Protein AF-A0ABD1VDK7-F1 (afdb_monomer_lite)

pLDDT: mean 79.62, std 20.79, range [29.7, 98.81]

Sequence (546 aa):
MDALYNTHVKLLAFDFLKLTNSSMDPSSFSRNGMRLSRAETLGFVVTWELKPNKFLKFSIDDGTGCIPCVLWLNQLNSPYFSRRNPSDVRLIADVAVKFASEIQLGVIASVRGRITGYRGALQITVSDVVIERDPNSQVLHWLDCIRLSRKCYDKLSKNTINLMMEKFQIAAFLGVFLGAIRCLAYGISVSCMMAYEEGGAPAVFSSPECPQWVLAAESSRNSSRNCHFATFQGRREYQEDRITCNLDMKIPVLGKNGPEEATVGIAAVFDGHGGREASEMASEKLADYLVLHTMFNSYNQAVPSNGENNDVDTGCFTQTRSIYGILKEGLLRTIQDIDSEFSQEALEKGYTSGSTLTVLLLVEGRFLIANVGDSKAILCSRKIRSHNDTVEALHTEELTRDHHPDREDEKARIEAAGGFVHVWGVPRVNGILAMSRAIGDVFLKRYGVIAIPDVTGWRPLTSEDIYLVVASDGLFETLTPQNVCDLLHNKASEVSSECLLSSSLADCIIRTAFKRGSTDNLSVILIPWKPPIKQMTGAAAAQQLQ

Radius of gyration: 31.14 Å; chains: 1; bounding box: 105×52×77 Å

Foldseek 3Di:
DQPAAPPAAQDAPLQQFPWDQDPVDNQWTDDPRRIYFKHKYKAFFADWDDDPLAWIWTWGHLPNDTAIEIQGLNLVPDPVNVPDDPVVSVVQNVVSVVQSVVDDGGFMKIFIATWHDDPNGIHGHTDDIDTDDDPCVSVVSVVVNVVCCCPPNPVDDPPVVVVVVVVVCVSVCVQCVVPVVQCVVQQCDPVLVVLCVVQNPVSQCPDPPGDNPPLPPVCQVPAPPQWFKDWDQFQDPDFQKDKGWHQQRWAWAADPVGIDTFGKTKIKIKAKPQDNLLNVLLRVQQSVQLSVQLHSLRVVLPRDPDDDDDDDDDDDDPDSDPSLNSSVVSNQSSLVSSLVVVQVVCVVVVGQMWIWMWMWMAGPQKIKIWTFAAWWKKWWFWDDDDDPDPDTAIDMDTPDDGQFCPPPVLVVQLVVLVWHWDDDVATATNPPHRGQETRHSNVCVSRRHYPRIDMDRIGGDDQRIFKMKTKDCLLVVQDDRRNLNRLVPPVVDDDPVQCPPPPGSNRSSNVVSSVSPRNRIIIMIIRTDHPPPPPPPPPPVPPPPD

Secondary structure (DSSP, 8-state):
--TTTTS-EE--HHHHTT-EE-SS-TT-EEETTEEE-EEEEEEEEEEEEEETTTEEEEEEE-SS-EEEEEEE--TTT-GGGTTS-HHHHHHHHHHHHHHHHH--TT-EEEEEEEEEEETTEEEEEEEEEEE---TTHHHHHHHHHHHHIIIII----TTHHHHHHHHHHHHHHHHHTTTHHHHTTTT--HHHHHHHHHHHHHHHHH-TTS----S-HHHHTT--SS-EEEEE-TTSSS---EEEEEEEEEEEEEETTEEEEEEEEEEEEE-EESSSHHHHHHHHHHHHHHHHHHHHHHHHHHS-------------------HHHHHHHHHHHHHHHHHHHHHHHHHHHT---EE-EEEEEEETTEEEEEEESS-EEEEEEEEPPSTT----EEEEEE------TTSHHHHHHHHHTT--EEEESEEEETTTBS-SB-EE-HHHHTTT-B-PPEEPPPEE--SSEEEEEEE-HHHHTT--HHHHHHHHHTTSSS--GGGTT-SSHHHHHHHHHHHHT--S-EEEEEEE---------TTSTTSS--

Structure (mmCIF, N/CA/C/O backbone):
data_AF-A0ABD1VDK7-F1
#
_entry.id   AF-A0ABD1VDK7-F1
#
loop_
_atom_site.group_PDB
_atom_site.id
_atom_site.type_symbol
_atom_site.label_atom_id
_atom_site.label_alt_id
_atom_site.label_comp_id
_atom_site.label_asym_id
_atom_site.label_entity_id
_atom_site.label_seq_id
_atom_site.pdbx_PDB_ins_code
_atom_site.Cartn_x
_atom_site.Cartn_y
_atom_site.Cartn_z
_atom_site.occupancy
_atom_site.B_iso_or_equiv
_atom_site.auth_seq_id
_atom_site.auth_comp_id
_atom_site.auth_asym_id
_atom_site.auth_atom_id
_atom_site.pdbx_PDB_model_num
ATOM 1 N N . MET A 1 1 ? -38.287 14.442 30.332 1.00 48.81 1 MET A N 1
ATOM 2 C CA . MET A 1 1 ? -38.076 12.994 30.552 1.00 48.81 1 MET A CA 1
ATOM 3 C C . MET A 1 1 ? -36.589 12.731 30.424 1.00 48.81 1 MET A C 1
ATOM 5 O O . MET A 1 1 ? -36.004 13.250 29.482 1.00 48.81 1 MET A O 1
ATOM 9 N N . ASP A 1 2 ? -35.977 12.003 31.360 1.00 64.44 2 ASP A N 1
ATOM 10 C CA . ASP A 1 2 ? -34.565 11.607 31.248 1.00 64.44 2 ASP A CA 1
ATOM 11 C C . ASP A 1 2 ? -34.406 10.683 30.033 1.00 64.44 2 ASP A C 1
ATOM 13 O O . ASP A 1 2 ? -34.788 9.516 30.093 1.00 64.44 2 ASP A O 1
ATOM 17 N N . ALA A 1 3 ? -33.869 11.200 28.922 1.00 66.81 3 ALA A N 1
ATOM 18 C CA . ALA A 1 3 ? -33.720 10.466 27.656 1.00 66.81 3 ALA A CA 1
ATOM 19 C C . ALA A 1 3 ? -32.894 9.167 27.792 1.00 66.81 3 ALA A C 1
ATOM 21 O O . ALA A 1 3 ? -32.963 8.281 26.944 1.00 66.81 3 ALA A O 1
ATOM 22 N N . LEU A 1 4 ? -32.124 9.044 28.874 1.00 75.81 4 LEU A N 1
ATOM 23 C CA . LEU A 1 4 ? -31.250 7.910 29.158 1.00 75.81 4 LEU A CA 1
ATOM 24 C C . LEU A 1 4 ? -31.877 6.854 30.068 1.00 75.81 4 LEU A C 1
ATOM 26 O O . LEU A 1 4 ? -31.362 5.744 30.134 1.00 75.81 4 LEU A O 1
ATOM 30 N N . TYR A 1 5 ? -32.996 7.155 30.734 1.00 81.31 5 TYR A N 1
ATOM 31 C CA . TYR A 1 5 ? -33.547 6.280 31.770 1.00 81.31 5 TYR A CA 1
ATOM 32 C C . TYR A 1 5 ? -33.856 4.869 31.248 1.00 81.31 5 TYR A C 1
ATOM 34 O O . TYR A 1 5 ? -33.535 3.893 31.919 1.00 81.31 5 TYR A O 1
ATOM 42 N N . ASN A 1 6 ? -34.421 4.749 30.041 1.00 82.25 6 ASN A N 1
ATOM 43 C CA . ASN A 1 6 ? -34.814 3.469 29.427 1.00 82.25 6 ASN A CA 1
ATOM 44 C C . ASN A 1 6 ? -33.859 2.967 28.329 1.00 82.25 6 ASN A C 1
ATOM 46 O O . ASN A 1 6 ? -34.134 1.939 27.699 1.00 82.25 6 ASN A O 1
ATOM 50 N N . THR A 1 7 ? -32.753 3.672 28.106 1.00 85.81 7 THR A N 1
ATOM 51 C CA . THR A 1 7 ? -31.749 3.338 27.092 1.00 85.81 7 THR A CA 1
ATOM 52 C C . THR A 1 7 ? -30.704 2.415 27.710 1.00 85.81 7 THR A C 1
ATOM 54 O O . THR A 1 7 ? -30.306 2.627 28.852 1.00 85.81 7 THR A O 1
ATOM 57 N N . HIS A 1 8 ? -30.263 1.380 26.988 1.00 90.06 8 HIS A N 1
ATOM 58 C CA . HIS A 1 8 ? -29.121 0.575 27.429 1.00 90.06 8 HIS A CA 1
ATOM 59 C C . HIS A 1 8 ? -27.862 1.427 27.314 1.00 90.06 8 HIS A C 1
ATOM 61 O O . HIS A 1 8 ? -27.357 1.661 26.220 1.00 90.06 8 HIS A O 1
ATOM 67 N N . VAL A 1 9 ? -27.414 1.964 28.444 1.00 90.50 9 VAL A N 1
ATOM 68 C CA . VAL A 1 9 ? -26.229 2.812 28.481 1.00 90.50 9 VAL A CA 1
ATOM 69 C C . VAL A 1 9 ? -24.989 1.930 28.503 1.00 90.50 9 VAL A C 1
ATOM 71 O O . VAL A 1 9 ? -24.861 1.078 29.380 1.00 90.50 9 VAL A O 1
ATOM 74 N N . LYS A 1 10 ? -24.085 2.136 27.542 1.00 91.94 10 LYS A N 1
ATOM 75 C CA . LYS A 1 10 ? -22.799 1.437 27.504 1.00 91.94 10 LYS A CA 1
ATOM 76 C C . LYS A 1 10 ? -21.941 1.902 28.680 1.00 91.94 10 LYS A C 1
ATOM 78 O O . LYS A 1 10 ? -21.684 3.101 28.811 1.00 91.94 10 LYS A O 1
ATOM 83 N N . LEU A 1 11 ? -21.575 0.977 29.565 1.00 88.69 11 LEU A N 1
ATOM 84 C CA . LEU A 1 11 ? -20.820 1.260 30.785 1.00 88.69 11 LEU A CA 1
ATOM 85 C C . LEU A 1 11 ? -19.700 0.243 30.973 1.00 88.69 11 LEU A C 1
ATOM 87 O O . LEU A 1 11 ? -19.925 -0.962 30.866 1.00 88.69 11 LEU A O 1
ATOM 91 N N . LEU A 1 12 ? -18.533 0.755 31.360 1.00 85.19 12 LEU A N 1
ATOM 92 C CA . LEU A 1 12 ? -17.432 -0.064 31.850 1.00 85.19 12 LEU A CA 1
ATOM 93 C C . LEU A 1 12 ? -17.650 -0.449 33.326 1.00 85.19 12 LEU A C 1
ATOM 95 O O . LEU A 1 12 ? -18.373 0.231 34.063 1.00 85.19 12 LEU A O 1
ATOM 99 N N . ALA A 1 13 ? -17.025 -1.528 33.785 1.00 80.69 13 ALA A N 1
ATOM 100 C CA . ALA A 1 13 ? -17.225 -2.111 35.106 1.00 80.69 13 ALA A CA 1
ATOM 101 C C . ALA A 1 13 ? -16.868 -1.143 36.232 1.00 80.69 13 ALA A C 1
ATOM 103 O O . ALA A 1 13 ? -17.644 -0.981 37.178 1.00 80.69 13 ALA A O 1
ATOM 104 N N . PHE A 1 14 ? -15.749 -0.427 36.110 1.00 80.88 14 PHE A N 1
ATOM 105 C CA . PHE A 1 14 ? -15.322 0.556 37.114 1.00 80.88 14 PHE A CA 1
ATOM 106 C C . PHE A 1 14 ? -16.348 1.677 37.350 1.00 80.88 14 PHE A C 1
ATOM 108 O O . PHE A 1 14 ? -16.330 2.351 38.385 1.00 80.88 14 PHE A O 1
ATOM 115 N N . ASP A 1 15 ? -17.199 1.902 36.361 1.00 84.06 15 ASP A N 1
ATOM 116 C CA . ASP A 1 15 ? -18.201 2.945 36.296 1.00 84.06 15 ASP A CA 1
ATOM 117 C C . ASP A 1 15 ? -19.564 2.421 36.742 1.00 84.06 15 ASP A C 1
ATOM 119 O O . ASP A 1 15 ? -20.229 3.017 37.593 1.00 84.06 15 ASP A O 1
ATOM 123 N N . PHE A 1 16 ? -19.946 1.257 36.218 1.00 90.19 16 PHE A N 1
ATOM 124 C CA . PHE A 1 16 ? -21.140 0.529 36.615 1.00 90.19 16 PHE A CA 1
ATOM 125 C C . PHE A 1 16 ? -21.152 0.261 38.121 1.00 90.19 16 PHE A C 1
ATOM 127 O O . PHE A 1 16 ? -22.148 0.515 38.791 1.00 90.19 16 PHE A O 1
ATOM 134 N N . LEU A 1 17 ? -20.030 -0.191 38.682 1.00 86.00 17 LEU A N 1
ATOM 135 C CA . LEU A 1 17 ? -19.927 -0.562 40.094 1.00 86.00 17 LEU A CA 1
ATOM 136 C C . LEU A 1 17 ? -19.969 0.639 41.057 1.00 86.00 17 LEU A C 1
ATOM 138 O O . LEU A 1 17 ? -20.121 0.445 42.261 1.00 86.00 17 LEU A O 1
ATOM 142 N N . LYS A 1 18 ? -19.872 1.876 40.550 1.00 87.75 18 LYS A N 1
ATOM 143 C CA . LYS A 1 18 ? -19.992 3.116 41.340 1.00 87.75 18 LYS A CA 1
ATOM 144 C C . LYS A 1 18 ? -21.389 3.729 41.301 1.00 87.75 18 LYS A C 1
ATOM 146 O O . LYS A 1 18 ? -21.607 4.774 41.917 1.00 87.75 18 LYS A O 1
ATOM 151 N N . LEU A 1 19 ? -22.324 3.129 40.565 1.00 88.06 19 LEU A N 1
ATOM 152 C CA . LEU A 1 19 ? -23.681 3.647 40.485 1.00 88.06 19 LEU A CA 1
ATOM 153 C C . LEU A 1 19 ? -24.335 3.680 41.870 1.00 88.06 19 LEU A C 1
ATOM 155 O O . LEU A 1 19 ? -24.213 2.759 42.675 1.00 88.06 19 LEU A O 1
ATOM 159 N N . THR A 1 20 ? -25.071 4.754 42.138 1.00 85.38 20 THR A N 1
ATOM 160 C CA . THR A 1 20 ? -25.776 4.939 43.413 1.00 85.38 20 THR A CA 1
ATOM 161 C C . THR A 1 20 ? -27.263 4.713 43.221 1.00 85.38 20 THR A C 1
ATOM 163 O O . THR A 1 20 ? -27.821 5.112 42.204 1.00 85.38 20 THR A O 1
ATOM 166 N N . ASN A 1 21 ? -27.930 4.055 44.166 1.00 82.06 21 ASN A N 1
ATOM 167 C CA . ASN A 1 21 ? -29.379 3.883 44.076 1.00 82.06 21 ASN A CA 1
ATOM 168 C C . ASN A 1 21 ? -30.075 5.240 44.272 1.00 82.06 21 ASN A C 1
ATOM 170 O O . ASN A 1 21 ? -29.687 6.013 45.152 1.00 82.06 21 ASN A O 1
ATOM 174 N N . SER A 1 22 ? -31.083 5.546 43.458 1.00 71.19 22 SER A N 1
ATOM 175 C CA . SER A 1 22 ? -31.847 6.778 43.625 1.00 71.19 22 SER A CA 1
ATOM 176 C C . SER A 1 22 ? -32.717 6.694 44.877 1.00 71.19 22 SER A C 1
ATOM 178 O O . SER A 1 22 ? -33.445 5.726 45.082 1.00 71.19 22 SER A O 1
ATOM 180 N N . SER A 1 23 ? -32.708 7.749 45.694 1.00 62.56 23 SER A N 1
ATOM 181 C CA . SER A 1 23 ? -33.570 7.851 46.878 1.00 62.56 23 SER A CA 1
ATOM 182 C C . SER A 1 23 ? -35.067 7.920 46.547 1.00 62.56 23 SER A C 1
ATOM 184 O O . SER A 1 23 ? -35.889 7.681 47.426 1.00 62.56 23 SER A O 1
ATOM 186 N N . MET A 1 24 ? -35.424 8.235 45.295 1.00 64.50 24 MET A N 1
ATOM 187 C CA . MET A 1 24 ? -36.808 8.455 44.850 1.00 64.50 24 MET A CA 1
ATOM 188 C C . MET A 1 24 ? -37.422 7.255 44.111 1.00 64.50 24 MET A C 1
ATOM 190 O O . MET A 1 24 ? -38.642 7.125 44.077 1.00 64.50 24 MET A O 1
ATOM 194 N N . ASP A 1 25 ? -36.603 6.387 43.509 1.00 70.31 25 ASP A N 1
ATOM 195 C CA . ASP A 1 25 ? -37.051 5.183 42.799 1.00 70.31 25 ASP A CA 1
ATOM 196 C C . ASP A 1 25 ? -36.008 4.068 42.990 1.00 70.31 25 ASP A C 1
ATOM 198 O O . ASP A 1 25 ? -34.942 4.135 42.368 1.00 70.31 25 ASP A O 1
ATOM 202 N N . PRO A 1 26 ? -36.313 3.026 43.794 1.00 68.81 26 PRO A N 1
ATOM 203 C CA . PRO A 1 26 ? -35.380 1.942 44.114 1.00 68.81 26 PRO A CA 1
ATOM 204 C C . PRO A 1 26 ? -35.019 1.074 42.903 1.00 68.81 26 PRO A C 1
ATOM 206 O O . PRO A 1 26 ? -34.184 0.175 43.006 1.00 68.81 26 PRO A O 1
ATOM 209 N N . SER A 1 27 ? -35.682 1.302 41.771 1.00 72.50 27 SER A N 1
ATOM 210 C CA . SER A 1 27 ? -35.455 0.610 40.514 1.00 72.50 27 SER A CA 1
ATOM 211 C C . SER A 1 27 ? -34.593 1.407 39.526 1.00 72.50 27 SER A C 1
ATOM 213 O O . SER A 1 27 ? -34.393 0.968 38.388 1.00 72.50 27 SER A O 1
ATOM 215 N N . SER A 1 28 ? -34.066 2.549 39.981 1.00 82.12 28 SER A N 1
ATOM 216 C CA . SER A 1 28 ? -33.238 3.466 39.210 1.00 82.12 28 SER A CA 1
ATOM 217 C C . SER A 1 28 ? -31.925 3.776 39.914 1.00 82.12 28 SER A C 1
ATOM 219 O O . SER A 1 28 ? -31.846 3.896 41.135 1.00 82.12 28 SER A O 1
ATOM 221 N N . PHE A 1 29 ? -30.885 3.944 39.115 1.00 88.12 29 PHE A N 1
ATOM 222 C CA . PHE A 1 29 ? -29.535 4.216 39.567 1.00 88.12 29 PHE A CA 1
ATOM 223 C C . PHE A 1 29 ? -29.084 5.568 39.033 1.00 88.12 29 PHE A C 1
ATOM 225 O O . PHE A 1 29 ? -29.574 6.034 38.007 1.00 88.12 29 PHE A O 1
ATOM 232 N N . SER A 1 30 ? -28.168 6.220 39.734 1.00 83.88 30 SER A N 1
ATOM 233 C CA . SER A 1 30 ? -27.671 7.542 39.394 1.00 83.88 30 SER A CA 1
ATOM 234 C C . SER A 1 30 ? -26.170 7.517 39.163 1.00 83.88 30 SER A C 1
ATOM 236 O O . SER A 1 30 ? -25.408 6.952 39.958 1.00 83.88 30 SER A O 1
ATOM 238 N N . ARG A 1 31 ? -25.768 8.190 38.084 1.00 81.00 31 ARG A N 1
ATOM 239 C CA . ARG A 1 31 ? -24.390 8.562 37.775 1.00 81.00 31 ARG A CA 1
ATOM 240 C C . ARG A 1 31 ? -24.348 10.069 37.578 1.00 81.00 31 ARG A C 1
ATOM 242 O O . ARG A 1 31 ? -25.022 10.575 36.686 1.00 81.00 31 ARG A O 1
ATOM 249 N N . ASN A 1 32 ? -23.582 10.786 38.399 1.00 75.19 32 ASN A N 1
ATOM 250 C CA . ASN A 1 32 ? -23.418 12.243 38.282 1.00 75.19 32 ASN A CA 1
ATOM 251 C C . ASN A 1 32 ? -24.755 13.015 38.165 1.00 75.19 32 ASN A C 1
ATOM 253 O O . ASN A 1 32 ? -24.861 14.000 37.441 1.00 75.19 32 ASN A O 1
ATOM 257 N N . GLY A 1 33 ? -25.795 12.549 38.868 1.00 75.19 33 GLY A N 1
ATOM 258 C CA . GLY A 1 33 ? -27.132 13.156 38.864 1.00 75.19 33 GLY A CA 1
ATOM 259 C C . GLY A 1 33 ? -28.062 12.693 37.735 1.00 75.19 33 GLY A C 1
ATOM 260 O O . GLY A 1 33 ? -29.252 12.996 37.784 1.00 75.19 33 GLY A O 1
ATOM 261 N N . MET A 1 34 ? -27.573 11.929 36.756 1.00 79.00 34 MET A N 1
ATOM 262 C CA . MET A 1 34 ? -28.396 11.352 35.693 1.00 79.00 34 MET A CA 1
ATOM 263 C C . MET A 1 34 ? -28.943 9.981 36.078 1.00 79.00 34 MET A C 1
ATOM 265 O O . MET A 1 34 ? -28.196 9.110 36.528 1.00 79.00 34 MET A O 1
ATOM 269 N N . ARG A 1 35 ? -30.236 9.759 35.825 1.00 86.44 35 ARG A N 1
ATOM 270 C CA . ARG A 1 35 ? -30.903 8.490 36.133 1.00 86.44 35 ARG A CA 1
ATOM 271 C C . ARG A 1 35 ? -30.784 7.475 35.002 1.00 86.44 35 ARG A C 1
ATOM 273 O O . ARG A 1 35 ? -31.093 7.771 33.850 1.00 86.44 35 ARG A O 1
ATOM 280 N N . LEU A 1 36 ? -30.422 6.255 35.379 1.00 88.81 36 LEU A N 1
ATOM 281 C CA . LEU A 1 36 ? -30.206 5.093 34.529 1.00 88.81 36 LEU A CA 1
ATOM 282 C C . LEU A 1 36 ? -30.991 3.903 35.093 1.00 88.81 36 LEU A C 1
ATOM 284 O O . LEU A 1 36 ? -31.037 3.704 36.306 1.00 88.81 36 LEU A O 1
ATOM 288 N N . SER A 1 37 ? -31.581 3.077 34.231 1.00 91.25 37 SER A N 1
ATOM 289 C CA . SER A 1 37 ? -32.180 1.797 34.653 1.00 91.25 37 SER A CA 1
ATOM 290 C C . SER A 1 37 ? -31.642 0.592 33.879 1.00 91.25 37 SER A C 1
ATOM 292 O O . SER A 1 37 ? -31.896 -0.556 34.256 1.00 91.25 37 SER A O 1
ATOM 294 N N . ARG A 1 38 ? -30.887 0.834 32.802 1.00 93.69 38 ARG A N 1
ATOM 295 C CA . ARG A 1 38 ? -30.426 -0.179 31.852 1.00 93.69 38 ARG A CA 1
ATOM 296 C C . ARG A 1 38 ? -28.977 0.054 31.455 1.00 93.69 38 ARG A C 1
ATOM 298 O O . ARG A 1 38 ? -28.558 1.198 31.292 1.00 93.69 38 ARG A O 1
ATOM 305 N N . ALA A 1 39 ? -28.245 -1.038 31.283 1.00 94.44 39 ALA A N 1
ATOM 306 C CA . ALA A 1 39 ? -26.842 -1.020 30.902 1.00 94.44 39 ALA A CA 1
ATOM 307 C C . ALA A 1 39 ? -26.555 -2.018 29.779 1.00 94.44 39 ALA A C 1
ATOM 309 O O . ALA A 1 39 ? -27.256 -3.022 29.623 1.00 94.44 39 ALA A O 1
ATOM 310 N N . GLU A 1 40 ? -25.513 -1.709 29.023 1.00 95.75 40 GLU A N 1
ATOM 311 C CA . GLU A 1 40 ? -24.838 -2.592 28.082 1.00 95.75 40 GLU A CA 1
ATOM 312 C C . GLU A 1 40 ? -23.366 -2.683 28.489 1.00 95.75 40 GLU A C 1
ATOM 314 O O . GLU A 1 40 ? -22.753 -1.664 28.804 1.00 95.75 40 GLU A O 1
ATOM 319 N N . THR A 1 41 ? -22.811 -3.889 28.488 1.00 94.44 41 THR A N 1
ATOM 320 C CA . THR A 1 41 ? -21.391 -4.142 28.752 1.00 94.44 41 THR A CA 1
ATOM 321 C C . THR A 1 41 ? -20.890 -5.239 27.826 1.00 94.44 41 THR A C 1
ATOM 323 O O . THR A 1 41 ? -21.677 -6.080 27.394 1.00 94.44 41 THR A O 1
ATOM 326 N N . LEU A 1 42 ? -19.599 -5.236 27.519 1.00 93.56 42 LEU A N 1
ATOM 327 C CA . LEU A 1 42 ? -18.958 -6.254 26.701 1.00 93.56 42 LEU A CA 1
ATOM 328 C C . LEU A 1 42 ? -17.602 -6.607 27.303 1.00 93.56 42 LEU A C 1
ATOM 330 O O . LEU A 1 42 ? -16.810 -5.725 27.630 1.00 93.56 42 LEU A O 1
ATOM 334 N N . GLY A 1 43 ? -17.338 -7.904 27.420 1.00 85.56 43 GLY A N 1
ATOM 335 C CA . GLY A 1 43 ? -16.078 -8.422 27.936 1.00 85.56 43 GLY A CA 1
ATOM 336 C C . GLY A 1 43 ? -16.071 -9.944 28.000 1.00 85.56 43 GLY A C 1
ATOM 337 O O . GLY A 1 43 ? -16.973 -10.605 27.476 1.00 85.56 43 GLY A O 1
ATOM 338 N N . PHE A 1 44 ? -15.058 -10.497 28.656 1.00 83.50 44 PHE A N 1
ATOM 339 C CA . PHE A 1 44 ? -14.901 -11.935 28.825 1.00 83.50 44 PHE A CA 1
ATOM 340 C C . PHE A 1 44 ? -15.825 -12.476 29.911 1.00 83.50 44 PHE A C 1
ATOM 342 O O . PHE A 1 44 ? -15.943 -11.910 30.997 1.00 83.50 44 PHE A O 1
ATOM 349 N N . VAL A 1 45 ? -16.440 -13.625 29.655 1.00 88.00 45 VAL A N 1
ATOM 350 C CA . VAL A 1 45 ? -17.170 -14.371 30.682 1.00 88.00 45 VAL A CA 1
ATOM 351 C C . VAL A 1 45 ? -16.160 -15.063 31.603 1.00 88.00 45 VAL A C 1
ATOM 353 O O . VAL A 1 45 ? -15.544 -16.056 31.220 1.00 88.00 45 VAL A O 1
ATOM 356 N N . VAL A 1 46 ? -15.996 -14.556 32.827 1.00 78.88 46 VAL A N 1
ATOM 357 C CA . VAL A 1 46 ? -14.961 -15.031 33.776 1.00 78.88 46 VAL A CA 1
ATOM 358 C C . VAL A 1 46 ? -15.499 -15.876 34.929 1.00 78.88 46 VAL A C 1
ATOM 360 O O . VAL A 1 46 ? -14.748 -16.590 35.586 1.00 78.88 46 VAL A O 1
ATOM 363 N N . THR A 1 47 ? -16.806 -15.828 35.187 1.00 80.81 47 THR A N 1
ATOM 364 C CA . THR A 1 47 ? -17.468 -16.738 36.134 1.00 80.81 47 THR A CA 1
ATOM 365 C C . THR A 1 47 ? -18.688 -17.360 35.483 1.00 80.81 47 THR A C 1
ATOM 367 O O . THR A 1 47 ? -19.266 -16.771 34.574 1.00 80.81 47 THR A O 1
ATOM 370 N N . TRP A 1 48 ? -19.080 -18.549 35.935 1.00 92.69 48 TRP A N 1
ATOM 371 C CA . TRP A 1 48 ? -20.232 -19.261 35.394 1.00 92.69 48 TRP A CA 1
ATOM 372 C C . TRP A 1 48 ? -20.807 -20.212 36.453 1.00 92.69 48 TRP A C 1
ATOM 374 O O . TRP A 1 48 ? -20.124 -21.112 36.934 1.00 92.69 48 TRP A O 1
ATOM 384 N N . GLU A 1 49 ? -22.061 -19.998 36.847 1.00 90.69 49 GLU A N 1
ATOM 385 C CA . GLU A 1 49 ? -22.804 -20.813 37.813 1.00 90.69 49 GLU A CA 1
ATOM 386 C C . GLU A 1 49 ? -24.237 -21.021 37.304 1.00 90.69 49 GLU A C 1
ATOM 388 O O . GLU A 1 49 ? -25.117 -20.164 37.458 1.00 90.69 49 GLU A O 1
ATOM 393 N N . LEU A 1 50 ? -24.493 -22.187 36.712 1.00 92.88 50 LEU A N 1
ATOM 394 C CA . LEU A 1 50 ? -25.828 -22.588 36.285 1.00 92.88 50 LEU A CA 1
ATOM 395 C C . LEU A 1 50 ? -26.582 -23.295 37.417 1.00 92.88 50 LEU A C 1
ATOM 397 O O . LEU A 1 50 ? -26.156 -24.332 37.923 1.00 92.88 50 LEU A O 1
ATOM 401 N N . LYS A 1 51 ? -27.768 -22.785 37.758 1.00 89.50 51 LYS A N 1
ATOM 402 C CA . LYS A 1 51 ? -28.788 -23.519 38.517 1.00 89.50 51 LYS A CA 1
ATOM 403 C C . LYS A 1 51 ? -29.955 -23.846 37.591 1.00 89.50 51 LYS A C 1
ATOM 405 O O . LYS A 1 51 ? -30.746 -22.943 37.290 1.00 89.50 51 LYS A O 1
ATOM 410 N N . PRO A 1 52 ? -30.094 -25.117 37.168 1.00 87.00 52 PRO A N 1
ATOM 411 C CA . PRO A 1 52 ? -31.145 -25.536 36.249 1.00 87.00 52 PRO A CA 1
ATOM 412 C C . PRO A 1 52 ? -32.529 -25.058 36.692 1.00 87.00 52 PRO A C 1
ATOM 414 O O . PRO A 1 52 ? -32.862 -25.106 37.880 1.00 87.00 52 PRO A O 1
ATOM 417 N N . ASN A 1 53 ? -33.325 -24.573 35.735 1.00 83.56 53 ASN A N 1
ATOM 418 C CA . ASN A 1 53 ? -34.686 -24.057 35.940 1.00 83.56 53 ASN A CA 1
ATOM 419 C C . ASN A 1 53 ? -34.802 -22.901 36.957 1.00 83.56 53 ASN A C 1
ATOM 421 O O . ASN A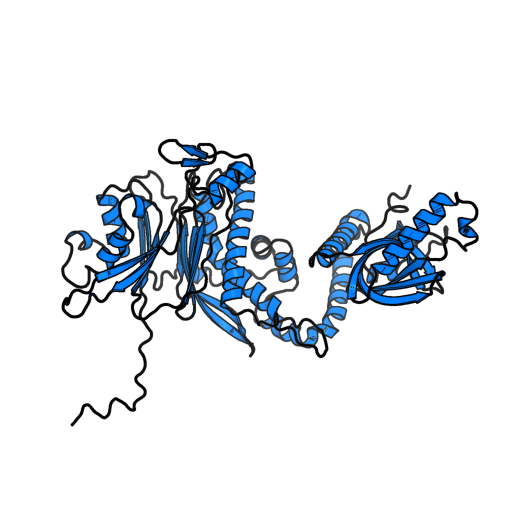 1 53 ? -35.895 -22.602 37.447 1.00 83.56 53 ASN A O 1
ATOM 425 N N . LYS A 1 54 ? -33.679 -22.261 37.312 1.00 88.88 54 LYS A N 1
ATOM 426 C CA . LYS A 1 54 ? -33.629 -21.107 38.216 1.00 88.88 54 LYS A CA 1
ATOM 427 C C . LYS A 1 54 ? -32.938 -19.928 37.553 1.00 88.88 54 LYS A C 1
ATOM 429 O O . LYS A 1 54 ? -33.600 -18.936 37.257 1.00 88.88 54 LYS A O 1
ATOM 434 N N . PHE A 1 55 ? -31.631 -20.023 37.332 1.00 92.50 55 PHE A N 1
ATOM 435 C CA . PHE A 1 55 ? -30.834 -18.943 36.756 1.00 92.50 55 PHE A CA 1
ATOM 436 C C . PHE A 1 55 ? -29.476 -19.445 36.265 1.00 92.50 55 PHE A C 1
ATOM 438 O O . PHE A 1 55 ? -28.969 -20.453 36.753 1.00 92.50 55 PHE A O 1
ATOM 445 N N . LEU A 1 56 ? -28.859 -18.674 35.378 1.00 94.94 56 LEU A N 1
ATOM 446 C CA . LEU A 1 56 ? -27.429 -18.679 35.113 1.00 94.94 56 LEU A CA 1
ATOM 447 C C . LEU A 1 56 ? -26.832 -17.387 35.683 1.00 94.94 56 LEU A C 1
ATOM 449 O O . LEU A 1 56 ? -27.288 -16.291 35.352 1.00 94.94 56 LEU A O 1
ATOM 453 N N . LYS A 1 57 ? -25.837 -17.511 36.560 1.00 93.44 57 LYS A N 1
ATOM 454 C CA . LYS A 1 57 ? -25.018 -16.389 37.028 1.00 93.44 57 LYS A CA 1
ATOM 455 C C . LYS A 1 57 ? -23.663 -16.438 36.360 1.00 93.44 57 LYS A C 1
ATOM 457 O O . LYS A 1 57 ? -23.081 -17.508 36.239 1.00 93.44 57 LYS A O 1
ATOM 462 N N . PHE A 1 58 ? -23.171 -15.285 35.954 1.00 95.44 58 PHE A N 1
ATOM 463 C CA . PHE A 1 58 ? -21.860 -15.149 35.344 1.00 95.44 58 PHE A CA 1
ATOM 464 C C . PHE A 1 58 ? -21.352 -13.727 35.553 1.00 95.44 58 PHE A C 1
ATOM 466 O O . PHE A 1 58 ? -22.110 -12.860 35.987 1.00 95.44 58 PHE A O 1
ATOM 473 N N . SER A 1 59 ? -20.085 -13.476 35.256 1.00 92.00 59 SER A N 1
ATOM 474 C CA . SER A 1 59 ? -19.504 -12.137 35.327 1.00 92.00 59 SER A CA 1
ATOM 475 C C . SER A 1 59 ? -18.842 -11.802 34.008 1.00 92.00 59 SER A C 1
ATOM 477 O O . SER A 1 59 ? -18.166 -12.659 33.442 1.00 92.00 59 SER A O 1
ATOM 479 N N . ILE A 1 60 ? -19.020 -10.562 33.565 1.00 92.38 60 ILE A N 1
ATOM 480 C CA . ILE A 1 60 ? -18.310 -9.994 32.423 1.00 92.38 60 ILE A CA 1
ATOM 481 C C . ILE A 1 60 ? -17.127 -9.194 32.956 1.00 92.38 60 ILE A C 1
ATOM 483 O O . ILE A 1 60 ? -17.333 -8.242 33.708 1.00 92.38 60 ILE A O 1
ATOM 487 N N . ASP A 1 61 ? -15.912 -9.604 32.610 1.00 85.06 61 ASP A N 1
ATOM 488 C CA . ASP A 1 61 ? -14.701 -8.819 32.824 1.00 85.06 61 ASP A CA 1
ATOM 489 C C . ASP A 1 61 ? -14.390 -8.039 31.556 1.00 85.06 61 ASP A C 1
ATOM 491 O O . ASP A 1 61 ? -14.035 -8.607 30.520 1.00 85.06 61 ASP A O 1
ATOM 495 N N . ASP A 1 62 ? -14.572 -6.728 31.630 1.00 79.56 62 ASP A N 1
ATOM 496 C CA . ASP A 1 62 ? -14.268 -5.855 30.511 1.00 79.56 62 ASP A CA 1
ATOM 497 C C . ASP A 1 62 ? -12.812 -5.392 30.501 1.00 79.56 62 ASP A C 1
ATOM 499 O O . ASP A 1 62 ? -12.430 -4.795 29.504 1.00 79.56 62 ASP A O 1
ATOM 503 N N . GLY A 1 63 ? -12.012 -5.697 31.534 1.00 68.75 63 GLY A N 1
ATOM 504 C CA . GLY A 1 63 ? -10.639 -5.224 31.756 1.00 68.75 63 GLY A CA 1
ATOM 505 C C . GLY A 1 63 ? -10.530 -4.094 32.792 1.00 68.75 63 GLY A C 1
ATOM 506 O O . GLY A 1 63 ? -9.433 -3.750 33.228 1.00 68.75 63 GLY A O 1
ATOM 507 N N . THR A 1 64 ? -11.657 -3.523 33.228 1.00 72.31 64 THR A N 1
ATOM 508 C CA . THR A 1 64 ? -11.728 -2.500 34.289 1.00 72.31 64 THR A CA 1
ATOM 509 C C . THR A 1 64 ? -12.340 -3.020 35.593 1.00 72.31 64 THR A C 1
ATOM 511 O O . THR A 1 64 ? -12.399 -2.300 36.596 1.00 72.31 64 THR A O 1
ATOM 514 N N . GLY A 1 65 ? -12.805 -4.269 35.584 1.00 77.94 65 GLY A N 1
ATOM 515 C CA . GLY A 1 65 ? -13.449 -4.956 36.693 1.00 77.94 65 GLY A CA 1
ATOM 516 C C . GLY A 1 65 ? -14.484 -5.963 36.195 1.00 77.94 65 GLY A C 1
ATOM 517 O O . GLY A 1 65 ? -14.756 -6.071 35.004 1.00 77.94 65 GLY A O 1
ATOM 518 N N . CYS A 1 66 ? -15.113 -6.679 37.126 1.00 85.50 66 CYS A N 1
ATOM 519 C CA . CYS A 1 66 ? -16.112 -7.691 36.792 1.00 85.50 66 CYS A CA 1
ATOM 520 C C . CYS A 1 66 ? -17.531 -7.195 37.089 1.00 85.50 66 CYS A C 1
ATOM 522 O O . CYS A 1 66 ? -17.848 -6.878 38.238 1.00 85.50 66 CYS A O 1
ATOM 524 N N . ILE A 1 67 ? -18.408 -7.199 36.085 1.00 91.88 67 ILE A N 1
ATOM 525 C CA . ILE A 1 67 ? -19.835 -6.901 36.244 1.00 91.88 67 ILE A CA 1
ATOM 526 C C . ILE A 1 67 ? -20.612 -8.206 36.448 1.00 91.88 67 ILE A C 1
ATOM 528 O O . ILE A 1 67 ? -20.681 -9.026 35.527 1.00 91.88 67 ILE A O 1
ATOM 532 N N . PRO A 1 68 ? -21.249 -8.413 37.617 1.00 93.88 68 PRO A N 1
ATOM 533 C CA . PRO A 1 68 ? -22.099 -9.573 37.835 1.00 93.88 68 PRO A CA 1
ATOM 534 C C . PRO A 1 68 ? -23.343 -9.512 36.945 1.00 93.88 68 PRO A C 1
ATOM 536 O O . PRO A 1 68 ? -24.040 -8.498 36.886 1.00 93.88 68 PRO A O 1
ATOM 539 N N . CYS A 1 69 ? -23.657 -10.621 36.295 1.00 96.38 69 CYS A N 1
ATOM 540 C CA . CYS A 1 69 ? -24.793 -10.791 35.404 1.00 96.38 69 CYS A CA 1
ATOM 541 C C . CYS A 1 69 ? -25.653 -11.971 35.874 1.00 96.38 69 CYS A C 1
ATOM 543 O O . CYS A 1 69 ? -25.151 -13.008 36.318 1.00 96.38 69 CYS A O 1
ATOM 545 N N . VAL A 1 70 ? -26.974 -11.821 35.781 1.00 95.19 70 VAL A N 1
ATOM 546 C CA . VAL A 1 70 ? -27.925 -12.900 36.062 1.00 95.19 70 VAL A CA 1
ATOM 547 C C . VAL A 1 70 ? -28.934 -13.035 34.931 1.00 95.19 70 VAL A C 1
ATOM 549 O O . VAL A 1 70 ? -29.685 -12.109 34.622 1.00 95.19 70 VAL A O 1
ATOM 552 N N . LEU A 1 71 ? -28.972 -14.221 34.337 1.00 96.12 71 LEU A N 1
ATOM 553 C CA . LEU A 1 71 ? -29.974 -14.635 33.369 1.00 96.12 71 LEU A CA 1
ATOM 554 C C . LEU A 1 71 ? -30.964 -15.569 34.070 1.00 96.12 71 LEU A C 1
ATOM 556 O O . LEU A 1 71 ? -30.594 -16.637 34.554 1.00 96.12 71 LEU A O 1
ATOM 560 N N . TRP A 1 72 ? -32.228 -15.166 34.168 1.00 92.50 72 TRP A N 1
ATOM 561 C CA . TRP A 1 72 ? -33.262 -15.987 34.801 1.00 92.50 72 TRP A CA 1
ATOM 562 C C . TRP A 1 72 ? -33.731 -17.097 33.856 1.00 92.50 72 TRP A C 1
ATOM 564 O O . TRP A 1 72 ? -33.924 -16.853 32.671 1.00 92.50 72 TRP A O 1
ATOM 574 N N . LEU A 1 73 ? -33.931 -18.303 34.395 1.00 91.25 73 LEU A N 1
ATOM 575 C CA . LEU A 1 73 ? -34.363 -19.508 33.661 1.00 91.25 73 LEU A CA 1
ATOM 576 C C . LEU A 1 73 ? -35.640 -20.119 34.266 1.00 91.25 73 LEU A C 1
ATOM 578 O O . LEU A 1 73 ? -35.919 -21.306 34.115 1.00 91.25 73 LEU A O 1
ATOM 582 N N . ASN A 1 74 ? -36.385 -19.327 35.040 1.00 89.44 74 ASN A N 1
ATOM 583 C CA . ASN A 1 74 ? -37.560 -19.752 35.800 1.00 89.44 74 ASN A CA 1
ATOM 584 C C . ASN A 1 74 ? -38.880 -19.179 35.258 1.00 89.44 74 ASN A C 1
ATOM 586 O O . ASN A 1 74 ? -39.869 -19.141 35.988 1.00 89.44 74 ASN A O 1
ATOM 590 N N . GLN A 1 75 ? -38.913 -18.728 34.004 1.00 87.44 75 GLN A N 1
ATOM 591 C CA . GLN A 1 75 ? -40.056 -18.058 33.377 1.00 87.44 75 GLN A CA 1
ATOM 592 C C . GLN A 1 75 ? -41.344 -18.881 33.497 1.00 87.44 75 GLN A C 1
ATOM 594 O O . GLN A 1 75 ? -42.388 -18.334 33.839 1.00 87.44 75 GLN A O 1
ATOM 599 N N . LEU A 1 76 ? -41.256 -20.198 33.289 1.00 84.88 76 LEU A N 1
ATOM 600 C CA . LEU A 1 76 ? -42.405 -21.111 33.328 1.00 84.88 76 LEU A CA 1
ATOM 601 C C . LEU A 1 76 ? -42.955 -21.353 34.742 1.00 84.88 76 LEU A C 1
ATOM 603 O O . LEU A 1 76 ? -44.123 -21.697 34.890 1.00 84.88 76 LEU A O 1
ATOM 607 N N . ASN A 1 77 ? -42.134 -21.156 35.776 1.00 83.06 77 ASN A N 1
ATOM 608 C CA . ASN A 1 77 ? -42.464 -21.515 37.160 1.00 83.06 77 ASN A CA 1
ATOM 609 C C . ASN A 1 77 ? -42.571 -20.293 38.087 1.00 83.06 77 ASN A C 1
ATOM 611 O O . ASN A 1 77 ? -42.848 -20.431 39.277 1.00 83.06 77 ASN A O 1
ATOM 615 N N . SER A 1 78 ? -42.304 -19.091 37.573 1.00 79.81 78 SER A N 1
ATOM 616 C CA . SER A 1 78 ? -42.263 -17.867 38.366 1.00 79.81 78 SER A CA 1
ATOM 617 C C . SER A 1 78 ? -43.648 -17.210 38.453 1.00 79.81 78 SER A C 1
ATOM 619 O O . SER A 1 78 ? -44.253 -16.909 37.418 1.00 79.81 78 SER A O 1
ATOM 621 N N . PRO A 1 79 ? -44.132 -16.870 39.666 1.00 78.31 79 PRO A N 1
ATOM 622 C CA . PRO A 1 79 ? -45.398 -16.157 39.854 1.00 78.31 79 PRO A CA 1
ATOM 623 C C . PRO A 1 79 ? -45.460 -14.816 39.112 1.00 78.31 79 PRO A C 1
ATOM 625 O O . PRO A 1 79 ? -46.546 -14.351 38.775 1.00 78.31 79 PRO A O 1
ATOM 628 N N . TYR A 1 80 ? -44.309 -14.203 38.815 1.00 75.06 80 TYR A N 1
ATOM 629 C CA . TYR A 1 80 ? -44.223 -12.948 38.065 1.00 75.06 80 TYR A CA 1
ATOM 630 C C . TYR A 1 80 ? -44.786 -13.068 36.639 1.00 75.06 80 TYR A C 1
ATOM 632 O O . TYR A 1 80 ? -45.416 -12.136 36.140 1.00 75.06 80 TYR A O 1
ATOM 640 N N . PHE A 1 81 ? -44.604 -14.224 35.995 1.00 76.75 81 PHE A N 1
ATOM 641 C CA . PHE A 1 81 ? -45.060 -14.469 34.624 1.00 76.75 81 PHE A CA 1
ATOM 642 C C . PHE A 1 81 ? -46.478 -15.048 34.549 1.00 76.75 81 PHE A C 1
ATOM 644 O O . PHE A 1 81 ? -47.042 -15.101 33.462 1.00 76.75 81 PHE A O 1
ATOM 651 N N . SER A 1 82 ? -47.095 -15.386 35.689 1.00 74.12 82 SER A N 1
ATOM 652 C CA . SER A 1 82 ? -48.452 -15.963 35.753 1.00 74.12 82 SER A CA 1
ATOM 653 C C . SER A 1 82 ? -49.542 -15.084 35.124 1.00 74.12 82 SER A C 1
ATOM 655 O O . SER A 1 82 ? -50.582 -15.589 34.716 1.00 74.12 82 SER A O 1
ATOM 657 N N . ARG A 1 83 ? -49.304 -13.768 35.029 1.00 77.19 83 ARG A N 1
ATOM 658 C CA . ARG A 1 83 ? -50.232 -12.785 34.444 1.00 77.19 83 ARG A CA 1
ATOM 659 C C . ARG A 1 83 ? -50.030 -12.554 32.940 1.00 77.19 83 ARG A C 1
ATOM 661 O O . ARG A 1 83 ? -50.762 -11.756 32.362 1.00 77.19 83 ARG A O 1
ATOM 668 N N . ARG A 1 84 ? -49.018 -13.171 32.316 1.00 82.62 84 ARG A N 1
ATOM 669 C CA . ARG A 1 84 ? -48.717 -13.019 30.881 1.00 82.62 84 ARG A CA 1
ATOM 670 C C . ARG A 1 84 ? -49.305 -14.166 30.063 1.00 82.62 84 ARG A C 1
ATOM 672 O O . ARG A 1 84 ? -49.600 -15.230 30.597 1.00 82.62 84 ARG A O 1
ATOM 679 N N . ASN A 1 85 ? -49.441 -13.947 28.755 1.00 85.06 85 ASN A N 1
ATOM 680 C CA . ASN A 1 85 ? -49.883 -14.979 27.824 1.00 85.06 85 ASN A CA 1
ATOM 681 C C . ASN A 1 85 ? -48.907 -16.180 27.845 1.00 85.06 85 ASN A C 1
ATOM 683 O O . ASN A 1 85 ? -47.707 -15.976 27.638 1.00 85.06 85 ASN A O 1
ATOM 687 N N . PRO A 1 86 ? -49.385 -17.421 28.072 1.00 83.19 86 PRO A N 1
ATOM 688 C CA . PRO A 1 86 ? -48.538 -18.611 28.131 1.00 83.19 86 PRO A CA 1
ATOM 689 C C . PRO A 1 86 ? -47.635 -18.837 26.909 1.00 83.19 86 PRO A C 1
ATOM 691 O O . PRO A 1 86 ? -46.533 -19.360 27.075 1.00 83.19 86 PRO A O 1
ATOM 694 N N . SER A 1 87 ? -48.065 -18.456 25.700 1.00 83.00 87 SER A N 1
ATOM 695 C CA . SER A 1 87 ? -47.243 -18.587 24.485 1.00 83.00 87 SER A CA 1
ATOM 696 C C . SER A 1 87 ? -46.000 -17.701 24.536 1.00 83.00 87 SER A C 1
ATOM 698 O O . SER A 1 87 ? -44.896 -18.155 24.242 1.00 83.00 87 SER A O 1
ATOM 700 N N . ASP A 1 88 ? -46.164 -16.458 24.984 1.00 82.50 88 ASP A N 1
ATOM 701 C CA . ASP A 1 88 ? -45.082 -15.474 25.049 1.00 82.50 88 ASP A CA 1
ATOM 702 C C . ASP A 1 88 ? -44.077 -15.862 26.135 1.00 82.50 88 ASP A C 1
ATOM 704 O O . ASP A 1 88 ? -42.870 -15.715 25.966 1.00 82.50 88 ASP A O 1
ATOM 708 N N . VAL A 1 89 ? -44.569 -16.409 27.252 1.00 85.19 89 VAL A N 1
ATOM 709 C CA . VAL A 1 89 ? -43.716 -16.901 28.341 1.00 85.19 89 VAL A CA 1
ATOM 710 C C . VAL A 1 89 ? -42.855 -18.077 27.877 1.00 85.19 89 VAL A C 1
ATOM 712 O O . VAL A 1 89 ? -41.682 -18.131 28.245 1.00 85.19 89 VAL A O 1
ATOM 715 N N . ARG A 1 90 ? -43.394 -18.983 27.046 1.00 87.50 90 ARG A N 1
ATOM 716 C CA . ARG A 1 90 ? -42.614 -20.078 26.443 1.00 87.50 90 ARG A CA 1
ATOM 717 C C . ARG A 1 90 ? -41.524 -19.550 25.520 1.00 87.50 90 ARG A C 1
ATOM 719 O O . ARG A 1 90 ? -40.378 -19.936 25.695 1.00 87.50 90 ARG A O 1
ATOM 726 N N . LEU A 1 91 ? -41.843 -18.602 24.638 1.00 86.62 91 LEU A N 1
ATOM 727 C CA . LEU A 1 91 ? -40.844 -18.004 23.749 1.00 86.62 91 LEU A CA 1
ATOM 728 C C . LEU A 1 91 ? -39.698 -17.344 24.536 1.00 86.62 91 LEU A C 1
ATOM 730 O O . LEU A 1 91 ? -38.530 -17.536 24.214 1.00 86.62 91 LEU A O 1
ATOM 734 N N . ILE A 1 92 ? -40.019 -16.601 25.601 1.00 82.50 92 ILE A N 1
ATOM 735 C CA . ILE A 1 92 ? -39.003 -15.981 26.468 1.00 82.50 92 ILE A CA 1
ATOM 736 C C . ILE A 1 92 ? -38.166 -17.053 27.182 1.00 82.50 92 ILE A C 1
ATOM 738 O O . ILE A 1 92 ? -36.957 -16.878 27.331 1.00 82.50 92 ILE A O 1
ATOM 742 N N . ALA A 1 93 ? -38.789 -18.146 27.631 1.00 87.56 93 ALA A N 1
ATOM 743 C CA . ALA A 1 93 ? -38.079 -19.261 28.251 1.00 87.56 93 ALA A CA 1
ATOM 744 C C . ALA A 1 93 ? -37.103 -19.921 27.263 1.00 87.56 93 ALA A C 1
ATOM 746 O O . ALA A 1 93 ? -35.938 -20.109 27.605 1.00 87.56 93 ALA A O 1
ATOM 747 N N . ASP A 1 94 ? -37.546 -20.194 26.035 1.00 90.75 94 ASP A N 1
ATOM 748 C CA . ASP A 1 94 ? -36.733 -20.829 24.993 1.00 90.75 94 ASP A CA 1
ATOM 749 C C . ASP A 1 94 ? -35.535 -19.950 24.599 1.00 90.75 94 ASP A C 1
ATOM 751 O O . ASP A 1 94 ? -34.406 -20.434 24.502 1.00 90.75 94 ASP A O 1
ATOM 755 N N . VAL A 1 95 ? -35.747 -18.636 24.456 1.00 88.31 95 VAL A N 1
ATOM 756 C CA . VAL A 1 95 ? -34.667 -17.669 24.193 1.00 88.31 95 VAL A CA 1
ATOM 757 C C . VAL A 1 95 ? -33.668 -17.619 25.353 1.00 88.31 95 VAL A C 1
ATOM 759 O O . VAL A 1 95 ? -32.461 -17.622 25.123 1.00 88.31 95 VAL A O 1
ATOM 762 N N . ALA A 1 96 ? -34.139 -17.629 26.604 1.00 89.06 96 ALA A N 1
ATOM 763 C CA . ALA A 1 96 ? -33.253 -17.626 27.766 1.00 89.06 96 ALA A CA 1
ATOM 764 C C . ALA A 1 96 ? -32.422 -18.918 27.866 1.00 89.06 96 ALA A C 1
ATOM 766 O O . ALA A 1 96 ? -31.240 -18.863 28.201 1.00 89.06 96 ALA A O 1
ATOM 767 N N . VAL A 1 97 ? -33.008 -20.073 27.532 1.00 91.25 97 VAL A N 1
ATOM 768 C CA . VAL A 1 97 ? -32.279 -21.349 27.448 1.00 91.25 97 VAL A CA 1
ATOM 769 C C . VAL A 1 97 ? -31.223 -21.299 26.345 1.00 91.25 97 VAL A C 1
ATOM 771 O O . VAL A 1 97 ? -30.092 -21.729 26.572 1.00 91.25 97 VAL A O 1
ATOM 774 N N . LYS A 1 98 ? -31.551 -20.716 25.186 1.00 92.88 98 LYS A N 1
ATOM 775 C CA . LYS A 1 98 ? -30.592 -20.520 24.094 1.00 92.88 98 LYS A CA 1
ATOM 776 C C . LYS A 1 98 ? -29.410 -19.651 24.535 1.00 92.88 98 LYS A C 1
ATOM 778 O O . LYS A 1 98 ? -28.272 -20.101 24.432 1.00 92.88 98 LYS A O 1
ATOM 783 N N . PHE A 1 99 ? -29.659 -18.473 25.110 1.00 93.94 99 PHE A N 1
ATOM 784 C CA . PHE A 1 99 ? -28.586 -17.612 25.624 1.00 93.94 99 PHE A CA 1
ATOM 785 C C . PHE A 1 99 ? -27.726 -18.322 26.675 1.00 93.94 99 PHE A C 1
ATOM 787 O O . PHE A 1 99 ? -26.502 -18.235 26.629 1.00 93.94 99 PHE A O 1
ATOM 794 N N . ALA A 1 100 ? -28.338 -19.078 27.590 1.00 93.00 100 ALA A N 1
ATOM 795 C CA . ALA A 1 100 ? -27.595 -19.830 28.598 1.00 93.00 100 ALA A CA 1
ATOM 796 C C . ALA A 1 100 ? -26.662 -20.896 27.996 1.00 93.00 100 ALA A C 1
ATOM 798 O O . ALA A 1 100 ? -25.637 -21.197 28.600 1.00 93.00 100 ALA A O 1
ATOM 799 N N . SER A 1 101 ? -27.004 -21.459 26.831 1.00 92.12 101 SER A N 1
ATOM 800 C CA . SER A 1 101 ? -26.148 -22.423 26.123 1.00 92.12 101 SER A CA 1
ATOM 801 C C . SER A 1 101 ? -24.967 -21.774 25.389 1.00 92.12 101 SER A C 1
ATOM 803 O O . SER A 1 101 ? -23.926 -22.409 25.217 1.00 92.12 101 SER A O 1
ATOM 805 N N . GLU A 1 102 ? -25.119 -20.511 24.984 1.00 91.25 102 GLU A N 1
ATOM 806 C CA . GLU A 1 102 ? -24.101 -19.735 24.267 1.00 91.25 102 GLU A CA 1
ATOM 807 C C . GLU A 1 102 ? -23.093 -19.075 25.225 1.00 91.25 102 GLU A C 1
ATOM 809 O O . GLU A 1 102 ? -21.921 -18.929 24.885 1.00 91.25 102 GLU A O 1
ATOM 814 N N . ILE A 1 103 ? -23.522 -18.715 26.440 1.00 91.44 103 ILE A N 1
ATOM 815 C CA . ILE A 1 103 ? -22.646 -18.155 27.477 1.00 91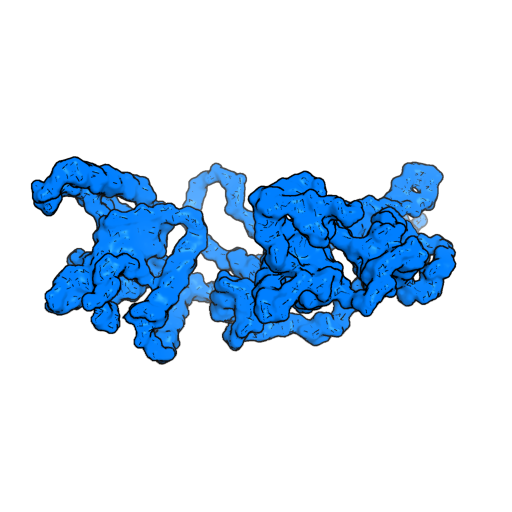.44 103 ILE A CA 1
ATOM 816 C C . ILE A 1 103 ? -21.761 -19.263 28.059 1.00 91.44 103 ILE A C 1
ATOM 818 O O . ILE A 1 103 ? -22.215 -20.088 28.857 1.00 91.44 103 ILE A O 1
ATOM 822 N N . GLN A 1 104 ? -20.479 -19.238 27.708 1.00 87.75 104 GLN A N 1
ATOM 823 C CA . GLN A 1 104 ? -19.455 -20.161 28.201 1.00 87.75 104 GLN A CA 1
ATOM 824 C C . GLN A 1 104 ? -18.278 -19.384 28.793 1.00 87.75 104 GLN A C 1
ATOM 826 O O . GLN A 1 104 ? -18.057 -18.232 28.439 1.00 87.75 104 GLN A O 1
ATOM 831 N N . LEU A 1 105 ? -17.519 -19.992 29.706 1.00 82.19 105 LEU A N 1
ATOM 832 C CA . LEU A 1 105 ? -16.309 -19.362 30.243 1.00 82.19 105 LEU A CA 1
ATOM 833 C C . LEU A 1 105 ? -15.315 -19.049 29.114 1.00 82.19 105 LEU A C 1
ATOM 835 O O . LEU A 1 105 ? -15.101 -19.875 28.230 1.00 82.19 105 LEU A O 1
ATOM 839 N N . GLY A 1 106 ? -14.711 -17.862 29.159 1.00 72.06 106 GLY A N 1
ATOM 840 C CA . GLY A 1 106 ? -13.689 -17.419 28.208 1.00 72.06 106 GLY A CA 1
ATOM 841 C C . GLY A 1 106 ? -14.213 -16.838 26.892 1.00 72.06 106 GLY A C 1
ATOM 842 O O . GLY A 1 106 ? -13.415 -16.317 26.118 1.00 72.06 106 GLY A O 1
ATOM 843 N N . VAL A 1 107 ? -15.525 -16.865 26.625 1.00 83.94 107 VAL A N 1
ATOM 844 C CA . VAL A 1 107 ? -16.086 -16.195 25.438 1.00 83.94 107 VAL A CA 1
ATOM 845 C C . VAL A 1 107 ? -16.247 -14.698 25.684 1.00 83.94 107 VAL A C 1
ATOM 847 O O . VAL A 1 107 ? -16.489 -14.270 26.816 1.00 83.94 107 VAL A O 1
ATOM 850 N N . ILE A 1 108 ? -16.164 -13.905 24.616 1.00 88.06 108 ILE A N 1
ATOM 851 C CA . ILE A 1 108 ? -16.520 -12.486 24.653 1.00 88.06 108 ILE A CA 1
ATOM 852 C C . ILE A 1 108 ? -18.025 -12.371 24.429 1.00 88.06 108 ILE A C 1
ATOM 854 O O . ILE A 1 108 ? -18.554 -12.866 23.431 1.00 88.06 108 ILE A O 1
ATOM 858 N N . ALA A 1 109 ? -18.721 -11.720 25.356 1.00 93.69 109 ALA A N 1
ATOM 859 C CA . ALA A 1 109 ? -20.161 -11.533 25.274 1.00 93.69 109 ALA A CA 1
ATOM 860 C C . ALA A 1 109 ? -20.538 -10.066 25.484 1.00 93.69 109 ALA A C 1
ATOM 862 O O . ALA A 1 109 ? -20.143 -9.447 26.474 1.00 93.69 109 ALA A O 1
ATOM 863 N N . SER A 1 110 ? -21.347 -9.535 24.568 1.00 96.44 110 SER A N 1
ATOM 864 C CA . SER A 1 110 ? -22.087 -8.292 24.758 1.00 96.44 110 SER A CA 1
ATOM 865 C C . SER A 1 110 ? -23.385 -8.600 25.497 1.00 96.44 110 SER A C 1
ATOM 867 O O . SER A 1 110 ? -24.204 -9.404 25.045 1.00 96.44 110 SER A O 1
ATOM 869 N N . VAL A 1 111 ? -23.566 -7.989 26.662 1.00 96.69 111 VAL A N 1
ATOM 870 C CA . VAL A 1 111 ? -24.682 -8.237 27.572 1.00 96.69 111 VAL A CA 1
ATOM 871 C C . VAL A 1 111 ? -25.465 -6.955 27.772 1.00 96.69 111 VAL A C 1
ATOM 873 O O . VAL A 1 111 ? -24.928 -5.932 28.201 1.00 96.69 111 VAL A O 1
ATOM 876 N N . ARG A 1 112 ? -26.774 -7.027 27.531 1.00 96.81 112 ARG A N 1
ATOM 877 C CA . ARG A 1 112 ? -27.712 -5.929 27.779 1.00 96.81 112 ARG A CA 1
ATOM 878 C C . ARG A 1 112 ? -28.741 -6.342 28.808 1.00 96.81 112 ARG A C 1
ATOM 880 O O . ARG A 1 112 ? -29.246 -7.469 28.801 1.00 96.81 112 ARG A O 1
ATOM 887 N N . GLY A 1 113 ? -29.090 -5.415 29.690 1.00 95.19 113 GLY A N 1
ATOM 888 C CA . GLY A 1 113 ? -30.109 -5.699 30.683 1.00 95.19 113 GLY A CA 1
ATOM 889 C C . GLY A 1 113 ? -30.454 -4.556 31.613 1.00 95.19 113 GLY A C 1
ATOM 890 O O . GLY A 1 113 ? -30.006 -3.415 31.475 1.00 95.19 113 GLY A O 1
ATOM 891 N N . ARG A 1 114 ? -31.291 -4.894 32.592 1.00 94.00 114 ARG A N 1
ATOM 892 C CA . ARG A 1 114 ? -31.697 -3.977 33.654 1.00 94.00 114 ARG A CA 1
ATOM 893 C C . ARG A 1 114 ? -30.643 -3.959 34.752 1.00 94.00 114 ARG A C 1
ATOM 895 O O . ARG A 1 114 ? -30.218 -5.012 35.222 1.00 94.00 114 ARG A O 1
ATOM 902 N N . ILE A 1 115 ? -30.293 -2.770 35.218 1.00 94.06 115 ILE A N 1
ATOM 903 C CA . ILE A 1 115 ? -29.446 -2.597 36.396 1.00 94.06 115 ILE A CA 1
ATOM 904 C C . ILE A 1 115 ? -30.275 -2.977 37.625 1.00 94.06 115 ILE A C 1
ATOM 906 O O . ILE A 1 115 ? -31.417 -2.542 37.777 1.00 94.06 115 ILE A O 1
ATOM 910 N N . THR A 1 116 ? -29.735 -3.833 38.484 1.00 90.56 116 THR A N 1
ATOM 911 C CA . THR A 1 116 ? -30.408 -4.316 39.695 1.00 90.56 116 THR A CA 1
ATOM 912 C C . THR A 1 116 ? -29.410 -4.449 40.837 1.00 90.56 116 THR A C 1
ATOM 914 O O . THR A 1 116 ? -28.223 -4.644 40.602 1.00 90.56 116 THR A O 1
ATOM 917 N N . GLY A 1 117 ? -29.882 -4.351 42.079 1.00 85.44 117 GLY A N 1
ATOM 918 C CA . GLY A 1 117 ? -29.079 -4.646 43.265 1.00 85.44 117 GLY A CA 1
ATOM 919 C C . GLY A 1 117 ? -29.472 -5.993 43.871 1.00 85.44 117 GLY A C 1
ATOM 920 O O . GLY A 1 117 ? -30.660 -6.272 44.029 1.00 85.44 117 GLY A O 1
ATOM 921 N N . TYR A 1 118 ? -28.499 -6.817 44.255 1.00 78.44 118 TYR A N 1
ATOM 922 C CA . TYR A 1 118 ? -28.715 -8.059 44.995 1.00 78.44 118 TYR A CA 1
ATOM 923 C C . TYR A 1 118 ? -27.734 -8.154 46.165 1.00 78.44 118 TYR A C 1
ATOM 925 O O . TYR A 1 118 ? -26.522 -8.114 45.978 1.00 78.44 118 TYR A O 1
ATOM 933 N N . ARG A 1 119 ? -28.262 -8.271 47.393 1.00 79.69 119 ARG A N 1
ATOM 934 C CA . ARG A 1 119 ? -27.469 -8.287 48.643 1.00 79.69 119 ARG A CA 1
ATOM 935 C C . ARG A 1 119 ? -26.463 -7.126 48.752 1.00 79.69 119 ARG A C 1
ATOM 937 O O . ARG A 1 119 ? -25.361 -7.302 49.251 1.00 79.69 119 ARG A O 1
ATOM 944 N N . GLY A 1 120 ? -26.852 -5.945 48.271 1.00 75.31 120 GLY A N 1
ATOM 945 C CA . GLY A 1 120 ? -26.011 -4.744 48.289 1.00 75.31 120 GLY A CA 1
ATOM 946 C C . GLY A 1 120 ? -25.012 -4.629 47.132 1.00 75.31 120 GLY A C 1
ATOM 947 O O . GLY A 1 120 ? -24.395 -3.580 47.003 1.00 75.31 120 GLY A O 1
ATOM 948 N N . ALA A 1 121 ? -24.886 -5.643 46.268 1.00 79.12 121 ALA A N 1
ATOM 949 C CA . ALA A 1 121 ? -24.039 -5.595 45.077 1.00 79.12 121 ALA A CA 1
ATOM 950 C C . ALA A 1 121 ? -24.854 -5.268 43.818 1.00 79.12 121 ALA A C 1
ATOM 952 O O . ALA A 1 121 ? -25.976 -5.754 43.653 1.00 79.12 121 ALA A O 1
ATOM 953 N N . LEU A 1 122 ? -24.288 -4.458 42.924 1.00 91.12 122 LEU A N 1
ATOM 954 C CA . LEU A 1 122 ? -24.875 -4.169 41.617 1.00 91.12 122 LEU A CA 1
ATOM 955 C C . LEU A 1 122 ? -24.682 -5.350 40.665 1.00 91.12 122 LEU A C 1
ATOM 957 O O . LEU A 1 122 ? -23.645 -6.006 40.675 1.00 91.12 122 LEU A O 1
ATOM 961 N N . GLN A 1 123 ? -25.684 -5.597 39.830 1.00 94.00 123 GLN A N 1
ATOM 962 C CA . GLN A 1 123 ? -25.662 -6.639 38.811 1.00 94.00 123 GLN A CA 1
ATOM 963 C C . GLN A 1 123 ? -26.566 -6.268 37.626 1.00 94.00 123 GLN A C 1
ATOM 965 O O . GLN A 1 123 ? -27.536 -5.513 37.775 1.00 94.00 123 GLN A O 1
ATOM 970 N N . ILE A 1 124 ? -26.304 -6.852 36.460 1.00 96.31 124 ILE A N 1
ATOM 971 C CA . ILE A 1 124 ? -27.180 -6.764 35.290 1.00 96.31 124 ILE A CA 1
ATOM 972 C C . ILE A 1 124 ? -28.130 -7.963 35.296 1.00 96.31 124 ILE A C 1
ATOM 974 O O . ILE A 1 124 ? -27.712 -9.116 35.208 1.00 96.31 124 ILE A O 1
ATOM 978 N N . THR A 1 125 ? -29.432 -7.697 35.388 1.00 94.88 125 THR A N 1
ATOM 979 C CA . THR A 1 125 ? -30.452 -8.693 35.052 1.00 94.88 125 THR A CA 1
ATOM 980 C C . THR A 1 125 ? -30.590 -8.729 33.535 1.00 94.88 125 THR A C 1
ATOM 982 O O . THR A 1 125 ? -31.110 -7.786 32.932 1.00 94.88 125 THR A O 1
ATOM 985 N N . VAL A 1 126 ? -30.086 -9.806 32.942 1.00 96.06 126 VAL A N 1
ATOM 986 C CA . VAL A 1 126 ? -29.860 -9.960 31.505 1.00 96.06 126 VAL A CA 1
ATOM 987 C C . VAL A 1 126 ? -31.184 -10.044 30.752 1.00 96.06 126 VAL A C 1
ATOM 989 O O . VAL A 1 126 ? -32.082 -10.795 31.138 1.00 96.06 126 VAL A O 1
ATOM 992 N N . SER A 1 127 ? -31.296 -9.270 29.674 1.00 92.56 127 SER A N 1
ATOM 993 C CA . SER A 1 127 ? -32.401 -9.348 28.714 1.00 92.56 127 SER A CA 1
ATOM 994 C C . SER A 1 127 ? -31.965 -9.835 27.337 1.00 92.56 127 SER A C 1
ATOM 996 O O . SER A 1 127 ? -32.800 -10.372 26.618 1.00 92.56 127 SER A O 1
ATOM 998 N N . ASP A 1 128 ? -30.700 -9.625 26.973 1.00 94.19 128 ASP A N 1
ATOM 999 C CA . ASP A 1 128 ? -30.157 -9.951 25.655 1.00 94.19 128 ASP A CA 1
ATOM 1000 C C . ASP A 1 128 ? -28.650 -10.221 25.757 1.00 94.19 128 ASP A C 1
ATOM 1002 O O . ASP A 1 128 ? -27.964 -9.596 26.578 1.00 94.19 128 ASP A O 1
ATOM 1006 N N . VAL A 1 129 ? -28.166 -11.173 24.959 1.00 94.88 129 VAL A N 1
ATOM 1007 C CA . VAL A 1 129 ? -26.763 -11.599 24.922 1.00 94.88 129 VAL A CA 1
ATOM 1008 C C . VAL A 1 129 ? -26.361 -11.852 23.478 1.00 94.88 129 VAL A C 1
ATOM 1010 O O . VAL A 1 129 ? -27.063 -12.555 22.755 1.00 94.88 129 VAL A O 1
ATOM 1013 N N . VAL A 1 130 ? -25.208 -11.319 23.085 1.00 95.12 130 VAL A N 1
ATOM 1014 C CA . VAL A 1 130 ? -24.586 -11.577 21.785 1.00 95.12 130 VAL A CA 1
ATOM 1015 C C . VAL A 1 130 ? -23.160 -12.061 22.018 1.00 95.12 130 VAL A C 1
ATOM 1017 O O . VAL A 1 130 ? -22.391 -11.402 22.715 1.00 95.12 130 VAL A O 1
ATOM 1020 N N . ILE A 1 131 ? -22.811 -13.220 21.455 1.00 94.75 131 ILE A N 1
ATOM 1021 C CA . ILE A 1 131 ? -21.434 -13.727 21.477 1.00 94.75 131 ILE A CA 1
ATOM 1022 C C . ILE A 1 131 ? -20.648 -13.062 20.353 1.00 94.75 131 ILE A C 1
ATOM 1024 O O . ILE A 1 131 ? -20.968 -13.234 19.175 1.00 94.75 131 ILE A O 1
ATOM 1028 N N . GLU A 1 132 ? -19.613 -12.324 20.730 1.00 87.62 132 GLU A N 1
ATOM 1029 C CA . GLU A 1 132 ? -18.815 -11.527 19.808 1.00 87.62 132 GLU A CA 1
ATOM 1030 C C . GLU A 1 132 ? -17.623 -12.336 19.302 1.00 87.62 132 GLU A C 1
ATOM 1032 O O . GLU A 1 132 ? -16.910 -12.985 20.069 1.00 87.62 132 GLU A O 1
ATOM 1037 N N . ARG A 1 133 ? -17.425 -12.319 17.981 1.00 81.62 133 ARG A N 1
ATOM 1038 C CA . ARG A 1 133 ? -16.351 -13.069 17.302 1.00 81.62 133 ARG A CA 1
ATOM 1039 C C . ARG A 1 133 ? -15.262 -12.173 16.728 1.00 81.62 133 ARG A C 1
ATOM 1041 O O . ARG A 1 133 ? -14.194 -12.674 16.393 1.00 81.62 133 ARG A O 1
ATOM 1048 N N . ASP A 1 134 ? -15.540 -10.881 16.580 1.00 68.38 134 ASP A N 1
ATOM 1049 C CA . ASP A 1 134 ? -14.553 -9.923 16.098 1.00 68.38 134 ASP A CA 1
ATOM 1050 C C . ASP A 1 134 ? -13.576 -9.593 17.242 1.00 68.38 134 ASP A C 1
ATOM 1052 O O . ASP A 1 134 ? -14.028 -9.106 18.289 1.00 68.38 134 ASP A O 1
ATOM 1056 N N . PRO A 1 135 ? -12.261 -9.835 17.064 1.00 59.03 135 PRO A N 1
ATOM 1057 C CA . PRO A 1 135 ? -11.246 -9.574 18.086 1.00 59.03 135 PRO A CA 1
ATOM 1058 C C . PRO A 1 135 ? -11.184 -8.104 18.525 1.00 59.03 135 PRO A C 1
ATOM 1060 O O . PRO A 1 135 ? -10.724 -7.820 19.627 1.00 59.03 135 PRO A O 1
ATOM 1063 N N . ASN A 1 136 ? -11.678 -7.169 17.710 1.00 66.25 136 ASN A N 1
ATOM 1064 C CA . ASN A 1 136 ? -11.674 -5.741 18.020 1.00 66.25 136 ASN A CA 1
ATOM 1065 C C . ASN A 1 136 ? -12.912 -5.283 18.810 1.00 66.25 136 ASN A C 1
ATOM 1067 O O . ASN A 1 136 ? -12.964 -4.135 19.252 1.00 66.25 136 ASN A O 1
ATOM 1071 N N . SER A 1 137 ? -13.907 -6.153 19.021 1.00 72.44 137 SER A N 1
ATOM 1072 C CA . SER A 1 137 ? -15.200 -5.778 19.621 1.00 72.44 137 SER A CA 1
ATOM 1073 C C . SER A 1 137 ? -15.062 -5.148 21.007 1.00 72.44 137 SER A C 1
ATOM 1075 O O . SER A 1 137 ? -15.785 -4.208 21.339 1.00 72.44 137 SER A O 1
ATOM 1077 N N . GLN A 1 138 ? -14.111 -5.630 21.813 1.00 70.25 138 GLN A N 1
ATOM 1078 C CA . GLN A 1 138 ? -13.855 -5.093 23.150 1.00 70.25 138 GLN A CA 1
ATOM 1079 C C . GLN A 1 138 ? -13.282 -3.678 23.095 1.00 70.25 138 GLN A C 1
ATOM 1081 O O . GLN A 1 138 ? -13.777 -2.790 23.790 1.00 70.25 138 GLN A O 1
ATOM 1086 N N . VAL A 1 139 ? -12.311 -3.448 22.210 1.00 65.00 139 VAL A N 1
ATOM 1087 C CA . VAL A 1 139 ? -11.688 -2.133 22.008 1.00 65.00 139 VAL A CA 1
ATOM 1088 C C . VAL A 1 139 ? -12.712 -1.131 21.471 1.00 65.00 139 VAL A C 1
ATOM 1090 O O . VAL A 1 139 ? -12.845 -0.032 22.006 1.00 65.00 139 VAL A O 1
ATOM 1093 N N . LEU A 1 140 ? -13.516 -1.524 20.479 1.00 70.25 140 LEU A N 1
ATOM 1094 C CA . LEU A 1 140 ? -14.579 -0.675 19.933 1.00 70.25 140 LEU A CA 1
ATOM 1095 C C . LEU A 1 140 ? -15.641 -0.331 20.988 1.00 70.25 140 LEU A C 1
ATOM 1097 O O . LEU A 1 140 ? -16.072 0.819 21.086 1.00 70.25 140 LEU A O 1
ATOM 1101 N N . HIS A 1 141 ? -16.034 -1.299 21.822 1.00 78.31 141 HIS A N 1
ATOM 1102 C CA . HIS A 1 141 ? -16.966 -1.055 22.921 1.00 78.31 141 HIS A CA 1
ATOM 1103 C C . HIS A 1 141 ? -16.396 -0.083 23.961 1.00 78.31 141 HIS A C 1
ATOM 1105 O O . HIS A 1 141 ? -17.106 0.810 24.425 1.00 78.31 141 HIS A O 1
ATOM 1111 N N . TRP A 1 142 ? -15.112 -0.213 24.299 1.00 73.75 142 TRP A N 1
ATOM 1112 C CA . TRP A 1 142 ? -14.415 0.714 25.189 1.00 73.75 142 TRP A CA 1
ATOM 1113 C C . TRP A 1 142 ? -14.394 2.141 24.634 1.00 73.75 142 TRP A C 1
ATOM 1115 O O . TRP A 1 142 ? -14.754 3.084 25.347 1.00 73.75 142 TRP A O 1
ATOM 1125 N N . LEU A 1 143 ? -14.039 2.306 23.357 1.00 70.94 143 LEU A N 1
ATOM 1126 C CA . LEU A 1 143 ? -14.041 3.605 22.681 1.00 70.94 143 LEU A CA 1
ATOM 1127 C C . LEU A 1 143 ? -15.439 4.234 22.677 1.00 70.94 143 LEU A C 1
ATOM 1129 O O . LEU A 1 143 ? -15.582 5.426 22.961 1.00 70.94 143 LEU A O 1
ATOM 1133 N N . ASP A 1 144 ? -16.480 3.437 22.438 1.00 80.38 144 ASP A N 1
ATOM 1134 C CA . ASP A 1 144 ? -17.868 3.885 22.533 1.00 80.38 144 ASP A CA 1
ATOM 1135 C C . ASP A 1 144 ? -18.232 4.339 23.952 1.00 80.38 144 ASP A C 1
ATOM 1137 O O . ASP A 1 144 ? -18.799 5.422 24.115 1.00 80.38 144 ASP A O 1
ATOM 1141 N N . CYS A 1 145 ? -17.882 3.565 24.984 1.00 79.75 145 CYS A N 1
ATOM 1142 C CA . CYS A 1 145 ? -18.099 3.934 26.387 1.00 79.75 145 CYS A CA 1
ATOM 1143 C C . CYS A 1 145 ? -17.435 5.276 26.729 1.00 79.75 145 CYS A C 1
ATOM 1145 O O . CYS A 1 145 ? -18.073 6.145 27.327 1.00 79.75 145 CYS A O 1
ATOM 1147 N N . ILE A 1 146 ? -16.186 5.485 26.304 1.00 72.62 146 ILE A N 1
ATOM 1148 C CA . ILE A 1 146 ? -15.433 6.727 26.540 1.00 72.62 146 ILE A CA 1
ATOM 1149 C C . ILE A 1 146 ? -16.022 7.895 25.735 1.00 72.62 146 ILE A C 1
ATOM 1151 O O . ILE A 1 146 ? -16.173 9.011 26.236 1.00 72.62 146 ILE A O 1
ATOM 1155 N N . ARG A 1 147 ? -16.388 7.674 24.472 1.00 76.12 147 ARG A N 1
ATOM 1156 C CA . ARG A 1 147 ? -16.992 8.710 23.626 1.00 76.12 147 ARG A CA 1
ATOM 1157 C C . ARG A 1 147 ? -18.349 9.145 24.172 1.00 76.12 147 ARG A C 1
ATOM 1159 O O . ARG A 1 147 ? -18.635 10.346 24.207 1.00 76.12 147 ARG A O 1
ATOM 1166 N N . LEU A 1 148 ? -19.175 8.189 24.590 1.00 76.19 148 LEU A N 1
ATOM 1167 C CA . LEU A 1 148 ? -20.489 8.444 25.170 1.00 76.19 148 LEU A CA 1
ATOM 1168 C C . LEU A 1 148 ? -20.375 9.075 26.559 1.00 76.19 148 LEU A C 1
ATOM 1170 O O . LEU A 1 148 ? -21.137 9.997 26.853 1.00 76.19 148 LEU A O 1
ATOM 1174 N N . SER A 1 149 ? -19.396 8.684 27.381 1.00 71.62 149 SER A N 1
ATOM 1175 C CA . SER A 1 149 ? -19.140 9.380 28.644 1.00 71.62 149 SER A CA 1
ATOM 1176 C C . SER A 1 149 ? -18.804 10.851 28.385 1.00 71.62 149 SER A C 1
ATOM 1178 O O . SER A 1 149 ? -19.508 11.723 28.881 1.00 71.62 149 SER A O 1
ATOM 1180 N N . ARG A 1 150 ? -17.863 11.157 27.482 1.00 68.88 150 ARG A N 1
ATOM 1181 C CA . ARG A 1 150 ? -17.467 12.543 27.156 1.00 68.88 150 ARG A CA 1
ATOM 1182 C C . ARG A 1 150 ? -18.593 13.392 26.561 1.00 68.88 150 ARG A C 1
ATOM 1184 O O . ARG A 1 150 ? -18.681 14.584 26.847 1.00 68.88 150 ARG A O 1
ATOM 1191 N N . LYS A 1 151 ? -19.413 12.818 25.675 1.00 69.25 151 LYS A N 1
ATOM 1192 C CA . LYS A 1 151 ? -20.401 13.582 24.887 1.00 69.25 151 LYS A CA 1
ATOM 1193 C C . LYS A 1 151 ? -21.800 13.589 25.496 1.00 69.25 151 LYS A C 1
ATOM 1195 O O . LYS A 1 151 ? -22.543 14.549 25.284 1.00 69.25 151 LYS A O 1
ATOM 1200 N N . CYS A 1 152 ? -22.169 12.538 26.221 1.00 67.31 152 CYS A N 1
ATOM 1201 C CA . CYS A 1 152 ? -23.544 12.308 26.647 1.00 67.31 152 CYS A CA 1
ATOM 1202 C C . CYS A 1 152 ? -23.699 12.305 28.167 1.00 67.31 152 CYS A C 1
ATOM 1204 O O . CYS A 1 152 ? -24.655 12.909 28.650 1.00 67.31 152 CYS A O 1
ATOM 1206 N N . TYR A 1 153 ? -22.801 11.644 28.908 1.00 66.06 153 TYR A N 1
ATOM 1207 C CA . TYR A 1 153 ? -23.064 11.295 30.312 1.00 66.06 153 TYR A CA 1
ATOM 1208 C C . TYR A 1 153 ? -22.296 12.122 31.345 1.00 66.06 153 TYR A C 1
ATOM 1210 O O . TYR A 1 153 ? -22.845 12.515 32.370 1.00 66.06 153 TYR A O 1
ATOM 1218 N N . ASP A 1 154 ? -21.043 12.429 31.048 1.00 61.59 154 ASP A N 1
ATOM 1219 C CA . ASP A 1 154 ? -20.096 13.113 31.914 1.00 61.59 154 ASP A CA 1
ATOM 1220 C C . ASP A 1 154 ? -19.690 14.432 31.249 1.00 61.59 154 ASP A C 1
ATOM 1222 O O . ASP A 1 154 ? -18.528 14.616 30.896 1.00 61.59 154 ASP A O 1
ATOM 1226 N N . LYS A 1 155 ? -20.634 15.372 31.060 1.00 54.66 155 LYS A N 1
ATOM 1227 C CA . LYS A 1 155 ? -20.315 16.767 30.678 1.00 54.66 155 LYS A CA 1
ATOM 1228 C C . LYS A 1 155 ? -19.478 17.430 31.791 1.00 54.66 155 LYS A C 1
ATOM 1230 O O . LYS A 1 155 ? -19.969 18.280 32.528 1.00 54.66 155 LYS A O 1
ATOM 1235 N N . LEU A 1 156 ? -18.234 17.001 31.961 1.00 44.06 156 LEU A N 1
ATOM 1236 C CA . LEU A 1 156 ? -17.339 17.334 33.059 1.00 44.06 156 LEU A CA 1
ATOM 1237 C C . LEU A 1 156 ? -16.109 18.064 32.521 1.00 44.06 156 LEU A C 1
ATOM 1239 O O . LEU A 1 156 ? -15.612 17.796 31.426 1.00 44.06 156 LEU A O 1
ATOM 1243 N N . SER A 1 157 ? -15.665 19.052 33.297 1.00 44.41 157 SER A N 1
ATOM 1244 C CA . SER A 1 157 ? -14.579 19.956 32.933 1.00 44.41 157 SER A CA 1
ATOM 1245 C C . SER A 1 157 ? -13.222 19.243 32.935 1.00 44.41 157 SER A C 1
ATOM 1247 O O . SER A 1 157 ? -13.030 18.218 33.590 1.00 44.41 157 SER A O 1
ATOM 1249 N N . LYS A 1 158 ? -12.266 19.828 32.203 1.00 43.16 158 LYS A N 1
ATOM 1250 C CA . LYS A 1 158 ? -10.922 19.302 31.896 1.00 43.16 158 LYS A CA 1
ATOM 1251 C C . LYS A 1 158 ? -10.122 18.723 33.083 1.00 43.16 158 LYS A C 1
ATOM 1253 O O . LYS A 1 158 ? -9.197 17.961 32.845 1.00 43.16 158 LYS A O 1
ATOM 1258 N N . ASN A 1 159 ? -10.464 19.021 34.338 1.00 40.94 159 ASN A N 1
ATOM 1259 C CA . ASN A 1 159 ? -9.676 18.620 35.511 1.00 40.94 159 ASN A CA 1
ATOM 1260 C C . ASN A 1 159 ? -9.902 17.171 35.983 1.00 40.94 159 ASN A C 1
ATOM 1262 O O . ASN A 1 159 ? -9.012 16.597 36.604 1.00 40.94 159 ASN A O 1
ATOM 1266 N N . THR A 1 160 ? -11.039 16.539 35.675 1.00 41.09 160 THR A N 1
ATOM 1267 C CA . THR A 1 160 ? -11.281 15.127 36.052 1.00 41.09 160 THR A CA 1
ATOM 1268 C C . THR A 1 160 ? -10.491 14.143 35.174 1.00 41.09 160 THR A C 1
ATOM 1270 O O . THR A 1 160 ? -10.262 13.004 35.575 1.00 41.09 160 THR A O 1
ATOM 1273 N N . ILE A 1 161 ? -9.998 14.609 34.019 1.00 47.47 161 ILE A N 1
ATOM 1274 C CA . ILE A 1 161 ? -9.193 13.842 33.054 1.00 47.47 161 ILE A CA 1
ATOM 1275 C C . ILE A 1 161 ? -7.888 13.345 33.697 1.00 47.47 161 ILE A C 1
ATOM 1277 O O . ILE A 1 161 ? -7.536 12.179 33.547 1.00 47.47 161 ILE A O 1
ATOM 1281 N N . ASN A 1 162 ? -7.225 14.181 34.502 1.00 42.62 162 ASN A N 1
ATOM 1282 C CA . ASN A 1 162 ? -5.938 13.832 35.113 1.00 42.62 162 ASN A CA 1
ATOM 1283 C C . ASN A 1 162 ? -6.060 12.733 36.184 1.00 42.62 162 ASN A C 1
ATOM 1285 O O . ASN A 1 162 ? -5.203 11.860 36.273 1.00 42.62 162 ASN A O 1
ATOM 1289 N N . LEU A 1 163 ? -7.160 12.713 36.946 1.00 41.03 163 LEU A N 1
ATOM 1290 C CA . LEU A 1 163 ? -7.368 11.737 38.024 1.00 41.03 163 LEU A CA 1
ATOM 1291 C C . LEU A 1 163 ? -7.828 10.358 37.502 1.00 41.03 163 LEU A C 1
ATOM 1293 O O . LEU A 1 163 ? -7.649 9.337 38.167 1.00 41.03 163 LEU A O 1
ATOM 1297 N N . MET A 1 164 ? -8.439 10.323 36.312 1.00 42.97 164 MET A N 1
ATOM 1298 C CA . MET A 1 164 ? -8.824 9.087 35.620 1.00 42.97 164 MET A CA 1
ATOM 1299 C C . MET A 1 164 ? -7.604 8.404 34.980 1.00 42.97 164 MET A C 1
ATOM 1301 O O . MET A 1 164 ? -7.470 7.186 35.080 1.00 42.97 164 MET A O 1
ATOM 1305 N N . MET A 1 165 ? -6.683 9.197 34.416 1.00 44.00 165 MET A N 1
ATOM 1306 C CA . MET A 1 165 ? -5.419 8.730 33.827 1.00 44.00 165 MET A CA 1
ATOM 1307 C C . MET A 1 165 ? -4.453 8.154 34.880 1.00 44.00 165 MET A C 1
ATOM 1309 O O . MET A 1 165 ? -3.823 7.127 34.636 1.00 44.00 165 MET A O 1
ATOM 1313 N N . GLU A 1 166 ? -4.401 8.726 36.089 1.00 40.75 166 GLU A N 1
ATOM 1314 C CA . GLU A 1 166 ? -3.594 8.188 37.204 1.00 40.75 166 GLU A CA 1
ATOM 1315 C C . GLU A 1 166 ? -4.076 6.812 37.699 1.00 40.75 166 GLU A C 1
ATOM 1317 O O . GLU A 1 166 ? -3.276 5.957 38.075 1.00 40.75 166 GLU A O 1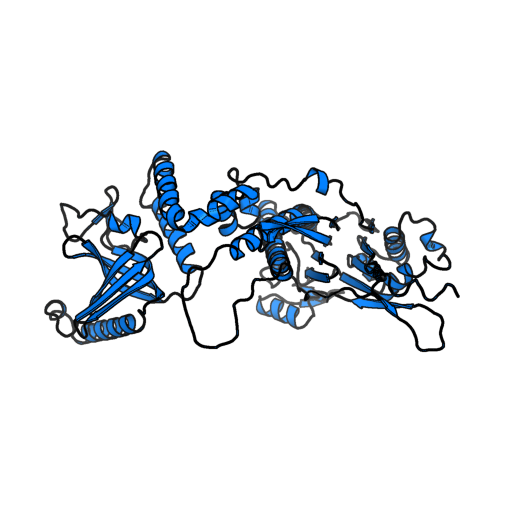
ATOM 1322 N N . LYS A 1 167 ? -5.389 6.544 37.695 1.00 38.50 167 LYS A N 1
ATOM 1323 C CA . LYS A 1 167 ? -5.912 5.224 38.104 1.00 38.50 167 LYS A CA 1
ATOM 1324 C C . LYS A 1 167 ? -5.803 4.171 37.002 1.00 38.50 167 LYS A C 1
ATOM 1326 O O . LYS A 1 167 ? -5.679 2.990 37.322 1.00 38.50 167 LYS A O 1
ATOM 1331 N N . PHE A 1 168 ? -5.790 4.601 35.739 1.00 41.78 168 PHE A N 1
ATOM 1332 C CA . PHE A 1 168 ? -5.449 3.764 34.588 1.00 41.78 168 PHE A CA 1
ATOM 1333 C C . PHE A 1 168 ? -3.996 3.268 34.674 1.00 41.78 168 PHE A C 1
ATOM 1335 O O . PHE A 1 168 ? -3.727 2.098 34.410 1.00 41.78 168 PHE A O 1
ATOM 1342 N N . GLN A 1 169 ? -3.078 4.113 35.167 1.00 39.59 169 GLN A N 1
ATOM 1343 C CA . GLN A 1 169 ? -1.712 3.696 35.485 1.00 39.59 169 GLN A CA 1
ATOM 1344 C C . GLN A 1 169 ? -1.705 2.581 36.543 1.00 39.59 169 GLN A C 1
ATOM 1346 O O . GLN A 1 169 ? -1.116 1.544 36.294 1.00 39.59 169 GLN A O 1
ATOM 1351 N N . ILE A 1 170 ? -2.404 2.698 37.676 1.00 36.81 170 ILE A N 1
ATOM 1352 C CA . ILE A 1 170 ? -2.258 1.733 38.791 1.00 36.81 170 ILE A CA 1
ATOM 1353 C C . ILE A 1 170 ? -2.734 0.300 38.453 1.00 36.81 170 ILE A C 1
ATOM 1355 O O . ILE A 1 170 ? -2.105 -0.663 38.891 1.00 36.81 170 ILE A O 1
ATOM 1359 N N . ALA A 1 171 ? -3.795 0.131 37.656 1.00 35.41 171 ALA A N 1
ATOM 1360 C CA . ALA A 1 171 ? -4.264 -1.201 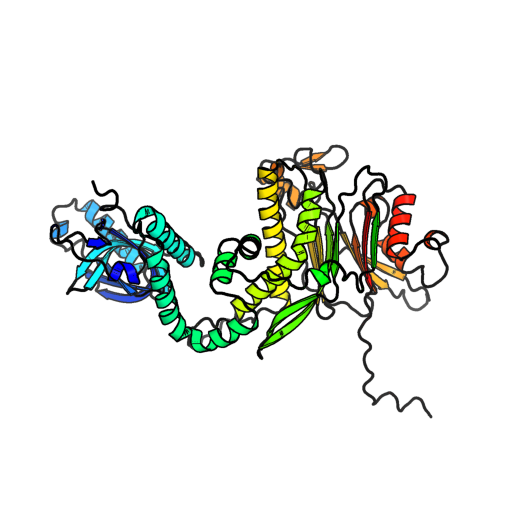37.241 1.00 35.41 171 ALA A CA 1
ATOM 1361 C C . ALA A 1 171 ? -3.374 -1.824 36.148 1.00 35.41 171 ALA A C 1
ATOM 1363 O O . ALA A 1 171 ? -3.079 -3.017 36.202 1.00 35.41 171 ALA A O 1
ATOM 1364 N N . ALA A 1 172 ? -2.860 -1.008 35.220 1.00 39.16 172 ALA A N 1
ATOM 1365 C CA . ALA A 1 172 ? -1.829 -1.435 34.276 1.00 39.16 172 ALA A CA 1
ATOM 1366 C C . ALA A 1 172 ? -0.499 -1.747 34.992 1.00 39.16 172 ALA A C 1
ATOM 1368 O O . ALA A 1 172 ? 0.225 -2.660 34.610 1.00 39.16 172 ALA A O 1
ATOM 1369 N N . PHE A 1 173 ? -0.189 -1.054 36.088 1.00 36.03 173 PHE A N 1
ATOM 1370 C CA . PHE A 1 173 ? 1.072 -1.177 36.820 1.00 36.03 173 PHE A CA 1
ATOM 1371 C C . PHE A 1 173 ? 1.298 -2.562 37.450 1.00 36.03 173 PHE A C 1
ATOM 1373 O O . PHE A 1 173 ? 2.453 -2.964 37.567 1.00 36.03 173 PHE A O 1
ATOM 1380 N N . LEU A 1 174 ? 0.255 -3.325 37.810 1.00 34.84 174 LEU A N 1
ATOM 1381 C CA . LEU A 1 174 ? 0.452 -4.673 38.373 1.00 34.84 174 LEU A CA 1
ATOM 1382 C C . LEU A 1 174 ? 0.767 -5.749 37.317 1.00 34.84 174 LEU A C 1
ATOM 1384 O O . LEU A 1 174 ? 1.421 -6.733 37.650 1.00 34.84 174 LEU A O 1
ATOM 1388 N N . GLY A 1 175 ? 0.360 -5.556 36.057 1.00 34.88 175 GLY A N 1
ATOM 1389 C CA . GLY A 1 175 ? 0.699 -6.457 34.944 1.00 34.88 175 GLY A CA 1
ATOM 1390 C C . GLY A 1 175 ? 1.892 -5.993 34.097 1.00 34.88 175 GLY A C 1
ATOM 1391 O O . GLY A 1 175 ? 2.519 -6.799 33.418 1.00 34.88 175 GLY A O 1
ATOM 1392 N N . VAL A 1 176 ? 2.235 -4.700 34.144 1.00 41.84 176 VAL A N 1
ATOM 1393 C CA . VAL A 1 176 ? 3.190 -4.055 33.221 1.00 41.84 176 VAL A CA 1
ATOM 1394 C C . VAL A 1 176 ? 4.536 -3.728 33.881 1.00 41.84 176 VAL A C 1
ATOM 1396 O O . VAL A 1 176 ? 5.442 -3.238 33.212 1.00 41.84 176 VAL A O 1
ATOM 1399 N N . PHE A 1 177 ? 4.760 -4.051 35.159 1.00 32.50 177 PHE A N 1
ATOM 1400 C CA . PHE A 1 177 ? 6.015 -3.677 35.836 1.00 32.50 177 PHE A CA 1
ATOM 1401 C C . PHE A 1 177 ? 7.288 -4.304 35.216 1.00 32.50 177 PHE A C 1
ATOM 1403 O O . PHE A 1 177 ? 8.384 -3.785 35.411 1.00 32.50 177 PHE A O 1
ATOM 1410 N N . LEU A 1 178 ? 7.162 -5.351 34.387 1.00 35.94 178 LEU A N 1
ATOM 1411 C CA . LEU A 1 178 ? 8.268 -5.891 33.575 1.00 35.94 178 LEU A CA 1
ATOM 1412 C C . LEU A 1 178 ? 8.362 -5.288 32.152 1.00 35.94 178 LEU A C 1
ATOM 1414 O O . LEU A 1 178 ? 9.432 -5.323 31.548 1.00 35.94 178 LEU A O 1
ATOM 1418 N N . GLY A 1 179 ? 7.283 -4.693 31.625 1.00 34.41 179 GLY A N 1
ATOM 1419 C CA . GLY A 1 179 ? 7.228 -4.054 30.299 1.00 34.41 179 GLY A CA 1
ATOM 1420 C C . GLY A 1 179 ? 7.491 -2.539 30.307 1.00 34.41 179 GLY A C 1
ATOM 1421 O O . GLY A 1 179 ? 8.073 -2.007 29.362 1.00 34.41 179 GLY A O 1
ATOM 1422 N N . ALA A 1 180 ? 7.153 -1.840 31.396 1.00 35.31 180 ALA A N 1
ATOM 1423 C CA . ALA A 1 180 ? 7.322 -0.388 31.529 1.00 35.31 180 ALA A CA 1
ATOM 1424 C C . ALA A 1 180 ? 8.794 0.062 31.475 1.00 35.31 180 ALA A C 1
ATOM 1426 O O . ALA A 1 180 ? 9.094 1.140 30.965 1.00 35.31 180 ALA A O 1
ATOM 1427 N N . ILE A 1 181 ? 9.727 -0.785 31.925 1.00 37.88 181 ILE A N 1
ATOM 1428 C CA . ILE A 1 181 ? 11.171 -0.507 31.848 1.00 37.88 181 ILE A CA 1
ATOM 1429 C C . ILE A 1 181 ? 11.667 -0.546 30.385 1.00 37.88 181 ILE A C 1
ATOM 1431 O O . ILE A 1 181 ? 12.642 0.121 30.053 1.00 37.88 181 ILE A O 1
ATOM 1435 N N . ARG A 1 182 ? 10.971 -1.255 29.478 1.00 36.78 182 ARG A N 1
ATOM 1436 C CA . ARG A 1 182 ? 11.310 -1.325 28.042 1.00 36.78 182 ARG A CA 1
ATOM 1437 C C . ARG A 1 182 ? 10.620 -0.247 27.188 1.00 36.78 182 ARG A C 1
ATOM 1439 O O . ARG A 1 182 ? 11.197 0.154 26.183 1.00 36.78 182 ARG A O 1
ATOM 1446 N N . CYS A 1 183 ? 9.455 0.277 27.594 1.00 36.78 183 CYS A N 1
ATOM 1447 C CA . CYS A 1 183 ? 8.762 1.385 26.902 1.00 36.78 183 CYS A CA 1
ATOM 1448 C C . CYS A 1 183 ? 9.587 2.682 26.837 1.00 36.78 183 CYS A C 1
ATOM 1450 O O . CYS A 1 183 ? 9.533 3.411 25.848 1.00 36.78 183 CYS A O 1
ATOM 1452 N N . LEU A 1 184 ? 10.385 2.959 27.869 1.00 39.66 184 LEU A N 1
ATOM 1453 C CA . LEU A 1 184 ? 11.232 4.153 27.931 1.00 39.66 184 LEU A CA 1
ATOM 1454 C C . LEU A 1 184 ? 12.430 4.109 26.966 1.00 39.66 184 LEU A C 1
ATOM 1456 O O . LEU A 1 184 ? 13.004 5.157 26.688 1.00 39.66 184 LEU A O 1
ATOM 1460 N N . ALA A 1 185 ? 12.798 2.937 26.433 1.00 41.44 185 ALA A N 1
ATOM 1461 C CA . ALA A 1 185 ? 14.000 2.783 25.609 1.00 41.44 185 ALA A CA 1
ATOM 1462 C C . ALA A 1 185 ? 13.865 3.356 24.182 1.00 41.44 185 ALA A C 1
ATOM 1464 O O . ALA A 1 185 ? 14.879 3.691 23.580 1.00 41.44 185 ALA A O 1
ATOM 1465 N N . TYR A 1 186 ? 12.638 3.511 23.660 1.00 49.09 186 TYR A N 1
ATOM 1466 C CA . TYR A 1 186 ? 12.377 4.051 22.312 1.00 49.09 186 TYR A CA 1
ATOM 1467 C C . TYR A 1 186 ? 11.400 5.237 22.273 1.00 49.09 186 TYR A C 1
ATOM 1469 O O . TYR A 1 186 ? 11.020 5.686 21.197 1.00 49.09 186 TYR A O 1
ATOM 1477 N N . GLY A 1 187 ? 10.976 5.760 23.428 1.00 51.81 187 GLY A N 1
ATOM 1478 C CA . GLY A 1 187 ? 10.145 6.970 23.484 1.00 51.81 187 GLY A CA 1
ATOM 1479 C C . GLY A 1 187 ? 8.695 6.808 23.003 1.00 51.81 187 GLY A C 1
ATOM 1480 O O . GLY A 1 187 ? 8.028 7.815 22.769 1.00 51.81 187 GLY A O 1
ATOM 1481 N N . ILE A 1 188 ? 8.175 5.580 22.873 1.00 60.47 188 ILE A N 1
ATOM 1482 C CA . ILE A 1 188 ? 6.761 5.351 22.538 1.00 60.47 188 ILE A CA 1
ATOM 1483 C C . ILE A 1 188 ? 5.913 5.569 23.795 1.00 60.47 188 ILE A C 1
ATOM 1485 O O . ILE A 1 188 ? 5.938 4.758 24.722 1.00 60.47 188 ILE A O 1
ATOM 1489 N N . SER A 1 189 ? 5.171 6.676 23.842 1.00 61.88 189 SER A N 1
ATOM 1490 C CA . SER A 1 189 ? 4.222 6.948 24.924 1.00 61.88 189 SER A CA 1
ATOM 1491 C C . SER A 1 189 ? 2.925 6.151 24.734 1.00 61.88 189 SER A C 1
ATOM 1493 O O . SER A 1 189 ? 2.574 5.754 23.622 1.00 61.88 189 SER A O 1
ATOM 1495 N N . VAL A 1 190 ? 2.168 5.955 25.817 1.00 60.66 190 VAL A N 1
ATOM 1496 C CA . VAL A 1 190 ? 0.827 5.343 25.749 1.00 60.66 190 VAL A CA 1
ATOM 1497 C C . VAL A 1 190 ? -0.107 6.174 24.858 1.00 60.66 190 VAL A C 1
ATOM 1499 O O . VAL A 1 190 ? -0.855 5.605 24.069 1.00 60.66 190 VAL A O 1
ATOM 1502 N N . SER A 1 191 ? -0.001 7.508 24.903 1.00 61.81 191 SER A N 1
ATOM 1503 C CA . SER A 1 191 ? -0.722 8.403 23.987 1.00 61.81 191 SER A CA 1
ATOM 1504 C C . SER A 1 191 ? -0.418 8.099 22.517 1.00 61.81 191 SER A C 1
ATOM 1506 O O . SER A 1 191 ? -1.323 8.138 21.687 1.00 61.81 191 SER A O 1
ATOM 1508 N N . CYS A 1 192 ? 0.826 7.739 22.184 1.00 66.50 192 CYS A N 1
ATOM 1509 C CA . CYS A 1 192 ? 1.184 7.356 20.818 1.00 66.50 192 CYS A CA 1
ATOM 1510 C C . CYS A 1 192 ? 0.651 6.006 20.397 1.00 66.50 192 CYS A C 1
ATOM 1512 O O . CYS A 1 192 ? 0.273 5.855 19.241 1.00 66.50 192 CYS A O 1
ATOM 1514 N N . MET A 1 193 ? 0.600 5.039 21.310 1.00 68.00 193 MET A N 1
ATOM 1515 C CA . MET A 1 193 ? -0.059 3.767 21.025 1.00 68.00 193 MET A CA 1
ATOM 1516 C C . MET A 1 193 ? -1.536 3.967 20.715 1.00 68.00 193 MET A C 1
ATOM 1518 O O . MET A 1 193 ? -2.013 3.443 19.717 1.00 68.00 193 MET A O 1
ATOM 1522 N N . MET A 1 194 ? -2.232 4.794 21.497 1.00 66.75 194 MET A N 1
ATOM 1523 C CA . MET A 1 194 ? -3.637 5.101 21.234 1.00 66.75 194 MET A CA 1
ATOM 1524 C C . MET A 1 194 ? -3.828 5.827 19.898 1.00 66.75 194 MET A C 1
ATOM 1526 O O . MET A 1 194 ? -4.673 5.427 19.104 1.00 66.75 194 MET A O 1
ATOM 1530 N N . ALA A 1 195 ? -3.013 6.848 19.608 1.00 70.75 195 ALA A N 1
ATOM 1531 C CA . ALA A 1 195 ? -3.065 7.544 18.321 1.00 70.75 195 ALA A CA 1
ATOM 1532 C C . ALA A 1 195 ? -2.819 6.585 17.141 1.00 70.75 195 ALA A C 1
ATOM 1534 O O . ALA A 1 195 ? -3.538 6.627 16.144 1.00 70.75 195 ALA A O 1
ATOM 1535 N N . TYR A 1 196 ? -1.846 5.680 17.277 1.00 77.94 196 TYR A N 1
ATOM 1536 C CA . TYR A 1 196 ? -1.533 4.663 16.275 1.00 77.94 196 TYR A CA 1
ATOM 1537 C C . TYR A 1 196 ? -2.678 3.663 16.056 1.00 77.94 196 TYR A C 1
ATOM 1539 O O . TYR A 1 196 ? -2.978 3.298 14.917 1.00 77.94 196 TYR A O 1
ATOM 1547 N N . GLU A 1 197 ? -3.322 3.211 17.133 1.00 72.69 197 GLU A N 1
ATOM 1548 C CA . GLU A 1 197 ? -4.465 2.296 17.068 1.00 72.69 197 GLU A CA 1
ATOM 1549 C C . GLU A 1 197 ? -5.695 2.952 16.432 1.00 72.69 197 GLU A C 1
ATOM 1551 O O . GLU A 1 197 ? -6.383 2.304 15.645 1.00 72.69 197 GLU A O 1
ATOM 1556 N N . GLU A 1 198 ? -5.951 4.230 16.724 1.00 73.56 198 GLU A N 1
ATOM 1557 C CA . GLU A 1 198 ? -7.120 4.954 16.215 1.00 73.56 198 GLU A CA 1
ATOM 1558 C C . GLU A 1 198 ? -6.979 5.401 14.753 1.00 73.56 198 GLU A C 1
ATOM 1560 O O . GLU A 1 198 ? -7.963 5.370 14.014 1.00 73.56 198 GLU A O 1
ATOM 1565 N N . GLY A 1 199 ? -5.789 5.837 14.328 1.00 73.94 199 GLY A N 1
ATOM 1566 C CA . GLY A 1 199 ? -5.624 6.478 13.017 1.00 73.94 199 GLY A CA 1
ATOM 1567 C C . GLY A 1 199 ? -4.277 6.253 12.339 1.00 73.94 199 GLY A C 1
ATOM 1568 O O . GLY A 1 199 ? -3.909 7.032 11.462 1.00 73.94 199 GLY A O 1
ATOM 1569 N N . GLY A 1 200 ? -3.542 5.213 12.741 1.00 86.94 200 GLY A N 1
ATOM 1570 C CA . GLY A 1 200 ? -2.318 4.790 12.065 1.00 86.94 200 GLY A CA 1
ATOM 1571 C C . GLY A 1 200 ? -1.188 5.816 12.138 1.00 86.94 200 GLY A C 1
ATOM 1572 O O . GLY A 1 200 ? -1.084 6.597 13.088 1.00 86.94 200 GLY A O 1
ATOM 1573 N N . ALA A 1 201 ? -0.312 5.802 11.137 1.00 89.06 201 ALA A N 1
ATOM 1574 C CA . ALA A 1 201 ? 0.803 6.733 11.058 1.00 89.06 201 ALA A CA 1
ATOM 1575 C C . ALA A 1 201 ? 0.369 8.211 10.975 1.00 89.06 201 ALA A C 1
ATOM 1577 O O . ALA A 1 201 ? 0.926 9.010 11.736 1.00 89.06 201 ALA A O 1
ATOM 1578 N N . PRO A 1 202 ? -0.648 8.603 10.178 1.00 89.62 202 PRO A N 1
ATOM 1579 C CA . PRO A 1 202 ? -1.108 9.991 10.120 1.00 89.62 202 PRO A CA 1
ATOM 1580 C C . PRO A 1 202 ? -1.513 10.554 11.487 1.00 89.62 202 PRO A C 1
ATOM 1582 O O . PRO A 1 202 ? -1.141 11.677 11.839 1.00 89.62 202 PRO A O 1
ATOM 1585 N N . ALA A 1 203 ? -2.219 9.770 12.306 1.00 86.25 203 ALA A N 1
ATOM 1586 C CA . ALA A 1 203 ? -2.609 10.184 13.653 1.00 86.25 203 ALA A CA 1
ATOM 1587 C C . ALA A 1 203 ? -1.406 10.354 14.594 1.00 86.25 203 ALA A C 1
ATOM 1589 O O . ALA A 1 203 ? -1.373 11.295 15.386 1.00 86.25 203 ALA A O 1
ATOM 1590 N N . VAL A 1 204 ? -0.392 9.490 14.494 1.00 84.56 204 VAL A N 1
ATOM 1591 C CA . VAL A 1 204 ? 0.825 9.620 15.309 1.00 84.56 204 VAL A CA 1
ATOM 1592 C C . VAL A 1 204 ? 1.625 10.862 14.921 1.00 84.56 204 VAL A C 1
ATOM 1594 O O . VAL A 1 204 ? 1.999 11.636 15.799 1.00 84.56 204 VAL A O 1
ATOM 1597 N N . PHE A 1 205 ? 1.849 11.092 13.624 1.00 85.69 205 PHE A N 1
ATOM 1598 C CA . PHE A 1 205 ? 2.626 12.243 13.147 1.00 85.69 205 PHE A CA 1
ATOM 1599 C C . PHE A 1 205 ? 1.916 13.587 13.358 1.00 85.69 205 PHE A C 1
ATOM 1601 O O . PHE A 1 205 ? 2.582 14.613 13.498 1.00 85.69 205 PHE A O 1
ATOM 1608 N N . SER A 1 206 ? 0.582 13.599 13.408 1.00 84.62 206 SER A N 1
ATOM 1609 C CA . SER A 1 206 ? -0.208 14.801 13.703 1.00 84.62 206 SER A CA 1
ATOM 1610 C C . SER A 1 206 ? -0.417 15.053 15.204 1.00 84.62 206 SER A C 1
ATOM 1612 O O . SER A 1 206 ? -0.854 16.142 15.588 1.00 84.62 206 SER A O 1
ATOM 1614 N N . SER A 1 207 ? -0.099 14.081 16.068 1.00 79.88 207 SER A N 1
ATOM 1615 C CA . SER A 1 207 ? -0.329 14.187 17.508 1.00 79.88 207 SER A CA 1
ATOM 1616 C C . SER A 1 207 ? 0.744 15.033 18.206 1.00 79.88 207 SER A C 1
ATOM 1618 O O . SER A 1 207 ? 1.928 14.696 18.146 1.00 79.88 207 SER A O 1
ATOM 1620 N N . PRO A 1 208 ? 0.365 16.079 18.969 1.00 75.44 208 PRO A N 1
ATOM 1621 C CA . PRO A 1 208 ? 1.313 16.860 19.766 1.00 75.44 208 PRO A CA 1
ATOM 1622 C C . PRO A 1 208 ? 1.849 16.091 20.985 1.00 75.44 208 PRO A C 1
ATOM 1624 O O . PRO A 1 208 ? 2.804 16.530 21.621 1.00 75.44 208 PRO A O 1
ATOM 1627 N N . GLU A 1 209 ? 1.214 14.972 21.345 1.00 67.56 209 GLU A N 1
ATOM 1628 C CA . GLU A 1 209 ? 1.589 14.124 22.484 1.00 67.56 209 GLU A CA 1
ATOM 1629 C C . GLU A 1 209 ? 2.602 13.042 22.101 1.00 67.56 209 GLU A C 1
ATOM 1631 O O . GLU A 1 209 ? 3.128 12.337 22.971 1.00 67.56 209 GLU A O 1
ATOM 1636 N N . CYS A 1 210 ? 2.871 12.909 20.803 1.00 70.00 210 CYS A N 1
ATOM 1637 C CA . CYS A 1 210 ? 3.911 12.040 20.309 1.00 70.00 210 CYS A CA 1
ATOM 1638 C C . CYS A 1 210 ? 5.213 12.792 20.134 1.00 70.00 210 CYS A C 1
ATOM 1640 O O . CYS A 1 210 ? 5.203 13.911 19.616 1.00 70.00 210 CYS A O 1
ATOM 1642 N N . PRO A 1 211 ? 6.353 12.198 20.549 1.00 58.94 211 PRO A N 1
ATOM 1643 C CA . PRO A 1 211 ? 7.622 12.734 20.103 1.00 58.94 211 PRO A CA 1
ATOM 1644 C C . PRO A 1 211 ? 7.549 12.838 18.580 1.00 58.94 211 PRO A C 1
ATOM 1646 O O . PRO A 1 211 ? 7.001 11.947 17.930 1.00 58.94 211 PRO A O 1
ATOM 1649 N N . GLN A 1 212 ? 8.084 13.907 17.994 1.00 55.62 212 GLN A N 1
ATOM 1650 C CA . GLN A 1 212 ? 8.364 13.839 16.571 1.00 55.62 212 GLN A CA 1
ATOM 1651 C C . GLN A 1 212 ? 9.415 12.752 16.424 1.00 55.62 212 GLN A C 1
ATOM 1653 O O . GLN A 1 212 ? 10.543 12.907 16.900 1.00 55.62 212 GLN A O 1
ATOM 1658 N N . TRP A 1 213 ? 9.038 11.629 15.819 1.00 57.81 213 TRP A N 1
ATOM 1659 C CA . TRP A 1 213 ? 9.992 10.612 15.414 1.00 57.81 213 TRP A CA 1
ATOM 1660 C C . TRP A 1 213 ? 10.689 11.187 14.195 1.00 57.81 213 TRP A C 1
ATOM 1662 O O . TRP A 1 213 ? 10.441 10.808 13.058 1.00 57.81 213 TRP A O 1
ATOM 1672 N N . VAL A 1 214 ? 11.534 12.185 14.454 1.00 43.78 214 VAL A N 1
ATOM 1673 C CA . VAL A 1 214 ? 12.526 12.669 13.516 1.00 43.78 214 VAL A CA 1
ATOM 1674 C C . VAL A 1 214 ? 13.555 11.554 13.462 1.00 43.78 214 VAL A C 1
ATOM 1676 O O . VAL A 1 214 ? 14.618 11.625 14.076 1.00 43.78 214 VAL A O 1
ATOM 1679 N N . LEU A 1 215 ? 13.214 10.473 12.766 1.00 43.44 215 LEU A N 1
ATOM 1680 C CA . LEU A 1 215 ? 14.190 9.539 12.238 1.00 43.44 215 LEU A CA 1
ATOM 1681 C C . LEU A 1 215 ? 15.000 10.330 11.236 1.00 43.44 215 LEU A C 1
ATOM 1683 O O . LEU A 1 215 ? 14.666 10.350 10.062 1.00 43.44 215 LEU A O 1
ATOM 1687 N N . ALA A 1 216 ? 15.975 11.083 11.748 1.00 36.22 216 ALA A N 1
ATOM 1688 C CA . ALA A 1 216 ? 16.896 11.910 11.001 1.00 36.22 216 ALA A CA 1
ATOM 1689 C C . ALA A 1 216 ? 16.296 12.363 9.657 1.00 36.22 216 ALA A C 1
ATOM 1691 O O . ALA A 1 216 ? 16.713 11.896 8.597 1.00 36.22 216 ALA A O 1
ATOM 1692 N N . ALA A 1 217 ? 15.328 13.285 9.693 1.00 34.38 217 ALA A N 1
ATOM 1693 C CA . ALA A 1 217 ? 14.917 14.023 8.496 1.00 34.38 217 ALA A CA 1
ATOM 1694 C C . ALA A 1 217 ? 16.118 14.781 7.875 1.00 34.38 217 ALA A C 1
ATOM 1696 O O . ALA A 1 217 ? 16.088 15.214 6.726 1.00 34.38 217 ALA A O 1
ATOM 1697 N N . GLU A 1 218 ? 17.222 14.896 8.621 1.00 34.06 218 GLU A N 1
ATOM 1698 C CA . GLU A 1 218 ? 18.529 15.346 8.136 1.00 34.06 218 GLU A CA 1
ATOM 1699 C C . GLU A 1 218 ? 19.339 14.250 7.412 1.00 34.06 218 GLU A C 1
ATOM 1701 O O . GLU A 1 218 ? 20.236 14.570 6.635 1.00 34.06 218 GLU A O 1
ATOM 1706 N N . SER A 1 219 ? 19.005 12.967 7.596 1.00 34.38 219 SER A N 1
ATOM 1707 C CA . SER A 1 219 ? 19.535 11.850 6.801 1.00 34.38 219 SER A CA 1
ATOM 1708 C C . SER A 1 219 ? 18.683 11.561 5.563 1.00 34.38 219 SER A C 1
ATOM 1710 O O . SER A 1 219 ? 19.255 11.341 4.502 1.00 34.38 219 SER A O 1
ATOM 1712 N N . SER A 1 220 ? 17.349 11.674 5.627 1.00 36.69 220 SER A N 1
ATOM 1713 C CA . SER A 1 220 ? 16.474 11.439 4.461 1.00 36.69 220 SER A CA 1
ATOM 1714 C C . SER A 1 220 ? 16.606 12.513 3.377 1.00 36.69 220 SER A C 1
ATOM 1716 O O . SER A 1 220 ? 16.460 12.215 2.195 1.00 36.69 220 SER A O 1
ATOM 1718 N N . ARG A 1 221 ? 16.987 13.744 3.743 1.00 38.19 221 ARG A N 1
ATOM 1719 C CA . ARG A 1 221 ? 17.292 14.808 2.771 1.00 38.19 221 ARG A CA 1
ATOM 1720 C C . ARG A 1 221 ? 18.676 14.684 2.121 1.00 38.19 221 ARG A C 1
ATOM 1722 O O . ARG A 1 221 ? 18.957 15.433 1.193 1.00 38.19 221 ARG A O 1
ATOM 1729 N N . ASN A 1 222 ? 19.542 13.772 2.589 1.00 37.53 222 ASN A N 1
ATOM 1730 C CA . ASN A 1 222 ? 20.940 13.681 2.137 1.00 37.53 222 ASN A CA 1
ATOM 1731 C C . ASN A 1 222 ? 21.541 12.260 2.031 1.00 37.53 222 ASN A C 1
ATOM 1733 O O . ASN A 1 222 ? 22.749 12.131 1.819 1.00 37.53 222 ASN A O 1
ATOM 1737 N N . SER A 1 223 ? 20.764 11.177 2.141 1.00 40.03 223 SER A N 1
ATOM 1738 C CA . SER A 1 223 ? 21.295 9.805 2.093 1.00 40.03 223 SER A CA 1
ATOM 1739 C C . SER A 1 223 ? 20.915 9.030 0.832 1.00 40.03 223 SER A C 1
ATOM 1741 O O . SER A 1 223 ? 20.566 7.858 0.904 1.00 40.03 223 SER A O 1
ATOM 1743 N N . SER A 1 224 ? 21.164 9.610 -0.343 1.00 49.53 224 SER A N 1
ATOM 1744 C CA . SER A 1 224 ? 21.450 8.847 -1.576 1.00 49.53 224 SER A CA 1
ATOM 1745 C C . SER A 1 224 ? 22.807 8.124 -1.498 1.00 49.53 224 SER A C 1
ATOM 1747 O O . SER A 1 224 ? 23.501 7.951 -2.500 1.00 49.53 224 SER A O 1
ATOM 1749 N N . ARG A 1 225 ? 23.262 7.761 -0.295 1.00 50.72 225 ARG A N 1
ATOM 1750 C CA . ARG A 1 225 ? 24.499 7.012 -0.103 1.00 50.72 225 ARG A CA 1
ATOM 1751 C C . ARG A 1 225 ? 24.178 5.577 -0.521 1.00 50.72 225 ARG A C 1
ATOM 1753 O O . ARG A 1 225 ? 23.379 4.921 0.128 1.00 50.72 225 ARG A O 1
ATOM 1760 N N . ASN A 1 226 ? 24.772 5.140 -1.634 1.00 62.16 226 ASN A N 1
ATOM 1761 C CA . ASN A 1 226 ? 24.740 3.777 -2.195 1.00 62.16 226 ASN A CA 1
ATOM 1762 C C . ASN A 1 226 ? 23.613 3.422 -3.188 1.00 62.16 226 ASN A C 1
ATOM 1764 O O . ASN A 1 226 ? 23.621 2.311 -3.712 1.00 62.16 226 ASN A O 1
ATOM 1768 N N . CYS A 1 227 ? 22.708 4.342 -3.534 1.00 75.44 227 CYS A N 1
ATOM 1769 C CA . CYS A 1 227 ? 21.708 4.103 -4.583 1.00 75.44 227 CYS A CA 1
ATOM 1770 C C . CYS A 1 227 ? 22.168 4.634 -5.946 1.00 75.44 227 CYS A C 1
ATOM 1772 O O . CYS A 1 227 ? 22.532 5.804 -6.065 1.00 75.44 227 CYS A O 1
ATOM 1774 N N . HIS A 1 228 ? 22.102 3.809 -6.995 1.00 89.50 228 HIS A N 1
ATOM 1775 C CA . HIS A 1 228 ? 22.366 4.247 -8.366 1.00 89.50 228 HIS A CA 1
ATOM 1776 C C . HIS A 1 228 ? 21.047 4.506 -9.086 1.00 89.50 228 HIS A C 1
ATOM 1778 O O . HIS A 1 228 ? 20.432 3.575 -9.586 1.00 89.50 228 HIS A O 1
ATOM 1784 N N . PHE A 1 229 ? 20.610 5.756 -9.172 1.00 93.12 229 PHE A N 1
ATOM 1785 C CA . PHE A 1 229 ? 19.347 6.097 -9.824 1.00 93.12 229 PHE A CA 1
ATOM 1786 C C . PHE A 1 229 ? 19.511 7.211 -10.853 1.00 93.12 229 PHE A C 1
ATOM 1788 O O . PHE A 1 229 ? 20.535 7.899 -10.900 1.00 93.12 229 PHE A O 1
ATOM 1795 N N . ALA A 1 230 ? 18.486 7.384 -11.676 1.00 94.31 230 ALA A N 1
ATOM 1796 C CA . ALA A 1 230 ? 18.316 8.540 -12.534 1.00 94.31 230 ALA A CA 1
ATOM 1797 C C . ALA A 1 230 ? 16.820 8.811 -12.706 1.00 94.31 230 ALA A C 1
ATOM 1799 O O . ALA A 1 230 ? 16.015 7.881 -12.694 1.00 94.31 230 ALA A O 1
ATOM 1800 N N . THR A 1 231 ? 16.471 10.083 -12.869 1.00 95.38 231 THR A N 1
ATOM 1801 C CA . THR A 1 231 ? 15.136 10.528 -13.268 1.00 95.38 231 THR A CA 1
ATOM 1802 C C . THR A 1 231 ? 15.284 11.545 -14.393 1.00 95.38 231 THR A C 1
ATOM 1804 O O . THR A 1 231 ? 16.253 12.310 -14.438 1.00 95.38 231 THR A O 1
ATOM 1807 N N . PHE A 1 232 ? 14.359 11.541 -15.346 1.00 96.19 232 PHE A N 1
ATOM 1808 C CA . PHE A 1 232 ? 14.378 12.453 -16.478 1.00 96.19 232 PHE A CA 1
ATOM 1809 C C . PHE A 1 232 ? 12.957 12.778 -16.916 1.00 96.19 232 PHE A C 1
ATOM 1811 O O . PHE A 1 232 ? 12.152 11.883 -17.142 1.00 96.19 232 PHE A O 1
ATOM 1818 N N . GLN A 1 233 ? 12.659 14.071 -17.057 1.00 97.19 233 GLN A N 1
ATOM 1819 C CA . GLN A 1 233 ? 11.334 14.544 -17.473 1.00 97.19 233 GLN A CA 1
ATOM 1820 C C . GLN A 1 233 ? 10.947 14.034 -18.874 1.00 97.19 233 GLN A C 1
ATOM 1822 O O . GLN A 1 233 ? 9.769 13.940 -19.211 1.00 97.19 233 GLN A O 1
ATOM 1827 N N . GLY A 1 234 ? 11.937 13.689 -19.700 1.00 94.75 234 GLY A N 1
ATOM 1828 C CA . GLY A 1 234 ? 11.688 13.171 -21.035 1.00 94.75 234 GLY A CA 1
ATOM 1829 C C . GLY A 1 234 ? 11.034 14.226 -21.923 1.00 94.75 234 GLY A C 1
ATOM 1830 O O . GLY A 1 234 ? 11.535 15.345 -22.036 1.00 94.75 234 GLY A O 1
ATOM 1831 N N . ARG A 1 235 ? 9.955 13.843 -22.613 1.00 95.94 235 ARG A N 1
ATOM 1832 C CA . ARG A 1 235 ? 9.241 14.711 -23.570 1.00 95.94 235 ARG A CA 1
ATOM 1833 C C . ARG A 1 235 ? 7.980 15.354 -22.990 1.00 95.94 235 ARG A C 1
ATOM 1835 O O . ARG A 1 235 ? 7.337 16.130 -23.692 1.00 95.94 235 ARG A O 1
ATOM 1842 N N . ARG A 1 236 ? 7.622 15.035 -21.744 1.00 96.19 236 ARG A N 1
ATOM 1843 C CA . ARG A 1 236 ? 6.474 15.626 -21.049 1.00 96.19 236 ARG A CA 1
ATOM 1844 C C . ARG A 1 236 ? 6.779 17.067 -20.634 1.00 96.19 236 ARG A C 1
ATOM 1846 O O . ARG A 1 236 ? 7.933 17.446 -20.431 1.00 96.19 236 ARG A O 1
ATOM 1853 N N . GLU A 1 237 ? 5.736 17.878 -20.486 1.00 96.00 237 GLU A N 1
ATOM 1854 C CA . GLU A 1 237 ? 5.858 19.265 -20.006 1.00 96.00 237 GLU A CA 1
ATOM 1855 C C . GLU A 1 237 ? 6.102 19.347 -18.490 1.00 96.00 237 GLU A C 1
ATOM 1857 O O . GLU A 1 237 ? 6.584 20.360 -17.985 1.00 96.00 237 GLU A O 1
ATOM 1862 N N . TYR A 1 238 ? 5.809 18.263 -17.778 1.00 96.12 238 TYR A N 1
ATOM 1863 C CA . TYR A 1 238 ? 5.851 18.131 -16.327 1.00 96.12 238 TYR A CA 1
ATOM 1864 C C . TYR A 1 238 ? 6.649 16.888 -15.918 1.00 96.12 238 TYR A C 1
ATOM 1866 O O . TYR A 1 238 ? 6.815 15.968 -16.718 1.00 96.12 238 TYR A O 1
ATOM 1874 N N . GLN A 1 239 ? 7.155 16.888 -14.680 1.00 97.56 239 GLN A N 1
ATOM 1875 C CA . GLN A 1 239 ? 7.814 15.748 -14.039 1.00 97.56 239 GLN A CA 1
ATOM 1876 C C . GLN A 1 239 ? 6.992 15.294 -12.826 1.00 97.56 239 GLN A C 1
ATOM 1878 O O . GLN A 1 239 ? 7.050 15.907 -11.747 1.00 97.56 239 GLN A O 1
ATOM 1883 N N . GLU A 1 240 ? 6.219 14.235 -13.024 1.00 98.12 240 GLU A N 1
ATOM 1884 C CA . GLU A 1 240 ? 5.323 13.640 -12.033 1.00 98.12 240 GLU A CA 1
ATOM 1885 C C . GLU A 1 240 ? 5.946 12.411 -11.354 1.00 98.12 240 GLU A C 1
ATOM 1887 O O . GLU A 1 240 ? 5.504 12.056 -10.263 1.00 98.12 240 GLU A O 1
ATOM 1892 N N . ASP A 1 241 ? 7.049 11.860 -11.877 1.00 98.50 241 ASP A N 1
ATOM 1893 C CA . ASP A 1 241 ? 7.767 10.769 -11.216 1.00 98.50 241 ASP A CA 1
ATOM 1894 C C . ASP A 1 241 ? 8.452 11.225 -9.924 1.00 98.50 241 ASP A C 1
ATOM 1896 O O . ASP A 1 241 ? 9.057 12.305 -9.834 1.00 98.50 241 ASP A O 1
ATOM 1900 N N . ARG A 1 242 ? 8.455 10.341 -8.929 1.00 98.19 242 ARG A N 1
ATOM 1901 C CA . ARG A 1 242 ? 9.289 10.435 -7.729 1.00 98.19 242 ARG A CA 1
ATOM 1902 C C . ARG A 1 242 ? 9.999 9.117 -7.467 1.00 98.19 242 ARG A C 1
ATOM 1904 O O . ARG A 1 242 ? 9.593 8.050 -7.921 1.00 98.19 242 ARG A O 1
ATOM 1911 N N . ILE A 1 243 ? 11.079 9.200 -6.700 1.00 96.56 243 ILE A N 1
ATOM 1912 C CA . ILE A 1 243 ? 11.830 8.035 -6.242 1.00 96.56 243 ILE A CA 1
ATOM 1913 C C . ILE A 1 243 ? 12.209 8.198 -4.775 1.00 96.56 243 ILE A C 1
ATOM 1915 O O . ILE A 1 243 ? 12.499 9.303 -4.318 1.00 96.56 243 ILE A O 1
ATOM 1919 N N . THR A 1 244 ? 12.298 7.078 -4.070 1.00 94.75 244 THR A N 1
ATOM 1920 C CA . THR A 1 244 ? 12.842 7.007 -2.711 1.00 94.75 244 THR A CA 1
ATOM 1921 C C . THR A 1 244 ? 13.860 5.883 -2.673 1.00 94.75 244 THR A C 1
ATOM 1923 O O . THR A 1 244 ? 13.560 4.774 -3.099 1.00 94.75 244 THR A O 1
ATOM 1926 N N . CYS A 1 245 ? 15.076 6.136 -2.185 1.00 91.31 245 CYS A N 1
ATOM 1927 C CA . CYS A 1 245 ? 16.073 5.079 -2.046 1.00 91.31 245 CYS A CA 1
ATOM 1928 C C . CYS A 1 245 ? 16.989 5.301 -0.843 1.00 91.31 245 CYS A C 1
ATOM 1930 O O . CYS A 1 245 ? 17.640 6.337 -0.730 1.00 91.31 245 CYS A O 1
ATOM 1932 N N . ASN A 1 246 ? 17.045 4.305 0.037 1.00 90.19 246 ASN A N 1
ATOM 1933 C CA . ASN A 1 246 ? 17.941 4.243 1.182 1.00 90.19 246 ASN A CA 1
ATOM 1934 C C . ASN A 1 246 ? 18.262 2.773 1.475 1.00 90.19 246 ASN A C 1
ATOM 1936 O O . ASN A 1 246 ? 17.412 2.045 1.979 1.00 90.19 246 ASN A O 1
ATOM 1940 N N . LEU A 1 247 ? 19.476 2.323 1.151 1.00 88.88 247 LEU A N 1
ATOM 1941 C CA . LEU A 1 247 ? 19.873 0.920 1.329 1.00 88.88 247 LEU A CA 1
ATOM 1942 C C . LEU A 1 247 ? 20.379 0.585 2.741 1.00 88.88 247 LEU A C 1
ATOM 1944 O O . LEU A 1 247 ? 20.551 -0.588 3.058 1.00 88.88 247 LEU A O 1
ATOM 1948 N N . ASP A 1 248 ? 20.579 1.599 3.585 1.00 86.56 248 ASP A N 1
ATOM 1949 C CA . ASP A 1 248 ? 21.206 1.480 4.903 1.00 86.56 248 ASP A CA 1
ATOM 1950 C C . ASP A 1 248 ? 20.290 2.002 6.026 1.00 86.56 248 ASP A C 1
ATOM 1952 O O . ASP A 1 248 ? 20.767 2.435 7.081 1.00 86.56 248 ASP A O 1
ATOM 1956 N N . MET A 1 249 ? 18.967 1.971 5.819 1.00 86.12 249 MET A N 1
ATOM 1957 C CA . MET A 1 249 ? 17.998 2.469 6.794 1.00 86.12 249 MET A CA 1
ATOM 1958 C C . MET A 1 249 ? 18.056 1.618 8.066 1.00 86.12 249 MET A C 1
ATOM 1960 O O . MET A 1 249 ? 17.866 0.402 8.034 1.00 86.12 249 MET A O 1
ATOM 1964 N N . LYS A 1 250 ? 18.335 2.256 9.204 1.00 83.38 250 LYS A N 1
ATOM 1965 C CA . LYS A 1 250 ? 18.370 1.593 10.510 1.00 83.38 250 LYS A CA 1
ATOM 1966 C C . LYS A 1 250 ? 16.983 1.654 11.124 1.00 83.38 250 LYS A C 1
ATOM 1968 O O . LYS A 1 250 ? 16.503 2.734 11.458 1.00 83.38 250 LYS A O 1
ATOM 1973 N N . ILE A 1 251 ? 16.343 0.497 11.243 1.00 80.12 251 ILE A N 1
ATOM 1974 C CA . ILE A 1 251 ? 15.047 0.366 11.897 1.00 80.12 251 ILE A CA 1
ATOM 1975 C C . ILE A 1 251 ? 15.263 -0.292 13.255 1.00 80.12 251 ILE A C 1
ATOM 1977 O O . ILE A 1 251 ? 15.819 -1.394 13.306 1.00 80.12 251 ILE A O 1
ATOM 1981 N N . PRO A 1 252 ? 14.818 0.330 14.354 1.00 71.25 252 PRO A N 1
ATOM 1982 C CA . PRO A 1 252 ? 14.836 -0.347 15.631 1.00 71.25 252 PRO A CA 1
ATOM 1983 C C . PRO A 1 252 ? 13.799 -1.477 15.630 1.00 71.25 252 PRO A C 1
ATOM 1985 O O . PRO A 1 252 ? 12.691 -1.347 15.116 1.00 71.25 252 PRO A O 1
ATOM 1988 N N . VAL A 1 253 ? 14.176 -2.630 16.162 1.00 68.12 253 VAL A N 1
ATOM 1989 C CA . VAL A 1 253 ? 13.339 -3.830 16.228 1.00 68.12 253 VAL A CA 1
ATOM 1990 C C . VAL A 1 253 ? 13.505 -4.454 17.604 1.00 68.12 253 VAL A C 1
ATOM 1992 O O . VAL A 1 253 ? 14.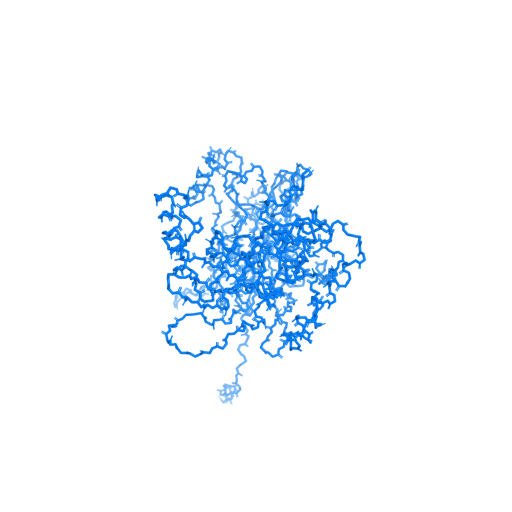579 -4.399 18.202 1.00 68.12 253 VAL A O 1
ATOM 1995 N N . LEU A 1 254 ? 12.440 -5.038 18.154 1.00 63.25 254 LEU A N 1
ATOM 1996 C CA . LEU A 1 254 ? 12.540 -5.669 19.467 1.00 63.25 254 LEU A CA 1
ATOM 1997 C C . LEU A 1 254 ? 13.054 -7.107 19.316 1.00 63.25 254 LEU A C 1
ATOM 1999 O O . LEU A 1 254 ? 12.314 -8.008 18.924 1.00 63.25 254 LEU A O 1
ATOM 2003 N N . GLY A 1 255 ? 14.333 -7.314 19.621 1.00 57.00 255 GLY A N 1
ATOM 2004 C CA . GLY A 1 255 ? 14.973 -8.623 19.640 1.00 57.00 255 GLY A CA 1
ATOM 2005 C C . GLY A 1 255 ? 14.689 -9.411 20.922 1.00 57.00 255 GLY A C 1
ATOM 2006 O O . GLY A 1 255 ? 14.204 -8.888 21.932 1.00 57.00 255 GLY A O 1
ATOM 2007 N N . LYS A 1 256 ? 15.045 -10.703 20.915 1.00 51.28 256 LYS A N 1
ATOM 2008 C CA . LYS A 1 256 ? 14.863 -11.606 22.072 1.00 51.28 256 LYS A CA 1
ATOM 2009 C C . LYS A 1 256 ? 15.630 -11.133 23.315 1.00 51.28 256 LYS A C 1
ATOM 2011 O O . LYS A 1 256 ? 15.165 -11.336 24.434 1.00 51.28 256 LYS A O 1
ATOM 2016 N N . ASN A 1 257 ? 16.769 -10.469 23.112 1.00 46.84 257 ASN A N 1
ATOM 2017 C CA . ASN A 1 257 ? 17.667 -10.013 24.176 1.00 46.84 257 ASN A CA 1
ATOM 2018 C C . ASN A 1 257 ? 17.560 -8.507 24.468 1.00 46.84 257 ASN A C 1
ATOM 2020 O O . ASN A 1 257 ? 18.286 -8.008 25.326 1.00 46.84 257 ASN A O 1
ATOM 2024 N N . GLY A 1 258 ? 16.653 -7.788 23.798 1.00 53.47 258 GLY A N 1
ATOM 2025 C CA . GLY A 1 258 ? 16.504 -6.345 23.949 1.00 53.47 258 GLY A CA 1
ATOM 2026 C C . GLY A 1 258 ? 16.307 -5.609 22.621 1.00 53.47 258 GLY A C 1
ATOM 2027 O O . GLY A 1 258 ? 16.071 -6.249 21.599 1.00 53.47 258 GLY A O 1
ATOM 2028 N N . PRO A 1 259 ? 16.367 -4.269 22.642 1.00 58.28 259 PRO A N 1
ATOM 2029 C CA . PRO A 1 259 ? 16.402 -3.442 21.438 1.00 58.28 259 PRO A CA 1
ATOM 2030 C C . PRO A 1 259 ? 17.543 -3.863 20.498 1.00 58.28 259 PRO A C 1
ATOM 2032 O O . PRO A 1 259 ? 18.704 -3.874 20.901 1.00 58.28 259 PRO A O 1
ATOM 2035 N N . GLU A 1 260 ? 17.212 -4.203 19.257 1.00 68.88 260 GLU A N 1
ATOM 2036 C CA . GLU A 1 260 ? 18.153 -4.486 18.172 1.00 68.88 260 GLU A CA 1
ATOM 2037 C C . GLU A 1 260 ? 17.924 -3.476 17.035 1.00 68.88 260 GLU A C 1
ATOM 2039 O O . GLU A 1 260 ? 16.858 -2.873 16.925 1.00 68.88 260 GLU A O 1
ATOM 2044 N N . GLU A 1 261 ? 18.922 -3.267 16.179 1.00 76.88 261 GLU A N 1
ATOM 2045 C CA . GLU A 1 261 ? 18.775 -2.452 14.970 1.00 76.88 261 GLU A CA 1
ATOM 2046 C C . GLU A 1 261 ? 18.872 -3.345 13.737 1.00 76.88 261 GLU A C 1
ATOM 2048 O O . GLU A 1 261 ? 19.911 -3.951 13.464 1.00 76.88 261 GLU A O 1
ATOM 2053 N N . ALA A 1 262 ? 17.791 -3.405 12.964 1.00 81.81 262 ALA A N 1
ATOM 2054 C CA . ALA A 1 262 ? 17.784 -4.043 11.661 1.00 81.81 262 ALA A CA 1
ATOM 2055 C C . ALA A 1 262 ? 18.234 -3.034 10.599 1.00 81.81 262 ALA A C 1
ATOM 2057 O O . ALA A 1 262 ? 17.765 -1.897 10.558 1.00 81.81 262 ALA A O 1
ATOM 2058 N N . THR A 1 263 ? 19.134 -3.458 9.711 1.00 87.94 263 THR A N 1
ATOM 2059 C CA . THR A 1 263 ? 19.447 -2.681 8.504 1.00 87.94 263 THR A CA 1
ATOM 2060 C C . THR A 1 263 ? 18.500 -3.113 7.402 1.00 87.94 263 THR A C 1
ATOM 2062 O O . THR A 1 263 ? 18.498 -4.281 7.010 1.00 87.94 263 THR A O 1
ATOM 2065 N N . VAL A 1 264 ? 17.693 -2.173 6.929 1.00 90.50 264 VAL A N 1
ATOM 2066 C CA . VAL A 1 264 ? 16.689 -2.384 5.896 1.00 90.50 264 VAL A CA 1
ATOM 2067 C C . VAL A 1 264 ? 17.012 -1.474 4.725 1.00 90.50 264 VAL A C 1
ATOM 2069 O O . VAL A 1 264 ? 17.108 -0.262 4.872 1.00 90.50 264 VAL A O 1
ATOM 2072 N N . GLY A 1 265 ? 17.176 -2.059 3.550 1.00 92.69 265 GLY A N 1
ATOM 2073 C CA . GLY A 1 265 ? 17.208 -1.314 2.308 1.00 92.69 265 GLY A CA 1
ATOM 2074 C C . GLY A 1 265 ? 15.801 -1.110 1.771 1.00 92.69 265 GLY A C 1
ATOM 2075 O O . GLY A 1 265 ? 15.005 -2.046 1.761 1.00 92.69 265 GLY A O 1
ATOM 2076 N N . ILE A 1 266 ? 15.508 0.100 1.311 1.00 95.00 266 ILE A N 1
ATOM 2077 C CA . ILE A 1 266 ? 14.282 0.452 0.603 1.00 95.00 266 ILE A CA 1
ATOM 2078 C C . ILE A 1 266 ? 14.626 1.160 -0.704 1.00 95.00 266 ILE A C 1
ATOM 2080 O O . ILE A 1 266 ? 15.468 2.057 -0.733 1.00 95.00 266 ILE A O 1
ATOM 2084 N N . ALA A 1 267 ? 13.959 0.767 -1.783 1.00 96.38 267 ALA A N 1
ATOM 2085 C CA . ALA A 1 267 ? 13.934 1.503 -3.038 1.00 96.38 267 ALA A CA 1
ATOM 2086 C C . ALA A 1 267 ? 12.516 1.506 -3.594 1.00 96.38 267 ALA A C 1
ATOM 2088 O O . ALA A 1 267 ? 11.876 0.460 -3.633 1.00 96.38 267 ALA A O 1
ATOM 2089 N N . ALA A 1 268 ? 12.027 2.662 -4.018 1.00 98.19 268 ALA A N 1
ATOM 2090 C CA . ALA A 1 268 ? 10.682 2.814 -4.531 1.00 98.19 268 ALA A CA 1
ATOM 2091 C C . ALA A 1 268 ? 10.631 3.800 -5.692 1.00 98.19 268 ALA A C 1
ATOM 2093 O O . ALA A 1 268 ? 11.290 4.841 -5.648 1.00 98.19 268 ALA A O 1
ATOM 2094 N N . VAL A 1 269 ? 9.831 3.466 -6.700 1.00 98.69 269 VAL A N 1
ATOM 2095 C CA . VAL A 1 269 ? 9.468 4.356 -7.806 1.00 98.69 269 VAL A CA 1
ATOM 2096 C C . VAL A 1 269 ? 7.977 4.652 -7.713 1.00 98.69 269 VAL A C 1
ATOM 2098 O O . VAL A 1 269 ? 7.182 3.758 -7.411 1.00 98.69 269 VAL A O 1
ATOM 2101 N N . PHE A 1 270 ? 7.639 5.914 -7.949 1.00 98.69 270 PHE A N 1
ATOM 2102 C CA . PHE A 1 270 ? 6.288 6.451 -7.957 1.00 98.69 270 PHE A CA 1
ATOM 2103 C C . PHE A 1 270 ? 6.093 7.145 -9.298 1.00 98.69 270 PHE A C 1
ATOM 2105 O O . PHE A 1 270 ? 6.726 8.171 -9.542 1.00 98.69 270 PHE A O 1
ATOM 2112 N N . ASP A 1 271 ? 5.263 6.573 -10.155 1.00 98.69 271 ASP A N 1
ATOM 2113 C CA . ASP A 1 271 ? 4.873 7.174 -11.430 1.00 98.69 271 ASP A CA 1
ATOM 2114 C C . ASP A 1 271 ? 3.561 7.927 -11.217 1.00 98.69 271 ASP A C 1
ATOM 2116 O O . ASP A 1 271 ? 2.542 7.305 -10.902 1.00 98.69 271 ASP A O 1
ATOM 2120 N N . GLY A 1 272 ? 3.631 9.256 -11.236 1.00 98.56 272 GLY A N 1
ATOM 2121 C CA . GLY A 1 272 ? 2.490 10.121 -10.960 1.00 98.56 272 GLY A CA 1
ATOM 2122 C C . GLY A 1 272 ? 1.714 10.442 -12.231 1.00 98.56 272 GLY A C 1
ATOM 2123 O O . GLY A 1 272 ? 2.301 10.621 -13.293 1.00 98.56 272 GLY A O 1
ATOM 2124 N N . HIS A 1 273 ? 0.395 10.586 -12.111 1.00 98.06 273 HIS A N 1
ATOM 2125 C CA . HIS A 1 273 ? -0.460 10.972 -13.230 1.00 98.06 273 HIS A CA 1
ATOM 2126 C C . HIS A 1 273 ? -1.554 11.950 -12.814 1.00 98.06 273 HIS A C 1
ATOM 2128 O O . HIS A 1 273 ? -2.118 11.881 -11.720 1.00 98.06 273 HIS A O 1
ATOM 2134 N N . GLY A 1 274 ? -1.917 12.846 -13.735 1.00 96.44 274 GLY A N 1
ATOM 2135 C CA . GLY A 1 274 ? -2.982 13.830 -13.510 1.00 96.44 274 GLY A CA 1
ATOM 2136 C C . GLY A 1 274 ? -2.621 14.889 -12.463 1.00 96.44 274 GLY A C 1
ATOM 2137 O O . GLY A 1 274 ? -3.525 15.499 -11.889 1.00 96.44 274 GLY A O 1
ATOM 2138 N N . GLY A 1 275 ? -1.322 15.079 -12.220 1.00 97.50 275 GLY A N 1
ATOM 2139 C CA . GLY A 1 275 ? -0.725 15.902 -11.174 1.00 97.50 275 GLY A CA 1
ATOM 2140 C C . GLY A 1 275 ? 0.347 15.130 -10.392 1.00 97.50 275 GLY A C 1
ATOM 2141 O O . GLY A 1 275 ? 0.329 13.904 -10.305 1.00 97.50 275 GLY A O 1
ATOM 2142 N N . ARG A 1 276 ? 1.294 15.855 -9.787 1.00 97.88 276 ARG A N 1
ATOM 2143 C CA . ARG A 1 276 ? 2.415 15.272 -9.017 1.00 97.88 276 ARG A CA 1
ATOM 2144 C C . ARG A 1 276 ? 2.102 15.020 -7.542 1.00 97.88 276 ARG A C 1
ATOM 2146 O O . ARG A 1 276 ? 2.950 14.517 -6.818 1.00 97.88 276 ARG A O 1
ATOM 2153 N N . GLU A 1 277 ? 0.943 15.448 -7.052 1.00 98.56 277 GLU A N 1
ATOM 2154 C CA . GLU A 1 277 ? 0.672 15.555 -5.614 1.00 98.56 277 GLU A CA 1
ATOM 2155 C C . GLU A 1 277 ? 0.649 14.182 -4.930 1.00 98.56 277 GLU A C 1
ATOM 2157 O O . GLU A 1 277 ? 1.160 14.042 -3.818 1.00 98.56 277 GLU A O 1
ATOM 2162 N N . ALA A 1 278 ? 0.104 13.164 -5.607 1.00 98.50 278 ALA A N 1
ATOM 2163 C CA . ALA A 1 278 ? 0.047 11.794 -5.101 1.00 98.50 278 ALA A CA 1
ATOM 2164 C C . ALA A 1 278 ? 1.445 11.171 -4.971 1.00 98.50 278 ALA A C 1
ATOM 2166 O O . ALA A 1 278 ? 1.795 10.651 -3.910 1.00 98.50 278 ALA A O 1
ATOM 2167 N N . SER A 1 279 ? 2.254 11.247 -6.033 1.00 98.56 279 SER A N 1
ATOM 2168 C CA . SER A 1 279 ? 3.612 10.692 -6.056 1.00 98.56 279 SER A CA 1
ATOM 2169 C C . SER A 1 279 ? 4.544 11.447 -5.104 1.00 98.56 279 SER A C 1
ATOM 2171 O O . SER A 1 279 ? 5.358 10.833 -4.414 1.00 98.56 279 SER A O 1
ATOM 2173 N N . GLU A 1 280 ? 4.388 12.770 -5.000 1.00 98.31 280 GLU A N 1
ATOM 2174 C CA . GLU A 1 280 ? 5.126 13.631 -4.074 1.00 98.31 280 GLU A CA 1
ATOM 2175 C C . GLU A 1 280 ? 4.840 13.252 -2.619 1.00 98.31 280 GLU A C 1
ATOM 2177 O O . GLU A 1 280 ? 5.770 12.850 -1.916 1.00 98.31 280 GLU A O 1
ATOM 2182 N N . MET A 1 281 ? 3.569 13.237 -2.198 1.00 97.94 281 MET A N 1
ATOM 2183 C CA . MET A 1 281 ? 3.194 12.839 -0.836 1.00 97.94 281 MET A CA 1
ATOM 2184 C C . MET A 1 281 ? 3.656 11.413 -0.506 1.00 97.94 281 MET A C 1
ATOM 2186 O O . MET A 1 281 ? 4.212 11.169 0.569 1.00 97.94 281 MET A O 1
ATOM 2190 N N . ALA A 1 282 ? 3.427 10.464 -1.418 1.00 98.00 282 ALA A N 1
ATOM 2191 C CA . ALA A 1 282 ? 3.786 9.071 -1.192 1.00 98.00 282 ALA A CA 1
ATOM 2192 C C . ALA A 1 282 ? 5.306 8.899 -1.027 1.00 98.00 282 ALA A C 1
ATOM 2194 O O . ALA A 1 282 ? 5.748 8.196 -0.115 1.00 98.00 282 ALA A O 1
ATOM 2195 N N . SER A 1 283 ? 6.109 9.591 -1.843 1.00 97.12 283 SER A N 1
ATOM 2196 C CA . SER A 1 283 ? 7.573 9.547 -1.755 1.00 97.12 283 SER A CA 1
ATOM 2197 C C . SER A 1 283 ? 8.125 10.143 -0.458 1.00 97.12 283 SER A C 1
ATOM 2199 O O . SER A 1 283 ? 9.059 9.578 0.119 1.00 97.12 283 SER A O 1
ATOM 2201 N N . GLU A 1 284 ? 7.515 11.224 0.038 1.00 94.62 284 GLU A N 1
ATOM 2202 C CA . GLU A 1 284 ? 7.920 11.899 1.273 1.00 94.62 284 GLU A CA 1
ATOM 2203 C C . GLU A 1 284 ? 7.585 11.078 2.525 1.00 94.62 284 GLU A C 1
ATOM 2205 O O . GLU A 1 284 ? 8.369 11.055 3.472 1.00 94.62 284 GLU A O 1
ATOM 2210 N N . LYS A 1 285 ? 6.445 10.373 2.533 1.00 94.81 285 LYS A N 1
ATOM 2211 C CA . LYS A 1 285 ? 5.943 9.654 3.718 1.00 94.81 285 LYS A CA 1
ATOM 2212 C C . LYS A 1 285 ? 6.386 8.195 3.817 1.00 94.81 285 LYS A C 1
ATOM 2214 O O . LYS A 1 285 ? 6.397 7.651 4.921 1.00 94.81 285 LYS A O 1
ATOM 2219 N N . LEU A 1 286 ? 6.750 7.550 2.701 1.00 95.69 286 LEU A N 1
ATOM 2220 C CA . LEU A 1 286 ? 7.005 6.100 2.638 1.00 95.69 286 LEU A CA 1
ATOM 2221 C C . LEU A 1 286 ? 7.978 5.604 3.716 1.00 95.69 286 LEU A C 1
ATOM 2223 O O . LEU A 1 286 ? 7.674 4.639 4.420 1.00 95.69 286 LEU A O 1
ATOM 2227 N N . ALA A 1 287 ? 9.144 6.243 3.841 1.00 91.00 287 ALA A N 1
ATOM 2228 C CA . ALA A 1 287 ? 10.171 5.807 4.785 1.00 91.00 287 ALA A CA 1
ATOM 2229 C C . ALA A 1 287 ? 9.703 5.976 6.237 1.00 91.00 287 ALA A C 1
ATOM 2231 O O . ALA A 1 287 ? 9.735 5.020 7.012 1.00 91.00 287 ALA A O 1
ATOM 2232 N N . ASP A 1 288 ? 9.199 7.160 6.579 1.00 89.00 288 ASP A N 1
ATOM 2233 C CA . ASP A 1 288 ? 8.763 7.503 7.933 1.00 89.00 288 ASP A CA 1
ATOM 2234 C C . ASP A 1 288 ? 7.635 6.581 8.414 1.00 89.00 288 ASP A C 1
ATOM 2236 O O . ASP A 1 288 ? 7.683 6.050 9.528 1.00 89.00 288 ASP A O 1
ATOM 2240 N N . TYR A 1 289 ? 6.650 6.319 7.552 1.00 93.56 289 TYR A N 1
ATOM 2241 C CA . TYR A 1 289 ? 5.513 5.463 7.885 1.00 93.56 289 TYR A CA 1
ATOM 2242 C C . TYR A 1 289 ? 5.955 4.008 8.019 1.00 93.56 289 TYR A C 1
ATOM 2244 O O . TYR A 1 289 ? 5.542 3.327 8.955 1.00 93.56 289 TYR A O 1
ATOM 2252 N N . LEU A 1 290 ? 6.844 3.527 7.140 1.00 92.81 290 LEU A N 1
ATOM 2253 C CA . LEU A 1 290 ? 7.382 2.170 7.242 1.00 92.81 290 LEU A CA 1
ATOM 2254 C C . LEU A 1 290 ? 8.131 1.945 8.556 1.00 92.81 290 LEU A C 1
ATOM 2256 O O . LEU A 1 290 ? 7.916 0.916 9.205 1.00 92.81 290 LEU A O 1
ATOM 2260 N N . VAL A 1 291 ? 8.993 2.878 8.967 1.00 87.00 291 VAL A N 1
ATOM 2261 C CA . VAL A 1 291 ? 9.711 2.735 10.239 1.00 87.00 291 VAL A CA 1
ATOM 2262 C C . VAL A 1 291 ? 8.733 2.754 11.408 1.00 87.00 291 VAL A C 1
ATOM 2264 O O . VAL A 1 291 ? 8.821 1.887 12.280 1.00 87.00 291 VAL A O 1
ATOM 2267 N N . LEU A 1 292 ? 7.766 3.677 11.400 1.00 87.00 292 LEU A N 1
ATOM 2268 C CA . LEU A 1 292 ? 6.733 3.754 12.427 1.00 87.00 292 LEU A CA 1
ATOM 2269 C C . LEU A 1 292 ? 5.972 2.426 12.543 1.00 87.00 292 LEU A C 1
ATOM 2271 O O . LEU A 1 292 ? 5.970 1.801 13.602 1.00 87.00 292 LEU A O 1
ATOM 2275 N N . HIS A 1 293 ? 5.385 1.932 11.452 1.00 89.25 293 HIS A N 1
ATOM 2276 C CA . HIS A 1 293 ? 4.630 0.682 11.486 1.00 89.25 293 HIS A CA 1
ATOM 2277 C C . HIS A 1 293 ? 5.496 -0.510 11.891 1.00 89.25 293 HIS A C 1
ATOM 2279 O O . HIS A 1 293 ? 5.042 -1.357 12.656 1.00 89.25 293 HIS A O 1
ATOM 2285 N N . THR A 1 294 ? 6.753 -0.571 11.447 1.00 86.25 294 THR A N 1
ATOM 2286 C CA . THR A 1 294 ? 7.681 -1.643 11.839 1.00 86.25 294 THR A CA 1
ATOM 2287 C C . THR A 1 294 ? 7.949 -1.624 13.343 1.00 86.25 294 THR A C 1
ATOM 2289 O O . THR A 1 294 ? 7.928 -2.676 13.986 1.00 86.25 294 THR A O 1
ATOM 2292 N N . MET A 1 295 ? 8.129 -0.441 13.926 1.00 79.00 295 MET A N 1
ATOM 2293 C CA . MET A 1 295 ? 8.329 -0.254 15.362 1.00 79.00 295 MET A CA 1
ATOM 2294 C C . MET A 1 295 ? 7.112 -0.691 16.179 1.00 79.00 295 MET A C 1
ATOM 2296 O O . MET A 1 295 ? 7.235 -1.527 17.077 1.00 79.00 295 MET A O 1
ATOM 2300 N N . PHE A 1 296 ? 5.922 -0.189 15.839 1.00 79.19 296 PHE A N 1
ATOM 2301 C CA . PHE A 1 296 ? 4.688 -0.553 16.543 1.00 79.19 296 PHE A CA 1
ATOM 2302 C C . PHE A 1 296 ? 4.339 -2.040 16.363 1.00 79.19 296 PHE A C 1
ATOM 2304 O O . PHE A 1 296 ? 3.964 -2.713 17.324 1.00 79.19 296 PHE A O 1
ATOM 2311 N N . ASN A 1 297 ? 4.545 -2.600 15.168 1.00 80.75 297 ASN A N 1
ATOM 2312 C CA . ASN A 1 297 ? 4.327 -4.025 14.914 1.00 80.75 297 ASN A CA 1
ATOM 2313 C C . ASN A 1 297 ? 5.333 -4.916 15.660 1.00 80.75 297 ASN A C 1
ATOM 2315 O O . ASN A 1 297 ? 4.978 -6.028 16.054 1.00 80.75 297 ASN A O 1
ATOM 2319 N N . SER A 1 298 ? 6.569 -4.447 15.862 1.00 74.44 298 SER A N 1
ATOM 2320 C CA . SER A 1 298 ? 7.567 -5.136 16.692 1.00 74.44 298 SER A CA 1
ATOM 2321 C C . SER A 1 298 ? 7.165 -5.126 18.167 1.00 74.44 298 SER A C 1
ATOM 2323 O O . SER A 1 298 ? 7.313 -6.133 18.856 1.00 74.44 298 SER A O 1
ATOM 2325 N N . TYR A 1 299 ? 6.611 -4.011 18.652 1.00 65.44 299 TYR A N 1
ATOM 2326 C CA . TYR A 1 299 ? 6.149 -3.881 20.033 1.00 65.44 299 TYR A CA 1
ATOM 2327 C C . TYR A 1 299 ? 4.969 -4.807 20.349 1.00 65.44 299 TYR A C 1
ATOM 2329 O O . TYR A 1 299 ? 5.012 -5.534 21.342 1.00 65.44 299 TYR A O 1
ATOM 2337 N N . ASN A 1 300 ? 3.958 -4.855 19.475 1.00 62.88 300 ASN A N 1
ATOM 2338 C CA . ASN A 1 300 ? 2.767 -5.693 19.668 1.00 62.88 300 ASN A CA 1
ATOM 2339 C C . ASN A 1 300 ? 3.083 -7.197 19.787 1.00 62.88 300 ASN A C 1
ATOM 2341 O O . ASN A 1 300 ? 2.258 -7.960 20.276 1.00 62.88 300 ASN A O 1
ATOM 2345 N N . GLN A 1 301 ? 4.274 -7.637 19.372 1.00 60.81 301 GLN A N 1
ATOM 2346 C CA . GLN A 1 301 ? 4.730 -9.024 19.527 1.00 60.81 301 GLN A CA 1
ATOM 2347 C C . GLN A 1 301 ? 5.427 -9.310 20.856 1.00 60.81 301 GLN A C 1
ATOM 2349 O O . GLN A 1 301 ? 5.552 -10.470 21.242 1.00 60.81 301 GLN A O 1
ATOM 2354 N N . ALA A 1 302 ? 5.925 -8.278 21.533 1.00 48.41 302 ALA A N 1
ATOM 2355 C CA . ALA A 1 302 ? 6.700 -8.418 22.757 1.00 48.41 302 ALA A CA 1
ATOM 2356 C C . ALA A 1 302 ? 5.847 -8.394 24.030 1.00 48.41 302 ALA A C 1
ATOM 2358 O O . ALA A 1 302 ? 6.367 -8.668 25.113 1.00 48.41 302 ALA A O 1
ATOM 2359 N N . VAL A 1 303 ? 4.558 -8.072 23.912 1.00 43.59 303 VAL A N 1
ATOM 2360 C CA . VAL A 1 303 ? 3.591 -8.192 25.005 1.00 43.59 303 VAL A CA 1
ATOM 2361 C C . VAL A 1 303 ? 3.202 -9.672 25.121 1.00 43.59 303 VAL A C 1
ATOM 2363 O O . VAL A 1 303 ? 2.587 -10.202 24.194 1.00 43.59 303 VAL A O 1
ATOM 2366 N N . PRO A 1 304 ? 3.553 -10.378 26.215 1.00 36.50 304 PRO A N 1
ATOM 2367 C CA . PRO A 1 304 ? 3.123 -11.755 26.398 1.00 36.50 304 PRO A CA 1
ATOM 2368 C C . PRO A 1 304 ? 1.600 -11.782 26.528 1.00 36.50 304 PRO A C 1
ATOM 2370 O O . PRO A 1 304 ? 1.031 -11.125 27.401 1.00 36.50 304 PRO A O 1
ATOM 2373 N N . SER A 1 305 ? 0.932 -12.561 25.682 1.00 34.66 305 SER A N 1
ATOM 2374 C CA . SER A 1 305 ? -0.441 -12.978 25.944 1.00 34.66 305 SER A CA 1
ATOM 2375 C C . SER A 1 305 ? -0.415 -13.839 27.210 1.00 34.66 305 SER A C 1
ATOM 2377 O O . SER A 1 305 ? 0.099 -14.955 27.183 1.00 34.66 305 SER A O 1
ATOM 2379 N N . ASN A 1 306 ? -0.891 -13.315 28.340 1.00 30.75 306 ASN A N 1
ATOM 2380 C CA . ASN A 1 306 ? -1.019 -14.105 29.564 1.00 30.75 306 ASN A CA 1
ATOM 2381 C C . ASN A 1 306 ? -2.008 -15.256 29.326 1.00 30.75 306 ASN A C 1
ATOM 2383 O O . ASN A 1 306 ? -3.208 -15.029 29.190 1.00 30.75 306 ASN A O 1
ATOM 2387 N N . GLY A 1 307 ? -1.487 -16.482 29.300 1.00 32.44 307 GLY A N 1
ATOM 2388 C CA . GLY A 1 307 ? -2.254 -17.721 29.243 1.00 32.44 307 GLY A CA 1
ATOM 2389 C C . GLY A 1 307 ? -1.391 -18.920 29.638 1.00 32.44 307 GLY A C 1
ATOM 2390 O O . GLY A 1 307 ? -0.794 -19.566 28.784 1.00 32.44 307 GLY A O 1
ATOM 2391 N N . GLU A 1 308 ? -1.320 -19.197 30.941 1.00 35.53 308 GLU A N 1
ATOM 2392 C CA . GLU A 1 308 ? -1.031 -20.523 31.517 1.00 35.53 308 GLU A CA 1
ATOM 2393 C C . GLU A 1 308 ? -2.179 -21.490 31.126 1.00 35.53 308 GLU A C 1
ATOM 2395 O O . GLU A 1 308 ? -3.324 -21.054 31.083 1.00 35.53 308 GLU A O 1
ATOM 2400 N N . ASN A 1 309 ? -2.067 -22.800 30.881 1.00 35.88 309 ASN A N 1
ATOM 2401 C CA . ASN A 1 309 ? -0.987 -23.783 30.789 1.00 35.88 309 ASN A CA 1
ATOM 2402 C C . ASN A 1 309 ? -1.583 -25.080 30.163 1.00 35.88 309 ASN A C 1
ATOM 2404 O O . ASN A 1 309 ? -2.731 -25.418 30.441 1.00 35.88 309 ASN A O 1
ATOM 2408 N N . ASN A 1 310 ? -0.734 -25.821 29.442 1.00 34.00 310 ASN A N 1
ATOM 2409 C CA . ASN A 1 310 ? -0.646 -27.289 29.275 1.00 34.00 310 ASN A CA 1
ATOM 2410 C C . ASN A 1 310 ? -1.693 -28.110 28.475 1.00 34.00 310 ASN A C 1
ATOM 2412 O O . ASN A 1 310 ? -2.812 -28.351 28.913 1.00 34.00 310 ASN A O 1
ATOM 2416 N N . ASP A 1 311 ? -1.157 -28.679 27.383 1.00 33.03 311 ASP A N 1
ATOM 2417 C CA . ASP A 1 311 ? -1.442 -29.958 26.706 1.00 33.03 311 ASP A CA 1
ATOM 2418 C C . ASP A 1 311 ? -2.824 -30.195 26.069 1.00 33.03 311 ASP A C 1
ATOM 2420 O O . ASP A 1 311 ? -3.791 -30.506 26.751 1.00 33.03 311 ASP A O 1
ATOM 2424 N N . VAL A 1 312 ? -2.897 -30.168 24.728 1.00 32.59 312 VAL A N 1
ATOM 2425 C CA . VAL A 1 312 ? -2.819 -31.359 23.845 1.00 32.59 312 VAL A CA 1
ATOM 2426 C C . VAL A 1 312 ? -2.522 -30.892 22.409 1.00 32.59 312 VAL A C 1
ATOM 2428 O O . VAL A 1 312 ? -3.155 -29.982 21.885 1.00 32.59 312 VAL A O 1
ATOM 2431 N N . ASP A 1 313 ? -1.534 -31.545 21.802 1.00 35.09 313 ASP A N 1
ATOM 2432 C CA . ASP A 1 313 ? -1.129 -31.545 20.393 1.00 35.09 313 ASP A CA 1
ATOM 2433 C C . ASP A 1 313 ? -2.198 -31.094 19.369 1.00 35.09 313 ASP A C 1
ATOM 2435 O O . ASP A 1 313 ? -3.149 -31.805 19.041 1.00 35.09 313 ASP A O 1
ATOM 2439 N N . THR A 1 314 ? -2.009 -29.899 18.809 1.00 29.70 314 THR A N 1
ATOM 2440 C CA . THR A 1 314 ? -2.371 -29.593 17.418 1.00 29.70 314 THR A CA 1
ATOM 2441 C C . THR A 1 314 ? -1.375 -28.559 16.909 1.00 29.70 314 THR A C 1
ATOM 2443 O O . THR A 1 314 ? -1.463 -27.371 17.211 1.00 29.70 314 THR A O 1
ATOM 2446 N N . GLY A 1 315 ? -0.357 -29.022 16.187 1.00 32.91 315 GLY A N 1
ATOM 2447 C CA . GLY A 1 315 ? 0.685 -28.171 15.622 1.00 32.91 315 GLY A CA 1
ATOM 2448 C C . GLY A 1 315 ? 0.145 -27.124 14.644 1.00 32.91 315 GLY A C 1
ATOM 2449 O O . GLY A 1 315 ? 0.014 -27.398 13.458 1.00 32.91 315 GLY A O 1
ATOM 2450 N N . CYS A 1 316 ? -0.119 -25.910 15.128 1.00 33.12 316 CYS A N 1
ATOM 2451 C CA . CYS A 1 316 ? -0.062 -24.656 14.376 1.00 33.12 316 CYS A CA 1
ATOM 2452 C C . CYS A 1 316 ? -0.210 -23.474 15.355 1.00 33.12 316 CYS A C 1
ATOM 2454 O O . CYS A 1 316 ? -1.044 -23.532 16.247 1.00 33.12 316 CYS A O 1
ATOM 2456 N N . PHE A 1 317 ? 0.543 -22.389 15.148 1.00 31.67 317 PHE A N 1
ATOM 2457 C CA . PHE A 1 317 ? 0.426 -21.090 15.841 1.00 31.67 317 PHE A CA 1
ATOM 2458 C C . PHE A 1 317 ? 1.050 -20.907 17.240 1.00 31.67 317 PHE A C 1
ATOM 2460 O O . PHE A 1 317 ? 0.414 -20.442 18.177 1.00 31.67 317 PHE A O 1
ATOM 2467 N N . THR A 1 318 ? 2.373 -21.054 17.322 1.00 30.28 318 THR A N 1
ATOM 2468 C CA . THR A 1 318 ? 3.219 -20.199 18.185 1.00 30.28 318 THR A CA 1
ATOM 2469 C C . THR A 1 318 ? 4.458 -19.747 17.410 1.00 30.28 318 THR A C 1
ATOM 2471 O O . THR A 1 318 ? 5.597 -20.049 17.754 1.00 30.28 318 THR A O 1
ATOM 2474 N N . GLN A 1 319 ? 4.258 -19.042 16.292 1.00 37.28 319 GLN A N 1
ATOM 2475 C CA . GLN A 1 319 ? 5.376 -18.500 15.523 1.00 37.28 319 GLN A CA 1
ATOM 2476 C C . GLN A 1 319 ? 5.644 -17.064 15.970 1.00 37.28 319 GLN A C 1
ATOM 2478 O O . GLN A 1 319 ? 4.883 -16.156 15.645 1.00 37.28 319 GLN A O 1
ATOM 2483 N N . THR A 1 320 ? 6.743 -16.854 16.701 1.00 41.50 320 THR A N 1
ATOM 2484 C CA . THR A 1 320 ? 7.400 -15.543 16.783 1.00 41.50 320 THR A CA 1
ATOM 2485 C C . THR A 1 320 ? 7.496 -15.009 15.351 1.00 41.50 320 THR A C 1
ATOM 2487 O O . THR A 1 320 ? 8.162 -15.628 14.515 1.00 41.50 320 THR A O 1
ATOM 2490 N N . ARG A 1 321 ? 6.756 -13.946 15.008 1.00 59.50 321 ARG A N 1
ATOM 2491 C CA . ARG A 1 321 ? 6.769 -13.408 13.641 1.00 59.50 321 ARG A CA 1
ATOM 2492 C C . ARG A 1 321 ? 8.200 -12.951 13.354 1.00 59.50 321 ARG A C 1
ATOM 2494 O O . ARG A 1 321 ? 8.778 -12.154 14.081 1.00 59.50 321 ARG A O 1
ATOM 2501 N N . SER A 1 322 ? 8.792 -13.507 12.303 1.00 81.12 322 SER A N 1
ATOM 2502 C CA . SER A 1 322 ? 10.106 -13.087 11.815 1.00 81.12 322 SER A CA 1
ATOM 2503 C C . SER A 1 322 ? 10.088 -11.592 11.459 1.00 81.12 322 SER A C 1
ATOM 2505 O O . SER A 1 322 ? 9.039 -11.076 11.065 1.00 81.12 322 SER A O 1
ATOM 2507 N N . ILE A 1 323 ? 11.241 -10.914 11.521 1.00 84.19 323 ILE A N 1
ATOM 2508 C CA . ILE A 1 323 ? 11.419 -9.532 11.036 1.00 84.19 323 ILE A CA 1
ATOM 2509 C C . ILE A 1 323 ? 10.833 -9.326 9.630 1.00 84.19 323 ILE A C 1
ATOM 2511 O O . ILE A 1 323 ? 10.197 -8.315 9.348 1.00 84.19 323 ILE A O 1
ATOM 2515 N N . TYR A 1 324 ? 10.926 -10.350 8.783 1.00 89.75 324 TYR A N 1
ATOM 2516 C CA . TYR A 1 324 ? 10.316 -10.395 7.458 1.00 89.75 324 TYR A CA 1
ATOM 2517 C C . TYR A 1 324 ? 8.791 -10.192 7.485 1.00 89.75 324 TYR A C 1
ATOM 2519 O O . TYR A 1 324 ? 8.234 -9.508 6.626 1.00 89.75 324 TYR A O 1
ATOM 2527 N N . GLY A 1 325 ? 8.103 -10.773 8.470 1.00 89.31 325 GLY A N 1
ATOM 2528 C CA . GLY A 1 325 ? 6.664 -10.603 8.669 1.00 89.31 325 GLY A CA 1
ATOM 2529 C C . GLY A 1 325 ? 6.308 -9.219 9.212 1.00 89.31 325 GLY A C 1
ATOM 2530 O O . GLY A 1 325 ? 5.330 -8.635 8.760 1.00 89.31 325 GLY A O 1
ATOM 2531 N N . ILE A 1 326 ? 7.120 -8.679 10.128 1.00 88.75 326 ILE A N 1
ATOM 2532 C CA . ILE A 1 326 ? 6.940 -7.325 10.682 1.00 88.75 326 ILE A CA 1
ATOM 2533 C C . ILE A 1 326 ? 7.048 -6.281 9.574 1.00 88.75 326 ILE A C 1
ATOM 2535 O O . ILE A 1 326 ? 6.168 -5.436 9.451 1.00 88.75 326 ILE A O 1
ATOM 2539 N N . LEU A 1 327 ? 8.101 -6.366 8.759 1.00 92.06 327 LEU A N 1
ATOM 2540 C CA . LEU A 1 327 ? 8.352 -5.435 7.662 1.00 92.06 327 LEU A CA 1
ATOM 2541 C C . LEU A 1 327 ? 7.305 -5.547 6.560 1.00 92.06 327 LEU A C 1
ATOM 2543 O O . LEU A 1 327 ? 6.854 -4.528 6.050 1.00 92.06 327 LEU A O 1
ATOM 2547 N N . LYS A 1 328 ? 6.889 -6.772 6.210 1.00 94.81 328 LYS A N 1
ATOM 2548 C CA . LYS A 1 328 ? 5.820 -6.982 5.227 1.00 94.81 328 LYS A CA 1
ATOM 2549 C C . LYS A 1 328 ? 4.514 -6.334 5.690 1.00 94.81 328 LYS A C 1
ATOM 2551 O O . LYS A 1 328 ? 3.904 -5.598 4.926 1.00 94.81 328 LYS A O 1
ATOM 2556 N N . GLU A 1 329 ? 4.101 -6.599 6.928 1.00 92.50 329 GLU A N 1
ATOM 2557 C CA . GLU A 1 329 ? 2.887 -6.008 7.499 1.00 92.50 329 GLU A CA 1
ATOM 2558 C C . GLU A 1 329 ? 3.013 -4.488 7.637 1.00 92.50 329 GLU A C 1
ATOM 2560 O O . GLU A 1 329 ? 2.080 -3.751 7.332 1.00 92.50 329 GLU A O 1
ATOM 2565 N N . GLY A 1 330 ? 4.193 -4.019 8.051 1.00 93.75 330 GLY A N 1
ATOM 2566 C CA . GLY A 1 330 ? 4.502 -2.601 8.144 1.00 93.75 330 GLY A CA 1
ATOM 2567 C C . GLY A 1 330 ? 4.336 -1.900 6.802 1.00 93.75 330 GLY A C 1
ATOM 2568 O O . GLY A 1 330 ? 3.633 -0.903 6.734 1.00 93.75 330 GLY A O 1
ATOM 2569 N N . LEU A 1 331 ? 4.886 -2.473 5.728 1.00 96.94 331 LEU A N 1
ATOM 2570 C CA . LEU A 1 331 ? 4.777 -1.936 4.373 1.00 96.94 331 LEU A CA 1
ATOM 2571 C C . LEU A 1 331 ? 3.333 -1.909 3.859 1.00 96.94 331 LEU A C 1
ATOM 2573 O O . LEU A 1 331 ? 2.922 -0.918 3.262 1.00 96.94 331 LEU A O 1
ATOM 2577 N N . LEU A 1 332 ? 2.558 -2.972 4.092 1.00 97.44 332 LEU A N 1
ATOM 2578 C CA . LEU A 1 332 ? 1.143 -3.005 3.707 1.00 97.44 332 LEU A CA 1
ATOM 2579 C C . LEU A 1 332 ? 0.364 -1.868 4.376 1.00 97.44 332 LEU A C 1
ATOM 2581 O O . LEU A 1 332 ? -0.381 -1.154 3.704 1.00 97.44 332 LEU A O 1
ATOM 2585 N N . ARG A 1 333 ? 0.589 -1.665 5.679 1.00 95.69 333 ARG A N 1
ATOM 2586 C CA . ARG A 1 333 ? -0.062 -0.596 6.435 1.00 95.69 333 ARG A CA 1
ATOM 2587 C C . ARG A 1 333 ? 0.427 0.790 6.021 1.00 95.69 333 ARG A C 1
ATOM 2589 O O . ARG A 1 333 ? -0.396 1.682 5.879 1.00 95.69 333 ARG A O 1
ATOM 2596 N N . THR A 1 334 ? 1.717 0.948 5.714 1.00 97.69 334 THR A N 1
ATOM 2597 C CA . THR A 1 334 ? 2.263 2.189 5.146 1.00 97.69 334 THR A CA 1
ATOM 2598 C C . THR A 1 334 ? 1.522 2.602 3.880 1.00 97.69 334 THR A C 1
ATOM 2600 O O . THR A 1 334 ? 1.110 3.750 3.761 1.00 97.69 334 THR A O 1
ATOM 2603 N N . ILE A 1 335 ? 1.350 1.677 2.931 1.00 98.38 335 ILE A N 1
ATOM 2604 C CA . ILE A 1 335 ? 0.701 1.972 1.645 1.00 98.38 335 ILE A CA 1
ATOM 2605 C C . ILE A 1 335 ? -0.771 2.338 1.864 1.00 98.38 335 ILE A C 1
ATOM 2607 O O . ILE A 1 335 ? -1.262 3.294 1.266 1.00 98.38 335 ILE A O 1
ATOM 2611 N N . GLN A 1 336 ? -1.456 1.620 2.757 1.00 97.50 336 GLN A N 1
ATOM 2612 C CA . GLN A 1 336 ? -2.837 1.916 3.130 1.00 97.50 336 GLN A CA 1
ATOM 2613 C C . GLN A 1 336 ? -2.985 3.304 3.772 1.00 97.50 336 GLN A C 1
ATOM 2615 O O . GLN A 1 336 ? -3.887 4.053 3.400 1.00 97.50 336 GLN A O 1
ATOM 2620 N N . ASP A 1 337 ? -2.113 3.651 4.718 1.00 97.62 337 ASP A N 1
ATOM 2621 C CA . ASP A 1 337 ? -2.169 4.924 5.435 1.00 97.62 337 ASP A CA 1
ATOM 2622 C C . ASP A 1 337 ? -1.836 6.104 4.509 1.00 97.62 337 ASP A C 1
ATOM 2624 O O . ASP A 1 337 ? -2.526 7.122 4.561 1.00 97.62 337 ASP A O 1
ATOM 2628 N N . ILE A 1 338 ? -0.855 5.950 3.607 1.00 98.38 338 ILE A N 1
ATOM 2629 C CA . ILE A 1 338 ? -0.545 6.946 2.566 1.00 98.38 338 ILE A CA 1
ATOM 2630 C C . ILE A 1 338 ? -1.753 7.165 1.652 1.00 98.38 338 ILE A C 1
ATOM 2632 O O . ILE A 1 338 ? -2.127 8.307 1.398 1.00 98.38 338 ILE A O 1
ATOM 2636 N N . ASP A 1 339 ? -2.388 6.093 1.170 1.00 98.50 339 ASP A N 1
ATOM 2637 C CA . ASP A 1 339 ? -3.557 6.215 0.297 1.00 98.50 339 ASP A CA 1
ATOM 2638 C C . ASP A 1 339 ? -4.750 6.854 1.012 1.00 98.50 339 ASP A C 1
ATOM 2640 O O . ASP A 1 339 ? -5.445 7.688 0.430 1.00 98.50 339 ASP A O 1
ATOM 2644 N N . SER A 1 340 ? -4.979 6.500 2.278 1.00 96.75 340 SER A N 1
ATOM 2645 C CA . SER A 1 340 ? -6.051 7.080 3.087 1.00 96.75 340 SER A CA 1
ATOM 2646 C C . SER A 1 340 ? -5.830 8.573 3.329 1.00 96.75 340 SER A C 1
ATOM 2648 O O . SER A 1 340 ? -6.760 9.363 3.154 1.00 96.75 340 SER A O 1
ATOM 2650 N N . GLU A 1 341 ? -4.616 8.971 3.713 1.00 96.94 341 GLU A N 1
ATOM 2651 C CA . GLU A 1 341 ? -4.278 10.374 3.954 1.00 96.94 341 GLU A CA 1
ATOM 2652 C C . GLU A 1 341 ? -4.341 11.193 2.661 1.00 96.94 341 GLU A C 1
ATOM 2654 O O . GLU A 1 341 ? -5.002 12.232 2.626 1.00 96.94 341 GLU A O 1
ATOM 2659 N N . PHE A 1 342 ? -3.747 10.693 1.572 1.00 98.12 342 PHE A N 1
ATOM 2660 C CA . PHE A 1 342 ? -3.813 11.371 0.282 1.00 98.12 342 PHE A CA 1
ATOM 2661 C C . PHE A 1 342 ? -5.253 11.475 -0.226 1.00 98.12 342 PHE A C 1
ATOM 2663 O O . PHE A 1 342 ? -5.646 12.514 -0.744 1.00 98.12 342 PHE A O 1
ATOM 2670 N N . SER A 1 343 ? -6.078 10.440 -0.043 1.00 96.94 343 SER A N 1
ATOM 2671 C CA . SER A 1 343 ? -7.486 10.485 -0.450 1.00 96.94 343 SER A CA 1
ATOM 2672 C C . SER A 1 343 ? -8.273 11.557 0.297 1.00 96.94 343 SER A C 1
ATOM 2674 O O . SER A 1 343 ? -9.123 12.220 -0.299 1.00 96.94 343 SER A O 1
ATOM 2676 N N . GLN A 1 344 ? -7.995 11.743 1.590 1.00 95.62 344 GLN A N 1
ATOM 2677 C CA . GLN A 1 344 ? -8.595 12.822 2.365 1.00 95.62 344 GLN A CA 1
ATOM 2678 C C . GLN A 1 344 ? -8.134 14.188 1.842 1.00 95.62 344 GLN A C 1
ATOM 2680 O O . GLN A 1 344 ? -8.973 15.039 1.543 1.00 95.62 344 GLN A O 1
ATOM 2685 N N . GLU A 1 345 ? -6.826 14.381 1.667 1.00 95.94 345 GLU A N 1
ATOM 2686 C CA . GLU A 1 345 ? -6.281 15.641 1.160 1.00 95.94 345 GLU A CA 1
ATOM 2687 C C . GLU A 1 345 ? -6.791 15.963 -0.254 1.00 95.94 345 GLU A C 1
ATOM 2689 O O . GLU A 1 345 ? -7.149 17.105 -0.544 1.00 95.94 345 GLU A O 1
ATOM 2694 N N . ALA A 1 346 ? -6.895 14.958 -1.122 1.00 96.06 346 ALA A N 1
ATOM 2695 C CA . ALA A 1 346 ? -7.406 15.101 -2.477 1.00 96.06 346 ALA A CA 1
ATOM 2696 C C . ALA A 1 346 ? -8.878 15.535 -2.496 1.00 96.06 346 ALA A C 1
ATOM 2698 O O . ALA A 1 346 ? -9.249 16.382 -3.307 1.00 96.06 346 ALA A O 1
ATOM 2699 N N . LEU A 1 347 ? -9.713 15.026 -1.584 1.00 94.38 347 LEU A N 1
ATOM 2700 C CA . LEU A 1 347 ? -11.100 15.484 -1.437 1.00 94.38 347 LEU A CA 1
ATOM 2701 C C . LEU A 1 347 ? -11.182 16.928 -0.928 1.00 94.38 347 LEU A C 1
ATOM 2703 O O . LEU A 1 347 ? -12.026 17.691 -1.395 1.00 94.38 347 LEU A O 1
ATOM 2707 N N . GLU A 1 348 ? -10.317 17.304 0.014 1.00 96.38 348 GLU A N 1
ATOM 2708 C CA . GLU A 1 348 ? -10.288 18.649 0.598 1.00 96.38 348 GLU A CA 1
ATOM 2709 C C . GLU A 1 348 ? -9.782 19.706 -0.395 1.00 96.38 348 GLU A C 1
ATOM 2711 O O . GLU A 1 348 ? -10.339 20.803 -0.470 1.00 96.38 348 GLU A O 1
ATOM 2716 N N . LYS A 1 349 ? -8.742 19.377 -1.170 1.00 96.12 349 LYS A N 1
ATOM 2717 C CA . LYS A 1 349 ? -8.079 20.295 -2.112 1.00 96.12 349 LYS A CA 1
ATOM 2718 C C . LYS A 1 349 ? -8.559 20.157 -3.557 1.00 96.12 349 LYS A C 1
ATOM 2720 O O . LYS A 1 349 ? -8.204 20.984 -4.394 1.00 96.12 349 LYS A O 1
ATOM 2725 N N . GLY A 1 350 ? -9.385 19.155 -3.852 1.00 95.50 350 GLY A N 1
ATOM 2726 C CA . GLY A 1 350 ? -9.906 18.891 -5.193 1.00 95.50 350 GLY A CA 1
ATOM 2727 C C . GLY A 1 350 ? -8.871 18.302 -6.153 1.00 95.50 350 GLY A C 1
ATOM 2728 O O . GLY A 1 350 ? -8.949 18.561 -7.352 1.00 95.50 350 GLY A O 1
ATOM 2729 N N . TYR A 1 351 ? -7.902 17.536 -5.648 1.00 96.81 351 TYR A N 1
ATOM 2730 C CA . TYR A 1 351 ? -6.928 16.853 -6.496 1.00 96.81 351 TYR A CA 1
ATOM 2731 C C . TYR A 1 351 ? -7.556 15.647 -7.188 1.00 96.81 351 TYR A C 1
ATOM 2733 O O . TYR A 1 351 ? -8.334 14.891 -6.604 1.00 96.81 351 TYR A O 1
ATOM 2741 N N . THR A 1 352 ? -7.182 15.459 -8.448 1.00 96.25 352 THR A N 1
ATOM 2742 C CA . THR A 1 352 ? -7.543 14.285 -9.249 1.00 96.25 352 THR A CA 1
ATOM 2743 C C . THR A 1 352 ? -6.333 13.417 -9.570 1.00 96.25 352 THR A C 1
ATOM 2745 O O . THR A 1 352 ? -6.472 12.483 -10.352 1.00 96.25 352 THR A O 1
ATOM 2748 N N . SER A 1 353 ? -5.160 13.748 -9.027 1.00 98.31 353 SER A N 1
ATOM 2749 C CA . SER A 1 353 ? -3.935 13.005 -9.278 1.00 98.31 353 SER A CA 1
ATOM 2750 C C . SER A 1 353 ? -3.949 11.630 -8.618 1.00 98.31 353 SER A C 1
ATOM 2752 O O . SER A 1 353 ? -4.662 11.368 -7.639 1.00 98.31 353 SER A O 1
ATOM 2754 N N . GLY A 1 354 ? -3.143 10.746 -9.184 1.00 98.62 354 GLY A N 1
ATOM 2755 C CA . GLY A 1 354 ? -2.844 9.434 -8.645 1.00 98.62 354 GLY A CA 1
ATOM 2756 C C . GLY A 1 354 ? -1.377 9.096 -8.859 1.00 98.62 354 GLY A C 1
ATOM 2757 O O . GLY A 1 354 ? -0.623 9.864 -9.455 1.00 98.62 354 GLY A O 1
ATOM 2758 N N . SER A 1 355 ? -0.957 7.970 -8.297 1.00 98.81 355 SER A N 1
ATOM 2759 C CA . SER A 1 355 ? 0.401 7.470 -8.464 1.00 98.81 355 SER A CA 1
ATOM 2760 C C . SER A 1 355 ? 0.433 5.954 -8.416 1.00 98.81 355 SER A C 1
ATOM 2762 O O . SER A 1 355 ? -0.226 5.326 -7.579 1.00 98.81 355 SER A O 1
ATOM 2764 N N . THR A 1 356 ? 1.275 5.362 -9.252 1.00 98.75 356 THR A N 1
ATOM 2765 C CA . THR A 1 356 ? 1.759 3.999 -9.039 1.00 98.75 356 THR A CA 1
ATOM 2766 C C . THR A 1 356 ? 2.698 3.956 -7.831 1.00 98.75 356 THR A C 1
ATOM 2768 O O . THR A 1 356 ? 3.122 4.988 -7.297 1.00 98.75 356 THR A O 1
ATOM 2771 N N . LEU A 1 357 ? 3.025 2.747 -7.385 1.00 98.69 357 LEU A N 1
ATOM 2772 C CA . LEU A 1 357 ? 4.047 2.505 -6.382 1.00 98.69 357 LEU A CA 1
ATOM 2773 C C . LEU A 1 357 ? 4.650 1.111 -6.560 1.00 98.69 357 LEU A C 1
ATOM 2775 O O . LEU A 1 357 ? 3.989 0.107 -6.296 1.00 98.69 357 LEU A O 1
ATOM 2779 N N . THR A 1 358 ? 5.935 1.040 -6.896 1.00 98.81 358 THR A N 1
ATOM 2780 C CA . THR A 1 358 ? 6.711 -0.205 -6.820 1.00 98.81 358 THR A CA 1
ATOM 2781 C C . THR A 1 358 ? 7.790 -0.065 -5.757 1.00 98.81 358 THR A C 1
ATOM 2783 O O . THR A 1 358 ? 8.693 0.750 -5.908 1.00 98.81 358 THR A O 1
ATOM 2786 N N . VAL A 1 359 ? 7.717 -0.868 -4.692 1.00 98.56 359 VAL A N 1
ATOM 2787 C CA . VAL A 1 359 ? 8.665 -0.874 -3.567 1.00 98.56 359 VAL A CA 1
ATOM 2788 C C . VAL A 1 359 ? 9.460 -2.169 -3.550 1.00 98.56 359 VAL A C 1
ATOM 2790 O O . VAL A 1 359 ? 8.900 -3.260 -3.639 1.00 98.56 359 VAL A O 1
ATOM 2793 N N . LEU A 1 360 ? 10.761 -2.042 -3.334 1.00 98.06 360 LEU A N 1
ATOM 2794 C CA . LEU A 1 360 ? 11.689 -3.111 -3.018 1.00 98.06 360 LEU A CA 1
ATOM 2795 C C . LEU A 1 360 ? 12.203 -2.928 -1.593 1.00 98.06 360 LEU A C 1
ATOM 2797 O O . LEU A 1 360 ? 12.787 -1.893 -1.272 1.00 98.06 360 LEU A O 1
ATOM 2801 N N . LEU A 1 361 ? 12.026 -3.953 -0.759 1.00 97.12 361 LEU A N 1
ATOM 2802 C CA . LEU A 1 361 ? 12.695 -4.073 0.535 1.00 97.12 361 LEU A CA 1
ATOM 2803 C C . LEU A 1 361 ? 13.832 -5.086 0.450 1.00 97.12 361 LEU A C 1
ATOM 2805 O O . LEU A 1 361 ? 13.660 -6.144 -0.149 1.00 97.12 361 LEU A O 1
ATOM 2809 N N . LEU A 1 362 ? 14.968 -4.784 1.077 1.00 94.19 362 LEU A N 1
ATOM 2810 C CA . LEU A 1 362 ? 16.158 -5.631 1.130 1.00 94.19 362 LEU A CA 1
ATOM 2811 C C . LEU A 1 362 ? 16.629 -5.780 2.580 1.00 94.19 362 LEU A C 1
ATOM 2813 O O . LEU A 1 362 ? 16.963 -4.797 3.229 1.00 94.19 362 LEU A O 1
ATOM 2817 N N . VAL A 1 363 ? 16.685 -7.005 3.094 1.00 92.25 363 VAL A N 1
ATOM 2818 C CA . VAL A 1 363 ? 17.123 -7.304 4.464 1.00 92.25 363 VAL A CA 1
ATOM 2819 C C . VAL A 1 363 ? 17.936 -8.583 4.453 1.00 92.25 363 VAL A C 1
ATOM 2821 O O . VAL A 1 363 ? 17.463 -9.607 3.968 1.00 92.25 363 VAL A O 1
ATOM 2824 N N . GLU A 1 364 ? 19.162 -8.532 4.979 1.00 89.62 364 GLU A N 1
ATOM 2825 C CA . GLU A 1 364 ? 20.031 -9.712 5.147 1.00 89.62 364 GLU A CA 1
ATOM 2826 C C . GLU A 1 364 ? 20.213 -10.537 3.855 1.00 89.62 364 GLU A C 1
ATOM 2828 O O . GLU A 1 364 ? 20.220 -11.768 3.865 1.00 89.62 364 GLU A O 1
ATOM 2833 N N . GLY A 1 365 ? 20.324 -9.859 2.708 1.00 89.88 365 GLY A N 1
ATOM 2834 C CA . GLY A 1 365 ? 20.455 -10.514 1.402 1.00 89.88 365 GLY A CA 1
ATOM 2835 C C . GLY A 1 365 ? 19.185 -11.203 0.905 1.00 89.88 365 GLY A C 1
ATOM 2836 O O . GLY A 1 365 ? 19.249 -12.013 -0.016 1.00 89.88 365 GLY A O 1
ATOM 2837 N N . ARG A 1 366 ? 18.027 -10.899 1.494 1.00 94.75 366 ARG A N 1
ATOM 2838 C CA . ARG A 1 366 ? 16.709 -11.277 0.982 1.00 94.75 366 ARG A CA 1
ATOM 2839 C C . ARG A 1 366 ? 15.940 -10.045 0.558 1.00 94.75 366 ARG A C 1
ATOM 2841 O O . ARG A 1 366 ? 16.042 -9.014 1.214 1.00 94.75 366 ARG A O 1
ATOM 2848 N N . PHE A 1 367 ? 15.131 -10.169 -0.484 1.00 97.00 367 PHE A N 1
ATOM 2849 C CA . PHE A 1 367 ? 14.294 -9.082 -0.968 1.00 97.00 367 PHE A CA 1
ATOM 2850 C C . PHE A 1 367 ? 12.811 -9.447 -0.988 1.00 97.00 367 PHE A C 1
ATOM 2852 O O . PHE A 1 367 ? 12.442 -10.624 -1.022 1.00 97.00 367 PHE A O 1
ATOM 2859 N N . LEU A 1 368 ? 11.971 -8.418 -0.984 1.00 97.94 368 LEU A N 1
ATOM 2860 C CA . LEU A 1 368 ? 10.528 -8.488 -1.184 1.00 97.94 368 LEU A CA 1
ATOM 2861 C C . LEU A 1 368 ? 10.099 -7.310 -2.059 1.00 97.94 368 LEU A C 1
ATOM 2863 O O . LEU A 1 368 ? 10.598 -6.202 -1.874 1.00 97.94 368 LEU A O 1
ATOM 2867 N N . ILE A 1 369 ? 9.173 -7.556 -2.985 1.00 98.56 369 ILE A N 1
ATOM 2868 C CA . ILE A 1 369 ? 8.584 -6.530 -3.848 1.00 98.56 369 ILE A CA 1
ATOM 2869 C C . ILE A 1 369 ? 7.115 -6.333 -3.479 1.00 98.56 369 ILE A C 1
ATOM 2871 O O . ILE A 1 369 ? 6.396 -7.312 -3.272 1.00 98.56 369 ILE A O 1
ATOM 2875 N N . ALA A 1 370 ? 6.673 -5.081 -3.426 1.00 98.62 370 ALA A N 1
ATOM 2876 C CA . ALA A 1 370 ? 5.268 -4.693 -3.374 1.00 98.62 370 ALA A CA 1
ATOM 2877 C C . ALA A 1 370 ? 4.963 -3.766 -4.556 1.00 98.62 370 ALA A C 1
ATOM 2879 O O . ALA A 1 370 ? 5.690 -2.798 -4.760 1.00 98.62 370 ALA A O 1
ATOM 2880 N N . ASN A 1 371 ? 3.917 -4.057 -5.330 1.00 98.69 371 ASN A N 1
ATOM 2881 C CA . ASN A 1 371 ? 3.576 -3.298 -6.534 1.00 98.69 371 ASN A CA 1
ATOM 2882 C C . ASN A 1 371 ? 2.118 -2.828 -6.539 1.00 98.69 371 ASN A C 1
ATOM 2884 O O . ASN A 1 371 ? 1.218 -3.623 -6.280 1.00 98.69 371 ASN A O 1
ATOM 2888 N N . VAL A 1 372 ? 1.893 -1.572 -6.915 1.00 98.81 372 VAL A N 1
ATOM 2889 C CA . VAL A 1 372 ? 0.605 -0.925 -7.192 1.00 98.81 372 VAL A CA 1
ATOM 2890 C C . VAL A 1 372 ? 0.765 -0.206 -8.534 1.00 98.81 372 VAL A C 1
ATOM 2892 O O . VAL A 1 372 ? 1.622 0.660 -8.652 1.00 98.81 372 VAL A O 1
ATOM 2895 N N . GLY A 1 373 ? -0.032 -0.555 -9.544 1.00 98.38 373 GLY A N 1
ATOM 2896 C CA . GLY A 1 373 ? 0.098 0.008 -10.898 1.00 98.38 373 GLY A CA 1
ATOM 2897 C C . GLY A 1 373 ? 0.965 -0.833 -11.844 1.00 98.38 373 GLY A C 1
ATOM 2898 O O . GLY A 1 373 ? 1.013 -2.062 -11.719 1.00 98.38 373 GLY A O 1
ATOM 2899 N N . ASP A 1 374 ? 1.592 -0.176 -12.813 1.00 97.38 374 ASP A N 1
ATOM 2900 C CA . ASP A 1 374 ? 2.296 -0.736 -13.982 1.00 97.38 374 ASP A CA 1
ATOM 2901 C C . ASP A 1 374 ? 3.790 -0.369 -14.068 1.00 97.38 374 ASP A C 1
ATOM 2903 O O . ASP A 1 374 ? 4.490 -0.813 -14.979 1.00 97.38 374 ASP A O 1
ATOM 2907 N N . SER A 1 375 ? 4.320 0.325 -13.058 1.00 98.31 375 SER A N 1
ATOM 2908 C CA . SER A 1 375 ? 5.760 0.332 -12.783 1.00 98.31 375 SER A CA 1
ATOM 2909 C C . SER A 1 375 ? 6.278 -1.090 -12.505 1.00 98.31 375 SER A C 1
ATOM 2911 O O . SER A 1 375 ? 5.530 -1.988 -12.092 1.00 98.31 375 SER A O 1
ATOM 2913 N N . LYS A 1 376 ? 7.576 -1.326 -12.744 1.00 97.69 376 LYS A N 1
ATOM 2914 C CA . LYS A 1 376 ? 8.160 -2.677 -12.695 1.00 97.69 376 LYS A CA 1
ATOM 2915 C C . LYS A 1 376 ? 9.384 -2.790 -11.806 1.00 97.69 376 LYS A C 1
ATOM 2917 O O . LYS A 1 376 ? 10.211 -1.882 -11.718 1.00 97.69 376 LYS A O 1
ATOM 2922 N N . ALA A 1 377 ? 9.547 -3.982 -11.232 1.00 98.38 377 ALA A N 1
ATOM 2923 C CA . ALA A 1 377 ? 10.812 -4.432 -10.665 1.00 98.38 377 ALA A CA 1
ATOM 2924 C C . ALA A 1 377 ? 11.324 -5.673 -11.404 1.00 98.38 377 ALA A C 1
ATOM 2926 O O . ALA A 1 377 ? 10.555 -6.591 -11.690 1.00 98.38 377 ALA A O 1
ATOM 2927 N N . ILE A 1 378 ? 12.624 -5.715 -11.694 1.00 98.00 378 ILE A N 1
ATOM 2928 C CA . ILE A 1 378 ? 13.276 -6.826 -12.398 1.00 98.00 378 ILE A CA 1
ATOM 2929 C C . ILE A 1 378 ? 14.576 -7.237 -11.695 1.00 98.00 378 ILE A C 1
ATOM 2931 O O . ILE A 1 378 ? 15.250 -6.415 -11.067 1.00 98.00 378 ILE A O 1
ATOM 2935 N N . LEU A 1 379 ? 14.931 -8.514 -11.812 1.00 97.06 379 LEU A N 1
ATOM 2936 C CA . LEU A 1 379 ? 16.183 -9.092 -11.327 1.00 97.06 379 LEU A CA 1
ATOM 2937 C C . LEU A 1 379 ? 17.061 -9.479 -12.521 1.00 97.06 379 LEU A C 1
ATOM 2939 O O . LEU A 1 379 ? 16.635 -10.239 -13.390 1.00 97.06 379 LEU A O 1
ATOM 2943 N N . CYS A 1 380 ? 18.285 -8.953 -12.558 1.00 94.56 380 CYS A N 1
ATOM 2944 C CA . CYS A 1 380 ? 19.309 -9.333 -13.524 1.00 94.56 380 CYS A CA 1
ATOM 2945 C C . CYS A 1 380 ? 20.284 -10.328 -12.885 1.00 94.56 380 CYS A C 1
ATOM 2947 O O . CYS A 1 380 ? 20.975 -9.975 -11.920 1.00 94.56 380 CYS A O 1
ATOM 2949 N N . SER A 1 381 ? 20.426 -11.512 -13.479 1.00 92.50 381 SER A N 1
ATOM 2950 C CA . SER A 1 381 ? 21.309 -12.577 -12.982 1.00 92.50 381 SER A CA 1
ATOM 2951 C C . SER A 1 381 ? 22.231 -13.091 -14.087 1.00 92.50 381 SER A C 1
ATOM 2953 O O . SER A 1 381 ? 21.875 -13.097 -15.266 1.00 92.50 381 SER A O 1
ATOM 2955 N N . ARG A 1 382 ? 23.437 -13.534 -13.729 1.00 88.19 382 ARG A N 1
ATOM 2956 C CA . ARG A 1 382 ? 24.372 -14.185 -14.651 1.00 88.19 382 ARG A CA 1
ATOM 2957 C C . ARG A 1 382 ? 23.815 -15.536 -15.072 1.00 88.19 382 ARG A C 1
ATOM 2959 O O . ARG A 1 382 ? 23.441 -16.344 -14.233 1.00 88.19 382 ARG A O 1
ATOM 2966 N N . LYS A 1 383 ? 23.853 -15.821 -16.370 1.00 78.38 383 LYS A N 1
ATOM 2967 C CA . LYS A 1 383 ? 23.540 -17.139 -16.914 1.00 78.38 383 LYS A CA 1
ATOM 2968 C C . LYS A 1 383 ? 24.782 -17.735 -17.561 1.00 78.38 383 LYS A C 1
ATOM 2970 O O . LYS A 1 383 ? 25.298 -17.196 -18.537 1.00 78.38 383 LYS A O 1
ATOM 2975 N N . ILE A 1 384 ? 25.231 -18.876 -17.046 1.00 64.69 384 ILE A N 1
ATOM 2976 C CA . ILE A 1 384 ? 26.274 -19.679 -17.691 1.00 64.69 384 ILE A CA 1
ATOM 2977 C C . ILE A 1 384 ? 25.605 -20.478 -18.816 1.00 64.69 384 ILE A C 1
ATOM 2979 O O . ILE A 1 384 ? 24.720 -21.299 -18.564 1.00 64.69 384 ILE A O 1
ATOM 2983 N N . ARG A 1 385 ? 25.986 -20.226 -20.073 1.00 57.12 385 ARG A N 1
ATOM 2984 C CA . ARG A 1 385 ? 25.616 -21.110 -21.190 1.00 57.12 385 ARG A CA 1
ATOM 2985 C C . ARG A 1 385 ? 26.527 -22.345 -21.165 1.00 57.12 385 ARG A C 1
ATOM 2987 O O . ARG A 1 385 ? 27.668 -22.270 -20.732 1.00 57.12 385 ARG A O 1
ATOM 2994 N N . SER A 1 386 ? 25.979 -23.497 -21.555 1.00 47.09 386 SER A N 1
ATOM 2995 C CA . SER A 1 386 ? 26.615 -24.822 -21.459 1.00 47.09 386 SER A CA 1
ATOM 2996 C C . SER A 1 386 ? 28.040 -24.895 -22.047 1.00 47.09 386 SER A C 1
ATOM 2998 O O . SER A 1 386 ? 28.427 -24.083 -22.882 1.00 47.09 386 SER A O 1
ATOM 3000 N N . HIS A 1 387 ? 28.758 -25.938 -21.620 1.00 49.72 387 HIS A N 1
ATOM 3001 C CA . HIS A 1 387 ? 30.204 -26.211 -21.503 1.00 49.72 387 HIS A CA 1
ATOM 3002 C C . HIS A 1 387 ? 31.227 -25.740 -22.574 1.00 49.72 387 HIS A C 1
ATOM 3004 O O . HIS A 1 387 ? 32.411 -25.999 -22.369 1.00 49.72 387 HIS A O 1
ATOM 3010 N N . ASN A 1 388 ? 30.841 -25.056 -23.658 1.00 54.88 388 ASN A N 1
ATOM 3011 C CA . ASN A 1 388 ? 31.746 -24.623 -24.738 1.00 54.88 388 ASN A CA 1
ATOM 3012 C C . ASN A 1 388 ? 31.641 -23.138 -25.153 1.00 54.88 388 ASN A C 1
ATOM 3014 O O . ASN A 1 388 ? 32.457 -22.715 -25.967 1.00 54.88 388 ASN A O 1
ATOM 3018 N N . ASP A 1 389 ? 30.708 -22.344 -24.613 1.00 50.47 389 ASP A N 1
ATOM 3019 C CA . ASP A 1 389 ? 30.631 -20.900 -24.901 1.00 50.47 389 ASP A CA 1
ATOM 3020 C C . ASP A 1 389 ? 31.132 -20.074 -23.708 1.00 50.47 389 ASP A C 1
ATOM 3022 O O . ASP A 1 389 ? 30.560 -20.101 -22.621 1.00 50.47 389 ASP A O 1
ATOM 3026 N N . THR A 1 390 ? 32.189 -19.292 -23.925 1.00 53.12 390 THR A N 1
ATOM 3027 C CA . THR A 1 390 ? 32.811 -18.378 -22.948 1.00 53.12 390 THR A CA 1
ATOM 3028 C C . THR A 1 390 ? 32.039 -17.067 -22.745 1.00 53.12 390 THR A C 1
ATOM 3030 O O . THR A 1 390 ? 32.563 -16.129 -22.146 1.00 53.12 390 THR A O 1
ATOM 3033 N N . VAL A 1 391 ? 30.804 -16.963 -23.247 1.00 54.62 391 VAL A N 1
ATOM 3034 C CA . VAL A 1 391 ? 30.023 -15.721 -23.199 1.00 54.62 391 VAL A CA 1
ATOM 3035 C C . VAL A 1 391 ? 29.153 -15.699 -21.942 1.00 54.62 391 VAL A C 1
ATOM 3037 O O . VAL A 1 391 ? 28.128 -16.382 -21.871 1.00 54.62 391 VAL A O 1
ATOM 3040 N N . GLU A 1 392 ? 29.547 -14.887 -20.957 1.00 63.69 392 GLU A N 1
ATOM 3041 C CA . GLU A 1 392 ? 28.653 -14.476 -19.871 1.00 63.69 392 GLU A CA 1
ATOM 3042 C C . GLU A 1 392 ? 27.502 -13.656 -20.474 1.00 63.69 392 GLU A C 1
ATOM 3044 O O . GLU A 1 392 ? 27.723 -12.644 -21.135 1.00 63.69 392 GLU A O 1
ATOM 3049 N N . ALA A 1 393 ? 26.266 -14.117 -20.288 1.00 73.12 393 ALA A N 1
ATOM 3050 C CA . ALA A 1 393 ? 25.066 -13.370 -20.650 1.00 73.12 393 ALA A CA 1
ATOM 3051 C C . ALA A 1 393 ? 24.233 -13.130 -19.392 1.00 73.12 393 ALA A C 1
ATOM 3053 O O . ALA A 1 393 ? 24.216 -13.973 -18.489 1.00 73.12 393 ALA A O 1
ATOM 3054 N N . LEU A 1 394 ? 23.513 -12.009 -19.337 1.00 83.06 394 LEU A N 1
ATOM 3055 C CA . LEU A 1 394 ? 22.539 -11.786 -18.273 1.00 83.06 394 LEU A CA 1
ATOM 3056 C C . LEU A 1 394 ? 21.180 -12.336 -18.672 1.00 83.06 394 LEU A C 1
ATOM 3058 O O . LEU A 1 394 ? 20.763 -12.276 -19.827 1.00 83.06 394 LEU A O 1
ATOM 3062 N N . HIS A 1 395 ? 20.494 -12.896 -17.693 1.00 90.50 395 HIS A N 1
ATOM 3063 C CA . HIS A 1 395 ? 19.100 -13.271 -17.772 1.00 90.50 395 HIS A CA 1
ATOM 3064 C C . HIS A 1 395 ? 18.285 -12.347 -16.875 1.00 90.50 395 HIS A C 1
ATOM 3066 O O . HIS A 1 395 ? 18.793 -11.831 -15.878 1.00 90.50 395 HIS A O 1
ATOM 3072 N N . THR A 1 396 ? 17.033 -12.137 -17.264 1.00 94.38 396 THR A N 1
ATOM 3073 C CA . THR A 1 396 ? 16.115 -11.220 -16.605 1.00 94.38 396 THR A CA 1
ATOM 3074 C C . THR A 1 396 ? 14.889 -11.949 -16.111 1.00 94.38 396 THR A C 1
ATOM 3076 O O . THR A 1 396 ? 14.304 -12.758 -16.830 1.00 94.38 396 THR A O 1
ATOM 3079 N N . GLU A 1 397 ? 14.512 -11.642 -14.878 1.00 96.25 397 GLU A N 1
ATOM 3080 C CA . GLU A 1 397 ? 13.273 -12.088 -14.266 1.00 96.25 397 GLU A CA 1
ATOM 3081 C C . GLU A 1 397 ? 12.434 -10.859 -13.905 1.00 96.25 397 GLU A C 1
ATOM 3083 O O . GLU A 1 397 ? 12.888 -9.993 -13.155 1.00 96.25 397 GLU A O 1
ATOM 3088 N N . GLU A 1 398 ? 11.210 -10.775 -14.427 1.00 97.56 398 GLU A N 1
ATOM 3089 C CA . GLU A 1 398 ? 10.233 -9.786 -13.969 1.00 97.56 398 GLU A CA 1
ATOM 3090 C C . GLU A 1 398 ? 9.673 -10.207 -12.607 1.00 97.56 398 GLU A C 1
ATOM 3092 O O . GLU A 1 398 ? 9.154 -11.311 -12.441 1.00 97.56 398 GLU A O 1
ATOM 3097 N N . LEU A 1 399 ? 9.790 -9.321 -11.619 1.00 98.06 399 LEU A N 1
ATOM 3098 C CA . LEU A 1 399 ? 9.358 -9.564 -10.241 1.00 98.06 399 LEU A CA 1
ATOM 3099 C C . LEU A 1 399 ? 7.943 -9.035 -9.966 1.00 98.06 399 LEU A C 1
ATOM 3101 O O . LEU A 1 399 ? 7.374 -9.316 -8.910 1.00 98.06 399 LEU A O 1
ATOM 3105 N N . THR A 1 400 ? 7.385 -8.263 -10.897 1.00 97.69 400 THR A N 1
ATOM 3106 C CA . THR A 1 400 ? 6.054 -7.656 -10.826 1.00 97.69 400 THR A CA 1
ATOM 3107 C C . THR A 1 400 ? 5.179 -8.125 -11.981 1.00 97.69 400 THR A C 1
ATOM 3109 O O . THR A 1 400 ? 5.661 -8.539 -13.032 1.00 97.69 400 THR A O 1
ATOM 3112 N N . ARG A 1 401 ? 3.863 -8.047 -11.783 1.00 96.44 401 ARG A N 1
ATOM 3113 C CA . ARG A 1 401 ? 2.869 -8.160 -12.851 1.00 96.44 401 ARG A CA 1
ATOM 3114 C C . ARG A 1 401 ? 2.077 -6.867 -12.888 1.00 96.44 401 ARG A C 1
ATOM 3116 O O . ARG A 1 401 ? 1.587 -6.435 -11.844 1.00 96.44 401 ARG A O 1
ATOM 3123 N N . ASP A 1 402 ? 1.937 -6.292 -14.071 1.00 96.62 402 ASP A N 1
ATOM 3124 C CA . ASP A 1 402 ? 1.269 -5.003 -14.228 1.00 96.62 402 ASP A CA 1
ATOM 3125 C C . ASP A 1 402 ? -0.204 -5.127 -13.836 1.00 96.62 402 ASP A C 1
ATOM 3127 O O . ASP A 1 402 ? -0.874 -6.140 -14.097 1.00 96.62 402 ASP A O 1
ATOM 3131 N N . HIS A 1 403 ? -0.719 -4.093 -13.181 1.00 98.25 403 HIS A N 1
ATOM 3132 C CA . HIS A 1 403 ? -2.123 -4.001 -12.800 1.00 98.25 403 HIS A CA 1
ATOM 3133 C C . HIS A 1 403 ? -2.955 -3.439 -13.949 1.00 98.25 403 HIS A C 1
ATOM 3135 O O . HIS A 1 403 ? -3.609 -2.403 -13.819 1.00 98.25 403 HIS A O 1
ATOM 3141 N N . HIS A 1 404 ? -2.937 -4.131 -15.083 1.00 96.88 404 HIS A N 1
ATOM 3142 C CA . HIS A 1 404 ? -3.637 -3.691 -16.279 1.00 96.88 404 HIS A CA 1
ATOM 3143 C C . HIS A 1 404 ? -5.162 -3.931 -16.158 1.00 96.88 404 HIS A C 1
ATOM 3145 O O . HIS A 1 404 ? -5.565 -4.998 -15.686 1.00 96.88 404 HIS A O 1
ATOM 3151 N N . PRO A 1 405 ? -6.041 -2.990 -16.568 1.00 97.88 405 PRO A N 1
ATOM 3152 C CA . PRO A 1 405 ? -7.491 -3.128 -16.400 1.00 97.88 405 PRO A CA 1
ATOM 3153 C C . PRO A 1 405 ? -8.128 -4.345 -17.078 1.00 97.88 405 PRO A C 1
ATOM 3155 O O . PRO A 1 405 ? -9.209 -4.750 -16.674 1.00 97.88 405 PRO A O 1
ATOM 3158 N N . ASP A 1 406 ? -7.506 -4.923 -18.104 1.00 96.06 406 ASP A N 1
ATOM 3159 C CA . ASP A 1 406 ? -8.008 -6.109 -18.816 1.00 96.06 406 ASP A CA 1
ATOM 3160 C C . ASP A 1 406 ? -7.526 -7.447 -18.226 1.00 96.06 406 ASP A C 1
ATOM 3162 O O . ASP A 1 406 ? -7.974 -8.503 -18.681 1.00 96.06 406 ASP A O 1
ATOM 3166 N N . ARG A 1 407 ? -6.670 -7.418 -17.196 1.00 97.44 407 ARG A N 1
ATOM 3167 C CA . ARG A 1 407 ? -6.273 -8.607 -16.435 1.00 97.44 407 ARG A CA 1
ATOM 3168 C C . ARG A 1 407 ? -7.517 -9.210 -15.784 1.00 97.44 407 ARG A C 1
ATOM 3170 O O . ARG A 1 407 ? -8.302 -8.484 -15.185 1.00 97.44 407 ARG A O 1
ATOM 3177 N N . GLU A 1 408 ? -7.717 -10.521 -15.909 1.00 97.88 408 GLU A N 1
ATOM 3178 C CA . GLU A 1 408 ? -8.998 -11.166 -15.569 1.00 97.88 408 GLU A CA 1
ATOM 3179 C C . GLU A 1 408 ? -9.474 -10.891 -14.131 1.00 97.88 408 GLU A C 1
ATOM 3181 O O . GLU A 1 408 ? -10.647 -10.588 -13.917 1.00 97.88 408 GLU A O 1
ATOM 3186 N N . ASP A 1 409 ? -8.567 -10.944 -13.155 1.00 97.31 409 ASP A N 1
ATOM 3187 C CA . ASP A 1 409 ? -8.834 -10.652 -11.743 1.00 97.31 409 ASP A CA 1
ATOM 3188 C C . ASP A 1 409 ? -9.147 -9.167 -11.497 1.00 97.31 409 ASP A C 1
ATOM 3190 O O . ASP A 1 409 ? -10.094 -8.838 -10.777 1.00 97.31 409 ASP A O 1
ATOM 3194 N N . GLU A 1 410 ? -8.400 -8.264 -12.133 1.00 98.25 410 GLU A N 1
ATOM 3195 C CA . GLU A 1 410 ? -8.600 -6.816 -12.012 1.00 98.25 410 GLU A CA 1
ATOM 3196 C C . GLU A 1 410 ? -9.908 -6.377 -12.679 1.00 98.25 410 GLU A C 1
ATOM 3198 O O . GLU A 1 410 ? -10.704 -5.656 -12.075 1.00 98.25 410 GLU A O 1
ATOM 3203 N N . LYS A 1 411 ? -10.175 -6.870 -13.892 1.00 98.12 411 LYS A N 1
ATOM 3204 C CA . LYS A 1 411 ? -11.413 -6.630 -14.635 1.00 98.12 411 LYS A CA 1
ATOM 3205 C C . LYS A 1 411 ? -12.628 -7.122 -13.858 1.00 98.12 411 LYS A C 1
ATOM 3207 O O . LYS A 1 411 ? -13.594 -6.375 -13.718 1.00 98.12 411 LYS A O 1
ATOM 3212 N N . ALA A 1 412 ? -12.566 -8.338 -13.309 1.00 97.75 412 ALA A N 1
ATOM 3213 C CA . ALA A 1 412 ? -13.646 -8.883 -12.493 1.00 97.75 412 ALA A CA 1
ATOM 3214 C C . ALA A 1 412 ? -13.926 -8.007 -11.262 1.00 97.75 412 ALA A C 1
ATOM 3216 O O . ALA A 1 412 ? -15.089 -7.752 -10.951 1.00 97.75 412 ALA A O 1
ATOM 3217 N N . ARG A 1 413 ? -12.884 -7.490 -10.590 1.00 98.19 413 ARG A N 1
ATOM 3218 C CA . ARG A 1 413 ? -13.043 -6.539 -9.475 1.00 98.19 413 ARG A CA 1
ATOM 3219 C C . ARG A 1 413 ? -13.701 -5.233 -9.925 1.00 98.19 413 ARG A C 1
ATOM 3221 O O . ARG A 1 413 ? -14.608 -4.756 -9.245 1.00 98.19 413 ARG A O 1
ATOM 3228 N N . ILE A 1 414 ? -13.250 -4.656 -11.039 1.00 98.12 414 ILE A N 1
ATOM 3229 C CA . ILE A 1 414 ? -13.785 -3.402 -11.594 1.00 98.12 414 ILE A CA 1
ATOM 3230 C C . ILE A 1 414 ? -15.274 -3.555 -11.926 1.00 98.12 414 ILE A C 1
ATOM 3232 O O . ILE A 1 414 ? -16.093 -2.748 -11.489 1.00 98.12 414 ILE A O 1
ATOM 3236 N N . GLU A 1 415 ? -15.640 -4.618 -12.645 1.00 95.81 415 GLU A N 1
ATOM 3237 C CA . GLU A 1 415 ? -17.026 -4.895 -13.036 1.00 95.81 415 GLU A CA 1
ATOM 3238 C C . GLU A 1 415 ? -17.914 -5.202 -11.819 1.00 95.81 415 GLU A C 1
ATOM 3240 O O . GLU A 1 415 ? -19.030 -4.689 -11.722 1.00 95.81 415 GLU A O 1
ATOM 3245 N N . ALA A 1 416 ? -17.405 -5.953 -10.833 1.00 95.50 416 ALA A N 1
ATOM 3246 C CA . ALA A 1 416 ? -18.112 -6.216 -9.576 1.00 95.50 416 ALA A CA 1
ATOM 3247 C C . ALA A 1 416 ? -18.359 -4.945 -8.741 1.00 95.50 416 ALA A C 1
ATOM 3249 O O . ALA A 1 416 ? -19.365 -4.858 -8.037 1.00 95.50 416 ALA A O 1
ATOM 3250 N N . ALA A 1 417 ? -17.477 -3.947 -8.837 1.00 93.56 417 ALA A N 1
ATOM 3251 C CA . ALA A 1 417 ? -17.643 -2.636 -8.209 1.00 93.56 417 ALA A CA 1
ATOM 3252 C C . ALA A 1 417 ? -18.548 -1.680 -9.019 1.00 93.56 417 ALA A C 1
ATOM 3254 O O . ALA A 1 417 ? -18.736 -0.528 -8.632 1.00 93.56 417 ALA A O 1
ATOM 3255 N N . GLY A 1 418 ? -19.119 -2.130 -10.144 1.00 95.25 418 GLY A N 1
ATOM 3256 C CA . GLY A 1 418 ? -19.973 -1.317 -11.015 1.00 95.25 418 GLY A CA 1
ATOM 3257 C C . GLY A 1 418 ? -19.207 -0.393 -11.969 1.00 95.25 418 GLY A C 1
ATOM 3258 O O . GLY A 1 418 ? -19.806 0.510 -12.557 1.00 95.25 418 GLY A O 1
ATOM 3259 N N . GLY A 1 419 ? -17.892 -0.583 -12.103 1.00 97.31 419 GLY A N 1
ATOM 3260 C CA . GLY A 1 419 ? -17.085 0.000 -13.171 1.00 97.31 419 GLY A CA 1
ATOM 3261 C C . GLY A 1 419 ? -17.152 -0.828 -14.455 1.00 97.31 419 GLY A C 1
ATOM 3262 O O . GLY A 1 419 ? -17.810 -1.863 -14.526 1.00 97.31 419 GLY A O 1
ATOM 3263 N N . PHE A 1 420 ? -16.455 -0.374 -15.491 1.00 96.69 420 PHE A N 1
ATOM 3264 C CA . PHE A 1 420 ? -16.282 -1.115 -16.739 1.00 96.69 420 PHE A CA 1
ATOM 3265 C C . PHE A 1 420 ? -14.893 -0.866 -17.321 1.00 96.69 420 PHE A C 1
ATOM 3267 O O . PHE A 1 420 ? -14.273 0.165 -17.069 1.00 96.69 420 PHE A O 1
ATOM 3274 N N . VAL A 1 421 ? -14.409 -1.797 -18.137 1.00 97.94 421 VAL A N 1
ATOM 3275 C CA . VAL A 1 421 ? -13.140 -1.641 -18.854 1.00 97.94 421 VAL A CA 1
ATOM 3276 C C . VAL A 1 421 ? -13.440 -1.274 -20.295 1.00 97.94 421 VAL A C 1
ATOM 3278 O O . VAL A 1 421 ? -14.116 -2.014 -21.010 1.00 97.94 421 VAL A O 1
ATOM 3281 N N . HIS A 1 422 ? -12.944 -0.119 -20.725 1.00 96.50 422 HIS A N 1
ATOM 3282 C CA . HIS A 1 422 ? -13.160 0.393 -22.069 1.00 96.50 422 HIS A CA 1
ATOM 3283 C C . HIS A 1 422 ? -11.839 0.610 -22.789 1.00 96.50 422 HIS A C 1
ATOM 3285 O O . HIS A 1 422 ? -10.906 1.173 -22.227 1.00 96.50 422 HIS A O 1
ATOM 3291 N N . VAL A 1 423 ? -11.756 0.164 -24.038 1.00 95.50 423 VAL A N 1
ATOM 3292 C CA . VAL A 1 423 ? -10.515 0.203 -24.813 1.00 95.50 423 VAL A CA 1
ATOM 3293 C C . VAL A 1 423 ? -10.502 1.451 -25.693 1.00 95.50 423 VAL A C 1
ATOM 3295 O O . VAL A 1 423 ? -11.260 1.533 -26.656 1.00 95.50 423 VAL A O 1
ATOM 3298 N N . TRP A 1 424 ? -9.623 2.402 -25.366 1.00 88.69 424 TRP A N 1
ATOM 3299 C CA . TRP A 1 424 ? -9.289 3.572 -26.193 1.00 88.69 424 TRP A CA 1
ATOM 3300 C C . TRP A 1 424 ? -7.773 3.635 -26.364 1.00 88.69 424 TRP A C 1
ATOM 3302 O O . TRP A 1 424 ? -7.058 4.198 -25.530 1.00 88.69 424 TRP A O 1
ATOM 3312 N N . GLY A 1 425 ? -7.281 2.995 -27.427 1.00 92.19 425 GLY A N 1
ATOM 3313 C CA . GLY A 1 425 ? -5.862 2.673 -27.592 1.00 92.19 425 GLY A CA 1
ATOM 3314 C C . GLY A 1 425 ? -5.458 1.534 -26.657 1.00 92.19 425 GLY A C 1
ATOM 3315 O O . GLY A 1 425 ? -5.271 0.410 -27.108 1.00 92.19 425 GLY A O 1
ATOM 3316 N N . VAL A 1 426 ? -5.430 1.820 -25.355 1.00 93.94 426 VAL A N 1
ATOM 3317 C CA . VAL A 1 426 ? -5.222 0.844 -24.277 1.00 93.94 426 VAL A CA 1
ATOM 3318 C C . VAL A 1 426 ? -6.513 0.646 -23.463 1.00 93.94 426 VAL A C 1
ATOM 3320 O O . VAL A 1 426 ? -7.357 1.551 -23.421 1.00 93.94 426 VAL A O 1
ATOM 3323 N N . PRO A 1 427 ? -6.724 -0.532 -22.852 1.00 97.25 427 PRO A N 1
ATOM 3324 C CA . PRO A 1 427 ? -7.785 -0.747 -21.870 1.00 97.25 427 PRO A CA 1
ATOM 3325 C C . PRO A 1 427 ? -7.708 0.227 -20.687 1.00 97.25 427 PRO A C 1
ATOM 3327 O O . PRO A 1 427 ? -6.653 0.426 -20.096 1.00 97.25 427 PRO A O 1
ATOM 3330 N N . ARG A 1 428 ? -8.846 0.837 -20.341 1.00 98.25 428 ARG A N 1
ATOM 3331 C CA . ARG A 1 428 ? -8.959 1.860 -19.296 1.00 98.25 428 ARG A CA 1
ATOM 3332 C C . ARG A 1 428 ? -10.171 1.633 -18.398 1.00 98.25 428 ARG A C 1
ATOM 3334 O O . ARG A 1 428 ? -11.258 1.321 -18.892 1.00 98.25 428 ARG A O 1
ATOM 3341 N N . VAL A 1 429 ? -10.023 1.875 -17.098 1.00 98.00 429 VAL A N 1
ATOM 3342 C CA . VAL A 1 429 ? -11.131 1.876 -16.130 1.00 98.00 429 VAL A CA 1
ATOM 3343 C C . VAL A 1 429 ? -12.060 3.048 -16.429 1.00 98.00 429 VAL A C 1
ATOM 3345 O O . VAL A 1 429 ? -11.637 4.204 -16.441 1.00 98.00 429 VAL A O 1
ATOM 3348 N N . ASN A 1 430 ? -13.322 2.744 -16.719 1.00 96.88 430 ASN A N 1
ATOM 3349 C CA . ASN A 1 430 ? -14.357 3.673 -17.171 1.00 96.88 430 ASN A CA 1
ATOM 3350 C C . ASN A 1 430 ? -13.922 4.564 -18.353 1.00 96.88 430 ASN A C 1
ATOM 3352 O O . ASN A 1 430 ? -14.424 5.674 -18.515 1.00 96.88 430 ASN A O 1
ATOM 3356 N N . GLY A 1 431 ? -12.971 4.097 -19.171 1.00 96.44 431 GLY A N 1
ATOM 3357 C CA . GLY A 1 431 ? -12.388 4.878 -20.268 1.00 96.44 431 GLY A CA 1
ATOM 3358 C C . GLY A 1 431 ? -11.394 5.968 -19.842 1.00 96.44 431 GLY A C 1
ATOM 3359 O O . GLY A 1 431 ? -10.946 6.720 -20.700 1.00 96.44 431 GLY A O 1
ATOM 3360 N N . ILE A 1 432 ? -11.035 6.056 -18.556 1.00 96.31 432 ILE A N 1
ATOM 3361 C CA . ILE A 1 432 ? -10.200 7.130 -17.999 1.00 96.31 432 ILE A CA 1
ATOM 3362 C C . ILE A 1 432 ? -8.780 6.622 -17.704 1.00 96.31 432 ILE A C 1
ATOM 3364 O O . ILE A 1 432 ? -7.833 6.989 -18.403 1.00 96.31 432 ILE A O 1
ATOM 3368 N N . LEU A 1 433 ? -8.629 5.744 -16.710 1.00 97.31 433 LEU A N 1
ATOM 3369 C CA . LEU A 1 433 ? -7.326 5.360 -16.154 1.00 97.31 433 LEU A CA 1
ATOM 3370 C C . LEU A 1 433 ? -6.787 4.074 -16.794 1.00 97.31 433 LEU A C 1
ATOM 3372 O O . LEU A 1 433 ? -7.509 3.082 -16.846 1.00 97.31 433 LEU A O 1
ATOM 3376 N N . ALA A 1 434 ? -5.538 4.079 -17.270 1.00 97.06 434 ALA A N 1
ATOM 3377 C CA . ALA A 1 434 ? -4.908 2.949 -17.978 1.00 97.06 434 ALA A CA 1
ATOM 3378 C C . ALA A 1 434 ? -4.369 1.837 -17.056 1.00 97.06 434 ALA A C 1
ATOM 3380 O O . ALA A 1 434 ? -3.884 0.817 -17.529 1.00 97.06 434 ALA A O 1
ATOM 3381 N N . MET A 1 435 ? -4.528 2.002 -15.746 1.00 97.69 435 MET A N 1
ATOM 3382 C CA . MET A 1 435 ? -4.155 1.049 -14.705 1.00 97.69 435 MET A CA 1
ATOM 3383 C C . MET A 1 435 ? -5.339 0.816 -13.762 1.00 97.69 435 MET A C 1
ATOM 3385 O O . MET A 1 435 ? -6.253 1.632 -13.654 1.00 97.69 435 MET A O 1
ATOM 3389 N N . SER A 1 436 ? -5.357 -0.335 -13.101 1.00 98.25 436 SER A N 1
ATOM 3390 C CA . SER A 1 436 ? -6.458 -0.765 -12.227 1.00 98.25 436 SER A CA 1
ATOM 3391 C C . SER A 1 436 ? -6.175 -0.566 -10.740 1.00 98.25 436 SER A C 1
ATOM 3393 O O . SER A 1 436 ? -7.089 -0.690 -9.920 1.00 98.25 436 SER A O 1
ATOM 3395 N N . ARG A 1 437 ? -4.925 -0.251 -10.384 1.00 98.75 437 ARG A N 1
ATOM 3396 C CA . ARG A 1 437 ? -4.492 0.025 -9.014 1.00 98.75 437 ARG A CA 1
ATOM 3397 C C . ARG A 1 437 ? -3.602 1.257 -8.981 1.00 98.75 437 ARG A C 1
ATOM 3399 O O . ARG A 1 437 ? -2.705 1.358 -9.809 1.00 98.75 437 ARG A O 1
ATOM 3406 N N . ALA A 1 438 ? -3.848 2.139 -8.020 1.00 98.62 438 ALA A N 1
ATOM 3407 C CA . ALA A 1 438 ? -3.104 3.376 -7.811 1.00 98.62 438 ALA A CA 1
ATOM 3408 C C . ALA A 1 438 ? -3.368 3.928 -6.400 1.00 98.62 438 ALA A C 1
ATOM 3410 O O . ALA A 1 438 ? -4.436 3.693 -5.819 1.00 98.62 438 ALA A O 1
ATOM 3411 N N . ILE A 1 439 ? -2.396 4.668 -5.866 1.00 98.75 439 ILE A N 1
ATOM 3412 C CA . ILE A 1 439 ? -2.591 5.598 -4.748 1.00 98.75 439 ILE A CA 1
ATOM 3413 C C . ILE A 1 439 ? -3.342 6.815 -5.288 1.00 98.75 439 ILE A C 1
ATOM 3415 O O . ILE A 1 439 ? -3.018 7.307 -6.365 1.00 98.75 439 ILE A O 1
ATOM 3419 N N . GLY A 1 440 ? -4.331 7.316 -4.550 1.00 97.75 440 GLY A N 1
ATOM 3420 C CA . GLY A 1 440 ? -5.176 8.410 -5.028 1.00 97.75 440 GLY A CA 1
ATOM 3421 C C . GLY A 1 440 ? -6.266 7.937 -5.985 1.00 97.75 440 GLY A C 1
ATOM 3422 O O . GLY A 1 440 ? -6.982 6.984 -5.666 1.00 97.75 440 GLY A O 1
ATOM 3423 N N . ASP A 1 441 ? -6.472 8.661 -7.092 1.00 98.00 441 ASP A N 1
ATOM 3424 C CA . ASP A 1 441 ? -7.571 8.418 -8.045 1.00 98.00 441 ASP A CA 1
ATOM 3425 C C . ASP A 1 441 ? -8.938 8.277 -7.353 1.00 98.00 441 ASP A C 1
ATOM 3427 O O . ASP A 1 441 ? -9.752 7.400 -7.662 1.00 98.00 441 ASP A O 1
ATOM 3431 N N . VAL A 1 442 ? -9.200 9.145 -6.368 1.00 96.75 442 VAL A N 1
ATOM 3432 C CA . VAL A 1 442 ? -10.331 9.013 -5.429 1.00 96.75 442 VAL A CA 1
ATOM 3433 C C . VAL A 1 442 ? -11.671 8.849 -6.152 1.00 96.75 442 VAL A C 1
ATOM 3435 O O . VAL A 1 442 ? -12.532 8.070 -5.737 1.00 96.75 442 VAL A O 1
ATOM 3438 N N . PHE A 1 443 ? -11.836 9.535 -7.283 1.00 94.81 443 PHE A N 1
ATOM 3439 C CA . PHE A 1 443 ? -13.045 9.490 -8.102 1.00 94.81 443 PHE A CA 1
ATOM 3440 C C . PHE A 1 443 ? -13.303 8.118 -8.760 1.00 94.81 443 PHE A C 1
ATOM 3442 O O . PHE A 1 443 ? -14.458 7.818 -9.082 1.00 94.81 443 PHE A O 1
ATOM 3449 N N . LEU A 1 444 ? -12.277 7.271 -8.914 1.00 96.12 444 LEU A N 1
ATOM 3450 C CA . LEU A 1 444 ? -12.372 5.912 -9.461 1.00 96.12 444 LEU A CA 1
ATOM 3451 C C . LEU A 1 444 ? -12.364 4.807 -8.404 1.00 96.12 444 LEU A C 1
ATOM 3453 O O . LEU A 1 444 ? -12.704 3.669 -8.736 1.00 96.12 444 LEU A O 1
ATOM 3457 N N . LYS A 1 445 ? -12.072 5.107 -7.131 1.00 96.00 445 LYS A N 1
ATOM 3458 C CA . LYS A 1 445 ? -12.069 4.081 -6.072 1.00 96.00 445 LYS A CA 1
ATOM 3459 C C . LYS A 1 445 ? -13.403 3.343 -5.946 1.00 96.00 445 LYS A C 1
ATOM 3461 O O . LYS A 1 445 ? -13.436 2.126 -5.782 1.00 96.00 445 LYS A O 1
ATOM 3466 N N . ARG A 1 446 ? -14.522 4.055 -6.134 1.00 94.38 446 ARG A N 1
ATOM 3467 C CA . ARG A 1 446 ? -15.872 3.454 -6.136 1.00 94.38 446 ARG A CA 1
ATOM 3468 C C . ARG A 1 446 ? -16.124 2.469 -7.284 1.00 94.38 446 ARG A C 1
ATOM 3470 O O . ARG A 1 446 ? -17.107 1.748 -7.235 1.00 94.38 446 ARG A O 1
ATOM 3477 N N . TYR A 1 447 ? -15.270 2.473 -8.306 1.00 96.19 447 TYR A N 1
ATOM 3478 C CA . TYR A 1 447 ? -15.353 1.631 -9.500 1.00 96.19 447 TYR A CA 1
ATOM 3479 C C . TYR A 1 447 ? -14.292 0.524 -9.515 1.00 96.19 447 TYR A C 1
ATOM 3481 O O . TYR A 1 447 ? -14.025 -0.062 -10.559 1.00 96.19 447 TYR A O 1
ATOM 3489 N N . GLY A 1 448 ? -13.679 0.235 -8.364 1.00 93.56 448 GLY A N 1
ATOM 3490 C CA . GLY A 1 448 ? -12.745 -0.878 -8.215 1.00 93.56 448 GLY A CA 1
ATOM 3491 C C . GLY A 1 448 ? -11.274 -0.524 -8.439 1.00 93.56 448 GLY A C 1
ATOM 3492 O O . GLY A 1 448 ? -10.458 -1.444 -8.491 1.00 93.56 448 GLY A O 1
ATOM 3493 N N . VAL A 1 449 ? -10.906 0.761 -8.528 1.00 98.25 449 VAL A N 1
ATOM 3494 C CA . VAL A 1 449 ? -9.497 1.176 -8.387 1.00 98.25 449 VAL A CA 1
ATOM 3495 C C . VAL A 1 449 ? -9.100 1.117 -6.913 1.00 98.25 449 VAL A C 1
ATOM 3497 O O . VAL A 1 449 ? -9.815 1.626 -6.053 1.00 98.25 449 VAL A O 1
ATOM 3500 N N . ILE A 1 450 ? -7.979 0.470 -6.603 1.00 98.19 450 ILE A N 1
ATOM 3501 C CA . ILE A 1 450 ? -7.524 0.251 -5.221 1.00 98.19 450 ILE A CA 1
ATOM 3502 C C . ILE A 1 450 ? -6.022 0.508 -5.091 1.00 98.19 450 ILE A C 1
ATOM 3504 O O . ILE A 1 450 ? -5.281 0.283 -6.041 1.00 98.19 450 ILE A O 1
ATOM 3508 N N . ALA A 1 451 ? -5.556 0.888 -3.901 1.00 97.81 451 ALA A N 1
ATOM 3509 C CA . ALA A 1 451 ? -4.126 1.021 -3.597 1.00 97.81 451 ALA A CA 1
ATOM 3510 C C . ALA A 1 451 ? -3.520 -0.249 -2.963 1.00 97.81 451 ALA A C 1
ATOM 3512 O O . ALA A 1 451 ? -2.440 -0.207 -2.385 1.00 97.81 451 ALA A O 1
ATOM 3513 N N . ILE A 1 452 ? -4.221 -1.390 -3.026 1.00 97.75 452 ILE A N 1
ATOM 3514 C CA . ILE A 1 452 ? -3.749 -2.643 -2.420 1.00 97.75 452 ILE A CA 1
ATOM 3515 C C . ILE A 1 452 ? -2.618 -3.224 -3.283 1.00 97.75 452 ILE A C 1
ATOM 3517 O O . ILE A 1 452 ? -2.862 -3.529 -4.456 1.00 97.75 452 ILE A O 1
ATOM 3521 N N . PRO A 1 453 ? -1.406 -3.427 -2.739 1.00 98.06 453 PRO A N 1
ATOM 3522 C CA . PRO A 1 453 ? -0.291 -3.945 -3.518 1.00 98.06 453 PRO A CA 1
ATOM 3523 C C . PRO A 1 453 ? -0.369 -5.460 -3.732 1.00 98.06 453 PRO A C 1
ATOM 3525 O O . PRO A 1 453 ? -0.764 -6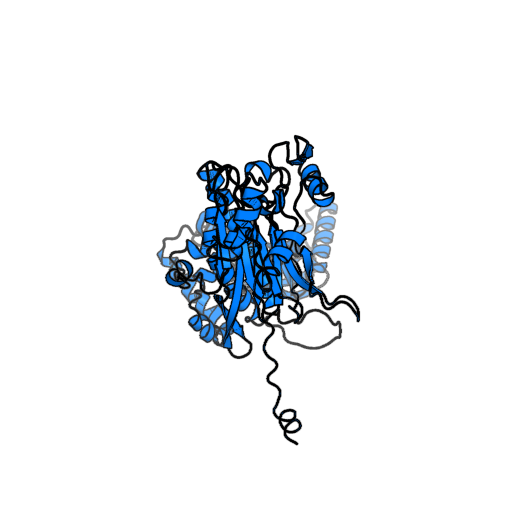.209 -2.837 1.00 98.06 453 PRO A O 1
ATOM 3528 N N . ASP A 1 454 ? 0.116 -5.923 -4.883 1.00 97.75 454 ASP A N 1
ATOM 3529 C CA . ASP A 1 454 ? 0.567 -7.309 -5.030 1.00 97.75 454 ASP A CA 1
ATOM 3530 C C . ASP A 1 454 ? 1.955 -7.430 -4.378 1.00 97.75 454 ASP A C 1
ATOM 3532 O O . ASP A 1 454 ? 2.872 -6.675 -4.707 1.00 97.75 454 ASP A O 1
ATOM 3536 N N . VAL A 1 455 ? 2.113 -8.359 -3.425 1.00 97.00 455 VAL A N 1
ATOM 3537 C CA . VAL A 1 455 ? 3.340 -8.501 -2.619 1.00 97.00 455 VAL A CA 1
ATOM 3538 C C . VAL A 1 455 ? 3.951 -9.888 -2.771 1.00 97.00 455 VAL A C 1
ATOM 3540 O O . VAL A 1 455 ? 3.294 -10.899 -2.508 1.00 97.00 455 VAL A O 1
ATOM 3543 N N . THR A 1 456 ? 5.235 -9.950 -3.122 1.00 96.06 456 THR A N 1
ATOM 3544 C CA . THR A 1 456 ? 5.967 -11.216 -3.232 1.00 96.06 456 THR A CA 1
ATOM 3545 C C . THR A 1 456 ? 6.267 -11.821 -1.857 1.00 96.06 456 THR A C 1
ATOM 3547 O O . THR A 1 456 ? 6.222 -11.166 -0.813 1.00 96.06 456 THR A O 1
ATOM 3550 N N . GLY A 1 457 ? 6.621 -13.107 -1.829 1.00 93.25 457 GLY A N 1
ATOM 3551 C CA . GLY A 1 457 ? 7.338 -13.663 -0.681 1.00 93.25 457 GLY A CA 1
ATOM 3552 C C . GLY A 1 457 ? 8.747 -13.070 -0.567 1.00 93.25 457 GLY A C 1
ATOM 3553 O O . GLY A 1 457 ? 9.284 -12.546 -1.545 1.00 93.25 457 GLY A O 1
ATOM 3554 N N . TRP A 1 458 ? 9.358 -13.197 0.613 1.00 95.81 458 TRP A N 1
ATOM 3555 C CA . TRP A 1 458 ? 10.780 -12.897 0.790 1.00 95.81 458 TRP A CA 1
ATOM 3556 C C . TRP A 1 458 ? 11.633 -13.944 0.077 1.00 95.81 458 TRP A C 1
ATOM 3558 O O . TRP A 1 458 ? 11.498 -15.141 0.345 1.00 95.81 458 TRP A O 1
ATOM 3568 N N . ARG A 1 459 ? 12.533 -13.498 -0.800 1.00 95.31 459 ARG A N 1
ATOM 3569 C CA . ARG A 1 459 ? 13.399 -14.358 -1.614 1.00 95.31 459 ARG A CA 1
ATOM 3570 C C . ARG A 1 459 ? 14.870 -14.060 -1.335 1.00 95.31 459 ARG A C 1
ATOM 3572 O O . ARG A 1 459 ? 15.230 -12.888 -1.283 1.00 95.31 459 ARG A O 1
ATOM 3579 N N . PRO A 1 460 ? 15.729 -15.075 -1.142 1.00 94.94 460 PRO A N 1
ATOM 3580 C CA . PRO A 1 460 ? 17.163 -14.851 -1.024 1.00 94.94 460 PRO A CA 1
ATOM 3581 C C . PRO A 1 460 ? 17.762 -14.455 -2.374 1.00 94.94 460 PRO A C 1
ATOM 3583 O O . PRO A 1 460 ? 17.401 -15.030 -3.399 1.00 94.94 460 PRO A O 1
ATOM 3586 N N . LEU A 1 461 ? 18.702 -13.515 -2.345 1.00 93.38 461 LEU A N 1
ATOM 3587 C CA . LEU A 1 461 ? 19.605 -13.264 -3.458 1.00 93.38 461 LEU A CA 1
ATOM 3588 C C . LEU A 1 461 ? 20.693 -14.338 -3.481 1.00 93.38 461 LEU A C 1
ATOM 3590 O O . LEU A 1 461 ? 21.202 -14.785 -2.449 1.00 93.38 461 LEU A O 1
ATOM 3594 N N . THR A 1 462 ? 21.045 -14.753 -4.683 1.00 91.69 462 THR A N 1
ATOM 3595 C CA . THR A 1 462 ? 22.045 -15.772 -4.978 1.00 91.69 462 THR A CA 1
ATOM 3596 C C . THR A 1 462 ? 23.375 -15.127 -5.371 1.00 91.69 462 THR A C 1
ATOM 3598 O O . THR A 1 462 ? 23.514 -13.906 -5.429 1.00 91.69 462 THR A O 1
ATOM 3601 N N . SER A 1 463 ? 24.396 -15.946 -5.627 1.00 89.38 463 SER A N 1
ATOM 3602 C CA . SER A 1 463 ? 25.662 -15.476 -6.206 1.00 89.38 463 SER A CA 1
ATOM 3603 C C . SER A 1 463 ? 25.575 -15.176 -7.705 1.00 89.38 463 SER A C 1
ATOM 3605 O O . SER A 1 463 ? 26.510 -14.600 -8.259 1.00 89.38 463 SER A O 1
ATOM 3607 N N . GLU A 1 464 ? 24.504 -15.618 -8.368 1.00 89.62 464 GLU A N 1
ATOM 3608 C CA . GLU A 1 464 ? 24.266 -15.355 -9.788 1.00 89.62 464 GLU A CA 1
ATOM 3609 C C . GLU A 1 464 ? 23.625 -13.982 -9.991 1.00 89.62 464 GLU A C 1
ATOM 3611 O O . GLU A 1 464 ? 23.859 -13.349 -11.017 1.00 89.62 464 GLU A O 1
ATOM 3616 N N . ASP A 1 465 ? 22.878 -13.495 -9.004 1.00 92.06 465 ASP A N 1
ATOM 3617 C CA . ASP A 1 465 ? 22.212 -12.197 -9.040 1.00 92.06 465 ASP A CA 1
ATOM 3618 C C . ASP A 1 465 ? 23.222 -11.045 -9.050 1.00 92.06 465 ASP A C 1
ATOM 3620 O O . ASP A 1 465 ? 24.235 -11.074 -8.349 1.00 92.06 465 ASP A O 1
ATOM 3624 N N . ILE A 1 466 ? 22.947 -10.018 -9.855 1.00 90.38 466 ILE A N 1
ATOM 3625 C CA . ILE A 1 466 ? 23.861 -8.885 -10.055 1.00 90.38 466 ILE A CA 1
ATOM 3626 C C . ILE A 1 466 ? 23.172 -7.556 -9.780 1.00 90.38 466 ILE A C 1
ATOM 3628 O O . ILE A 1 466 ? 23.754 -6.698 -9.120 1.00 90.38 466 ILE A O 1
ATOM 3632 N N . TYR A 1 467 ? 21.950 -7.371 -10.279 1.00 92.69 467 TYR A N 1
ATOM 3633 C CA . TYR A 1 467 ? 21.207 -6.129 -10.092 1.00 92.69 467 TYR A CA 1
ATOM 3634 C C . TYR A 1 467 ? 19.744 -6.400 -9.794 1.00 92.69 467 TYR A C 1
ATOM 3636 O O . TYR A 1 467 ? 19.094 -7.169 -10.496 1.00 92.69 467 TYR A O 1
ATOM 3644 N N . LEU A 1 468 ? 19.225 -5.690 -8.800 1.00 95.69 468 LEU A N 1
ATOM 3645 C CA . LEU A 1 468 ? 17.800 -5.422 -8.676 1.00 95.69 468 LEU A CA 1
ATOM 3646 C C . LEU A 1 468 ? 17.525 -4.056 -9.306 1.00 95.69 468 LEU A C 1
ATOM 3648 O O . LEU A 1 468 ? 18.268 -3.100 -9.070 1.00 95.69 468 LEU A O 1
ATOM 3652 N N . VAL A 1 469 ? 16.477 -3.969 -10.115 1.00 97.19 469 VAL A N 1
ATOM 3653 C CA . VAL A 1 469 ? 16.098 -2.745 -10.824 1.00 97.19 469 VAL A CA 1
ATOM 3654 C C . VAL A 1 469 ? 14.634 -2.447 -10.549 1.00 97.19 469 VAL A C 1
ATOM 3656 O O . VAL A 1 469 ? 13.808 -3.351 -10.627 1.00 97.19 469 VAL A O 1
ATOM 3659 N N . VAL A 1 470 ? 14.317 -1.190 -10.246 1.00 98.31 470 VAL A N 1
ATOM 3660 C CA . VAL A 1 470 ? 12.943 -0.682 -10.105 1.00 98.31 470 VAL A CA 1
ATOM 3661 C C . VAL A 1 470 ? 12.797 0.528 -11.023 1.00 98.31 470 VAL A C 1
ATOM 3663 O O . VAL A 1 470 ? 13.662 1.404 -10.991 1.00 98.31 470 VAL A O 1
ATOM 3666 N N . ALA A 1 471 ? 11.766 0.574 -11.864 1.00 98.31 471 ALA A N 1
ATOM 3667 C CA . ALA A 1 471 ? 11.592 1.635 -12.858 1.00 98.31 471 ALA A CA 1
ATOM 3668 C C . ALA A 1 471 ? 10.122 1.903 -13.207 1.00 98.31 471 ALA A C 1
ATOM 3670 O O . ALA A 1 471 ? 9.289 1.001 -13.089 1.00 98.31 471 ALA A O 1
ATOM 3671 N N . SER A 1 472 ? 9.846 3.130 -13.663 1.00 98.38 472 SER A N 1
ATOM 3672 C CA . SER A 1 472 ? 8.550 3.530 -14.225 1.00 98.38 472 SER A CA 1
ATOM 3673 C C . SER A 1 472 ? 8.324 2.930 -15.613 1.00 98.38 472 SER A C 1
ATOM 3675 O O . SER A 1 472 ? 9.267 2.459 -16.268 1.00 98.38 472 SER A O 1
ATOM 3677 N N . ASP A 1 473 ? 7.070 2.913 -16.064 1.00 96.81 473 ASP A N 1
ATOM 3678 C CA . ASP A 1 473 ? 6.687 2.338 -17.355 1.00 96.81 473 ASP A CA 1
ATOM 3679 C C . ASP A 1 473 ? 7.290 3.119 -18.539 1.00 96.81 473 ASP A C 1
ATOM 3681 O O . ASP A 1 473 ? 7.612 2.518 -19.564 1.00 96.81 473 ASP A O 1
ATOM 3685 N N . GLY A 1 474 ? 7.603 4.406 -18.353 1.00 96.88 474 GLY A N 1
ATOM 3686 C CA . GLY A 1 474 ? 8.293 5.251 -19.324 1.00 96.88 474 GLY A CA 1
ATOM 3687 C C . GLY A 1 474 ? 9.612 4.663 -19.827 1.00 96.88 474 GLY A C 1
ATOM 3688 O O . GLY A 1 474 ? 10.009 4.885 -20.978 1.00 96.88 474 GLY A O 1
ATOM 3689 N N . LEU A 1 475 ? 10.288 3.846 -19.010 1.00 96.62 475 LEU A N 1
ATOM 3690 C CA . LEU A 1 475 ? 11.448 3.074 -19.451 1.00 96.62 475 LEU A CA 1
ATOM 3691 C C . LEU A 1 475 ? 11.048 1.905 -20.366 1.00 96.62 475 LEU A C 1
ATOM 3693 O O . LEU A 1 475 ? 11.689 1.655 -21.395 1.00 96.62 475 LEU A O 1
ATOM 3697 N N . PHE A 1 476 ? 9.987 1.198 -19.988 1.00 95.88 476 PHE A N 1
ATOM 3698 C CA . PHE A 1 476 ? 9.501 -0.017 -20.633 1.00 95.88 476 PHE A CA 1
ATOM 3699 C C . PHE A 1 476 ? 8.607 0.234 -21.856 1.00 95.88 476 PHE A C 1
ATOM 3701 O O . PHE A 1 476 ? 8.364 -0.703 -22.614 1.00 95.88 476 PHE A O 1
ATOM 3708 N N . GLU A 1 477 ? 8.242 1.490 -22.144 1.00 93.12 477 GLU A N 1
ATOM 3709 C CA . GLU A 1 477 ? 7.664 1.898 -23.435 1.00 93.12 477 GLU A CA 1
ATOM 3710 C C . GLU A 1 477 ? 8.560 1.484 -24.619 1.00 93.12 477 GLU A C 1
ATOM 3712 O O . GLU A 1 477 ? 8.075 1.182 -25.710 1.00 93.12 477 GLU A O 1
ATOM 3717 N N . THR A 1 478 ? 9.887 1.495 -24.425 1.00 94.25 478 THR A N 1
ATOM 3718 C CA . THR A 1 478 ? 10.866 1.278 -25.511 1.00 94.25 478 THR A CA 1
ATOM 3719 C C . THR A 1 478 ? 11.943 0.243 -25.215 1.00 94.25 478 THR A C 1
ATOM 3721 O O . THR A 1 478 ? 12.592 -0.250 -26.146 1.00 94.25 478 THR A O 1
ATOM 3724 N N . LEU A 1 479 ? 12.178 -0.085 -23.943 1.00 95.00 479 LEU A N 1
ATOM 3725 C CA . LEU A 1 479 ? 13.149 -1.093 -23.537 1.00 95.00 479 LEU A CA 1
ATOM 3726 C C . LEU A 1 479 ? 12.438 -2.314 -22.973 1.00 95.00 479 LEU A C 1
ATOM 3728 O O . LEU A 1 479 ? 11.642 -2.218 -22.050 1.00 95.00 479 LEU A O 1
ATOM 3732 N N . THR A 1 480 ? 12.796 -3.493 -23.472 1.00 95.81 480 THR A N 1
ATOM 3733 C CA . THR A 1 480 ? 12.396 -4.734 -22.800 1.00 95.81 480 THR A CA 1
ATOM 3734 C C . THR A 1 480 ? 13.202 -4.915 -21.505 1.00 95.81 480 THR A C 1
ATOM 3736 O O . THR A 1 480 ? 14.350 -4.455 -21.446 1.00 95.81 480 THR A O 1
ATOM 3739 N N . PRO A 1 481 ? 12.684 -5.643 -20.497 1.00 95.25 481 PRO A N 1
ATOM 3740 C CA . PRO A 1 481 ? 13.450 -6.015 -19.304 1.00 95.25 481 PRO A CA 1
ATOM 3741 C C . PRO A 1 481 ? 14.826 -6.603 -19.631 1.00 95.25 481 PRO A C 1
ATOM 3743 O O . PRO A 1 481 ? 15.834 -6.203 -19.050 1.00 95.25 481 PRO A O 1
ATOM 3746 N N . GLN A 1 482 ? 14.887 -7.474 -20.645 1.00 93.69 482 GLN A N 1
ATOM 3747 C CA . GLN A 1 482 ? 16.138 -8.053 -21.122 1.00 93.69 482 GLN A CA 1
ATOM 3748 C C . GLN A 1 482 ? 17.119 -6.992 -21.630 1.00 93.69 482 GLN A C 1
ATOM 3750 O O . GLN A 1 482 ? 18.285 -7.018 -21.246 1.00 93.69 482 GLN A O 1
ATOM 3755 N N . ASN A 1 483 ? 16.654 -6.009 -22.409 1.00 92.50 483 ASN A N 1
ATOM 3756 C CA . ASN A 1 483 ? 17.521 -4.925 -22.875 1.00 92.50 483 ASN A CA 1
ATOM 3757 C C . ASN A 1 483 ? 18.097 -4.098 -21.723 1.00 92.50 483 ASN A C 1
ATOM 3759 O O . ASN A 1 483 ? 19.244 -3.668 -21.817 1.00 92.50 483 ASN A O 1
ATOM 3763 N N . VAL A 1 484 ? 17.334 -3.881 -20.647 1.00 93.12 484 VAL A N 1
ATOM 3764 C CA . VAL A 1 484 ? 17.830 -3.162 -19.464 1.00 93.12 484 VAL A CA 1
ATOM 3765 C C . VAL A 1 484 ? 19.010 -3.909 -18.842 1.00 93.12 484 VAL A C 1
ATOM 3767 O O . VAL A 1 484 ? 20.047 -3.300 -18.583 1.00 93.12 484 VAL A O 1
ATOM 3770 N N . CYS A 1 485 ? 18.912 -5.228 -18.666 1.00 90.62 485 CYS A N 1
ATOM 3771 C CA . CYS A 1 485 ? 20.025 -6.000 -18.115 1.00 90.62 485 CYS A CA 1
ATOM 3772 C C . CYS A 1 485 ? 21.194 -6.155 -19.100 1.00 90.62 485 CYS A C 1
ATOM 3774 O O . CYS A 1 485 ? 22.344 -6.073 -18.677 1.00 90.62 485 CYS A O 1
ATOM 3776 N N . ASP A 1 486 ? 20.951 -6.274 -20.406 1.00 87.94 486 ASP A N 1
ATOM 3777 C CA . ASP A 1 486 ? 22.030 -6.292 -21.406 1.00 87.94 486 ASP A CA 1
ATOM 3778 C C . ASP A 1 486 ? 22.871 -4.997 -21.350 1.00 87.94 486 ASP A C 1
ATOM 3780 O O . ASP A 1 486 ? 24.103 -5.038 -21.396 1.00 87.94 486 ASP A O 1
ATOM 3784 N N . LEU A 1 487 ? 22.219 -3.840 -21.165 1.00 87.88 487 LEU A N 1
ATOM 3785 C CA . LEU A 1 487 ? 22.891 -2.546 -20.975 1.00 87.88 487 LEU A CA 1
ATOM 3786 C C . LEU A 1 487 ? 23.720 -2.491 -19.679 1.00 87.88 487 LEU A C 1
ATOM 3788 O O . LEU A 1 487 ? 24.750 -1.816 -19.640 1.00 87.88 487 LEU A O 1
ATOM 3792 N N . LEU A 1 488 ? 23.307 -3.208 -18.629 1.00 84.62 488 LEU A N 1
ATOM 3793 C CA . LEU A 1 488 ? 24.067 -3.322 -17.378 1.00 84.62 488 LEU A CA 1
ATOM 3794 C C . LEU A 1 488 ? 25.314 -4.207 -17.530 1.00 84.62 488 LEU A C 1
ATOM 3796 O O . LEU A 1 488 ? 26.323 -3.947 -16.873 1.00 84.62 488 LEU A O 1
ATOM 3800 N N . HIS A 1 489 ? 25.270 -5.220 -18.401 1.00 77.69 489 HIS A N 1
ATOM 3801 C CA . HIS A 1 489 ? 26.399 -6.115 -18.674 1.00 77.69 489 HIS A CA 1
ATOM 3802 C C . HIS A 1 489 ? 27.492 -5.452 -19.527 1.00 77.69 489 HIS A C 1
ATOM 3804 O O . HIS A 1 489 ? 28.679 -5.497 -19.194 1.00 77.69 489 HIS A O 1
ATOM 3810 N N . ASN A 1 490 ? 27.095 -4.780 -20.612 1.00 64.75 490 ASN A N 1
ATOM 3811 C CA . ASN A 1 490 ? 27.994 -4.308 -21.674 1.00 64.75 490 ASN A CA 1
ATOM 3812 C C . ASN A 1 490 ? 28.877 -3.095 -21.300 1.00 64.75 490 ASN A C 1
ATOM 3814 O O . ASN A 1 490 ? 29.594 -2.561 -22.141 1.00 64.75 490 ASN A O 1
ATOM 3818 N N . LYS A 1 491 ? 28.899 -2.668 -20.028 1.00 54.12 491 LYS A N 1
ATOM 3819 C CA . LYS A 1 491 ? 29.920 -1.732 -19.512 1.00 54.12 491 LYS A CA 1
ATOM 3820 C C . LYS A 1 491 ? 31.202 -2.415 -19.022 1.00 54.12 491 LYS A C 1
ATOM 3822 O O . LYS A 1 491 ? 32.185 -1.711 -18.800 1.00 54.12 491 LYS A O 1
ATOM 3827 N N . ALA A 1 492 ? 31.221 -3.741 -18.852 1.00 48.59 492 ALA A N 1
ATOM 3828 C CA . ALA A 1 492 ? 32.423 -4.464 -18.420 1.00 48.59 492 ALA A CA 1
ATOM 3829 C C . ALA A 1 492 ? 33.359 -4.848 -19.583 1.00 48.59 492 ALA A C 1
ATOM 3831 O O . ALA A 1 492 ? 34.541 -5.108 -19.363 1.00 48.59 492 ALA A O 1
ATOM 3832 N N . SER A 1 493 ? 32.872 -4.875 -20.825 1.00 42.19 493 SER A N 1
ATOM 3833 C CA . SER A 1 493 ? 33.670 -5.182 -22.016 1.00 42.19 493 SER A CA 1
ATOM 3834 C C . SER A 1 493 ? 33.048 -4.482 -23.226 1.00 42.19 493 SER A C 1
ATOM 3836 O O . SER A 1 493 ? 31.925 -4.785 -23.597 1.00 42.19 493 SER A O 1
ATOM 3838 N N . GLU A 1 494 ? 33.777 -3.513 -23.783 1.00 38.62 494 GLU A N 1
ATOM 3839 C CA . GLU A 1 494 ? 33.472 -2.789 -25.030 1.00 38.62 494 GLU A CA 1
ATOM 3840 C C . GLU A 1 494 ? 32.168 -1.968 -25.065 1.00 38.62 494 GLU A C 1
ATOM 3842 O O . GLU A 1 494 ? 31.161 -2.314 -25.668 1.00 38.62 494 GLU A O 1
ATOM 3847 N N . VAL A 1 495 ? 32.263 -0.792 -24.443 1.00 39.81 495 VAL A N 1
ATOM 3848 C CA . VAL A 1 495 ? 31.696 0.499 -24.867 1.00 39.81 495 VAL A CA 1
ATOM 3849 C C . VAL A 1 495 ? 30.733 0.446 -26.069 1.00 39.81 495 VAL A C 1
ATOM 3851 O O . VAL A 1 495 ? 31.123 0.663 -27.216 1.00 39.81 495 VAL A O 1
ATOM 3854 N N . SER A 1 496 ? 29.433 0.346 -25.788 1.00 48.44 496 SER A N 1
ATOM 3855 C CA . SER A 1 496 ? 28.443 1.033 -26.616 1.00 48.44 496 SER A CA 1
ATOM 3856 C C . SER A 1 496 ? 28.744 2.533 -26.531 1.00 48.44 496 SER A C 1
ATOM 3858 O O . SER A 1 496 ? 28.665 3.125 -25.444 1.00 48.44 496 SER A O 1
ATOM 3860 N N . SER A 1 497 ? 29.109 3.152 -27.654 1.00 52.19 497 SER A N 1
ATOM 3861 C CA . SER A 1 497 ? 29.380 4.591 -27.796 1.00 52.19 497 SER A CA 1
ATOM 3862 C C . SER A 1 497 ? 28.314 5.493 -27.156 1.00 52.19 497 SER A C 1
ATOM 3864 O O . SER A 1 497 ? 28.589 6.636 -26.792 1.00 52.19 497 SER A O 1
ATOM 3866 N N . GLU A 1 498 ? 27.103 4.967 -26.965 1.00 52.75 498 GLU A N 1
ATOM 3867 C CA . GLU A 1 498 ? 25.956 5.636 -26.359 1.00 52.75 498 GLU A CA 1
ATOM 3868 C C . GLU A 1 498 ? 26.100 5.979 -24.863 1.00 52.75 498 GLU A C 1
ATOM 3870 O O . GLU A 1 498 ? 25.560 7.008 -24.452 1.00 52.75 498 GLU A O 1
ATOM 3875 N N . CYS A 1 499 ? 26.829 5.185 -24.063 1.00 54.50 499 CYS A N 1
ATOM 3876 C CA . CYS A 1 499 ? 26.989 5.408 -22.611 1.00 54.50 499 CYS A CA 1
ATOM 3877 C C . CYS A 1 499 ? 28.198 6.286 -22.240 1.00 54.50 499 CYS A C 1
ATOM 3879 O O . CYS A 1 499 ? 28.394 6.586 -21.060 1.00 54.50 499 CYS A O 1
ATOM 3881 N N . LEU A 1 500 ? 29.032 6.670 -23.211 1.00 52.22 500 LEU A N 1
ATOM 3882 C CA . LEU A 1 500 ? 30.285 7.401 -22.974 1.00 52.22 500 LEU A CA 1
ATOM 3883 C C . LEU A 1 500 ? 30.082 8.812 -22.403 1.00 52.22 500 LEU A C 1
ATOM 3885 O O . LEU A 1 500 ? 30.985 9.351 -21.771 1.00 52.22 500 LEU A O 1
ATOM 3889 N N . LEU A 1 501 ? 28.903 9.400 -22.621 1.00 53.34 501 LEU A N 1
ATOM 3890 C CA . LEU A 1 501 ? 28.542 10.748 -22.163 1.00 53.34 501 LEU A CA 1
ATOM 3891 C C . LEU A 1 501 ? 27.703 10.744 -20.872 1.00 53.34 501 LEU A C 1
ATOM 3893 O O . LEU A 1 501 ? 27.335 11.810 -20.383 1.00 53.34 501 LEU A O 1
ATOM 3897 N N . SER A 1 502 ? 27.375 9.566 -20.336 1.00 59.19 502 SER A N 1
ATOM 3898 C CA . SER A 1 502 ? 26.488 9.415 -19.180 1.00 59.19 502 SER A CA 1
ATOM 3899 C C . SER A 1 502 ? 27.255 9.390 -17.863 1.00 59.19 502 SER A C 1
ATOM 3901 O O . SER A 1 502 ? 28.220 8.640 -17.704 1.00 59.19 502 SER A O 1
ATOM 3903 N N . SER A 1 503 ? 26.780 10.163 -16.886 1.00 65.38 503 SER A N 1
ATOM 3904 C CA . SER A 1 503 ? 27.386 10.276 -15.551 1.00 65.38 503 SER A CA 1
ATOM 3905 C C . SER A 1 503 ? 27.247 9.001 -14.707 1.00 65.38 503 SER A C 1
ATOM 3907 O O . SER A 1 503 ? 28.044 8.774 -13.798 1.00 65.38 503 SER A O 1
ATOM 3909 N N . SER A 1 504 ? 26.266 8.141 -15.009 1.00 84.69 504 SER A N 1
ATOM 3910 C CA . SER A 1 504 ? 26.012 6.878 -14.305 1.00 84.69 504 SER A CA 1
ATOM 3911 C C . SER A 1 504 ? 25.416 5.806 -15.235 1.00 84.69 504 SER A C 1
ATOM 3913 O O . SER A 1 504 ? 25.037 6.086 -16.373 1.00 84.69 504 SER A O 1
ATOM 3915 N N . LEU A 1 505 ? 25.354 4.548 -14.773 1.00 87.12 505 LEU A N 1
ATOM 3916 C CA . LEU A 1 505 ? 24.650 3.466 -15.485 1.00 87.12 505 LEU A CA 1
ATOM 3917 C C . LEU A 1 505 ? 23.148 3.756 -15.628 1.00 87.12 505 LEU A C 1
ATOM 3919 O O . LEU A 1 505 ? 22.587 3.549 -16.700 1.00 87.12 505 LEU A O 1
ATOM 3923 N N . ALA A 1 506 ? 22.532 4.291 -14.573 1.00 91.44 506 ALA A N 1
ATOM 3924 C CA . ALA A 1 506 ? 21.125 4.671 -14.566 1.00 91.44 506 ALA A CA 1
ATOM 3925 C C . ALA A 1 506 ? 20.823 5.763 -15.610 1.00 91.44 506 ALA A C 1
ATOM 3927 O O . ALA A 1 506 ? 19.867 5.639 -16.373 1.00 91.44 506 ALA A O 1
ATOM 3928 N N . ASP A 1 507 ? 21.686 6.782 -15.719 1.00 90.56 507 ASP A N 1
ATOM 3929 C CA . ASP A 1 507 ? 21.554 7.832 -16.739 1.00 90.56 507 ASP A CA 1
ATOM 3930 C C . ASP A 1 507 ? 21.709 7.264 -18.160 1.00 90.56 507 ASP A C 1
ATOM 3932 O O . ASP A 1 507 ? 20.961 7.655 -19.055 1.00 90.56 507 ASP A O 1
ATOM 3936 N N . CYS A 1 508 ? 22.604 6.289 -18.377 1.00 90.75 508 CYS A N 1
ATOM 3937 C CA . CYS A 1 508 ? 22.710 5.652 -19.692 1.00 90.75 508 CYS A CA 1
ATOM 3938 C C . CYS A 1 508 ? 21.425 4.904 -20.082 1.00 90.75 508 CYS A C 1
ATOM 3940 O O . CYS A 1 508 ? 20.959 5.035 -21.217 1.00 90.75 508 CYS A O 1
ATOM 3942 N N . ILE A 1 509 ? 20.830 4.153 -19.152 1.00 93.00 509 ILE A N 1
ATOM 3943 C CA . ILE A 1 509 ? 19.588 3.404 -19.391 1.00 93.00 509 ILE A CA 1
ATOM 3944 C C . ILE A 1 509 ? 18.448 4.358 -19.772 1.00 93.00 509 ILE A C 1
ATOM 3946 O O . ILE A 1 509 ? 17.832 4.187 -20.826 1.00 93.00 509 ILE A O 1
ATOM 3950 N N . ILE A 1 510 ? 18.244 5.424 -18.993 1.00 94.06 510 ILE A N 1
ATOM 3951 C CA . ILE A 1 510 ? 17.221 6.438 -19.280 1.00 94.06 510 ILE A CA 1
ATOM 3952 C C . ILE A 1 510 ? 17.464 7.138 -20.619 1.00 94.06 510 ILE A C 1
ATOM 3954 O O . ILE A 1 510 ? 16.546 7.264 -21.430 1.00 94.06 510 ILE A O 1
ATOM 3958 N N . ARG A 1 511 ? 18.700 7.574 -20.905 1.00 92.12 511 ARG A N 1
ATOM 3959 C CA . ARG A 1 511 ? 19.013 8.230 -22.188 1.00 92.12 511 ARG A CA 1
ATOM 3960 C C . ARG A 1 511 ? 18.813 7.299 -23.372 1.00 92.12 511 ARG A C 1
ATOM 3962 O O . ARG A 1 511 ? 18.452 7.768 -24.451 1.00 92.12 511 ARG A O 1
ATOM 3969 N N . THR A 1 512 ? 19.055 6.005 -23.188 1.00 92.75 512 THR A N 1
ATOM 3970 C CA . THR A 1 512 ? 18.821 4.999 -24.223 1.00 92.75 512 THR A CA 1
ATOM 3971 C C . THR A 1 512 ? 17.329 4.869 -24.516 1.00 92.75 512 THR A C 1
ATOM 3973 O O . THR A 1 512 ? 16.950 4.961 -25.683 1.00 92.75 512 THR A O 1
ATOM 3976 N N . ALA A 1 513 ? 16.481 4.751 -23.489 1.00 95.00 513 ALA A N 1
ATOM 3977 C CA . ALA A 1 513 ? 15.023 4.718 -23.653 1.00 95.00 513 ALA A CA 1
ATOM 3978 C C . ALA A 1 513 ? 14.485 5.997 -24.324 1.00 95.00 513 ALA A C 1
ATOM 3980 O O . ALA A 1 513 ? 13.777 5.941 -25.331 1.00 95.00 513 ALA A O 1
ATOM 3981 N N . PHE A 1 514 ? 14.918 7.170 -23.855 1.00 95.06 514 PHE A N 1
ATOM 3982 C CA . PHE A 1 514 ? 14.529 8.454 -24.441 1.00 95.06 514 PHE A CA 1
ATOM 3983 C C . PHE A 1 514 ? 14.911 8.575 -25.928 1.00 95.06 514 PHE A C 1
ATOM 3985 O O . PHE A 1 514 ? 14.105 8.998 -26.763 1.00 95.06 514 PHE A O 1
ATOM 3992 N N . LYS A 1 515 ? 16.140 8.176 -26.293 1.00 93.56 515 LYS A N 1
ATOM 3993 C CA . LYS A 1 515 ? 16.601 8.175 -27.693 1.00 93.56 515 LYS A CA 1
ATOM 3994 C C . LYS A 1 515 ? 15.840 7.169 -28.556 1.00 93.56 515 LYS A C 1
ATOM 3996 O O . LYS A 1 515 ? 15.607 7.454 -29.727 1.00 93.56 515 LYS A O 1
ATOM 4001 N N . ARG A 1 516 ? 15.439 6.024 -27.992 1.00 94.94 516 ARG A N 1
ATOM 4002 C CA . ARG A 1 516 ? 14.604 5.019 -28.671 1.00 94.94 516 ARG A CA 1
ATOM 4003 C C . ARG A 1 516 ? 13.148 5.441 -28.836 1.00 94.94 516 ARG A C 1
ATOM 4005 O O . ARG A 1 516 ? 12.411 4.757 -29.536 1.00 94.94 516 ARG A O 1
ATOM 4012 N N . GLY A 1 517 ? 12.762 6.583 -28.275 1.00 95.38 517 GLY A N 1
ATOM 4013 C CA . GLY A 1 517 ? 11.486 7.216 -28.567 1.00 95.38 517 GLY A CA 1
ATOM 4014 C C . GLY A 1 517 ? 10.521 7.294 -27.399 1.00 95.38 517 GLY A C 1
ATOM 4015 O O . GLY A 1 517 ? 9.402 7.720 -27.655 1.00 95.38 517 GLY A O 1
ATOM 4016 N N . SER A 1 518 ? 10.937 6.945 -26.173 1.00 96.69 518 SER A N 1
ATOM 4017 C CA . SER A 1 518 ? 10.085 7.098 -24.988 1.00 96.69 518 SER A CA 1
ATOM 4018 C C . SER A 1 518 ? 9.571 8.536 -24.892 1.00 96.69 518 SER A C 1
ATOM 4020 O O . SER A 1 518 ? 10.309 9.507 -25.131 1.00 96.69 518 SER A O 1
ATOM 4022 N N . THR A 1 519 ? 8.275 8.651 -24.626 1.00 95.50 519 THR A N 1
ATOM 4023 C CA . THR A 1 519 ? 7.558 9.927 -24.560 1.00 95.50 519 THR A CA 1
ATOM 4024 C C . THR A 1 519 ? 7.175 10.322 -23.144 1.00 95.50 519 THR A C 1
ATOM 4026 O O . THR A 1 519 ? 6.680 11.436 -22.957 1.00 95.50 519 THR A O 1
ATOM 4029 N N . ASP A 1 520 ? 7.417 9.450 -22.169 1.00 96.81 520 ASP A N 1
ATOM 4030 C CA . ASP A 1 520 ? 7.028 9.658 -20.780 1.00 96.81 520 ASP A CA 1
ATOM 4031 C C . ASP A 1 520 ? 8.117 10.317 -19.913 1.00 96.81 520 ASP A C 1
ATOM 4033 O O . ASP A 1 520 ? 9.221 10.629 -20.380 1.00 96.81 520 ASP A O 1
ATOM 4037 N N . ASN A 1 521 ? 7.784 10.570 -18.648 1.00 98.25 521 ASN A N 1
ATOM 4038 C CA . ASN A 1 521 ? 8.746 10.662 -17.565 1.00 98.25 521 ASN A CA 1
ATOM 4039 C C . ASN A 1 521 ? 9.470 9.317 -17.414 1.00 98.25 521 ASN A C 1
ATOM 4041 O O . ASN A 1 521 ? 8.920 8.252 -17.664 1.00 98.25 521 ASN A O 1
ATOM 4045 N N . LEU A 1 522 ? 10.760 9.362 -17.090 1.00 98.06 522 LEU A N 1
ATOM 4046 C CA . LEU A 1 522 ? 11.574 8.162 -16.950 1.00 98.06 522 LEU A CA 1
ATOM 4047 C C . LEU A 1 522 ? 12.264 8.177 -15.599 1.00 98.06 522 LEU A C 1
ATOM 4049 O O . LEU A 1 522 ? 13.010 9.114 -15.304 1.00 98.06 522 LEU A O 1
ATOM 4053 N N . SER A 1 523 ? 12.112 7.098 -14.841 1.00 97.88 523 SER A N 1
ATOM 4054 C CA . SER A 1 523 ? 12.783 6.903 -13.561 1.00 97.88 523 SER A CA 1
ATOM 4055 C C . SER A 1 523 ? 13.292 5.478 -13.432 1.00 97.88 523 SER A C 1
ATOM 4057 O O . SER A 1 523 ? 12.603 4.518 -13.767 1.00 97.88 523 SER A O 1
ATOM 4059 N N . VAL A 1 524 ? 14.523 5.326 -12.943 1.00 97.75 524 VAL A N 1
ATOM 4060 C CA . VAL A 1 524 ? 15.128 4.015 -12.686 1.00 97.75 524 VAL A CA 1
ATOM 4061 C C . VAL A 1 524 ? 16.009 4.062 -11.448 1.00 97.75 524 VAL A C 1
ATOM 4063 O O . VAL A 1 524 ? 16.792 4.994 -11.260 1.00 97.75 524 VAL A O 1
ATOM 4066 N N . ILE A 1 525 ? 15.921 3.016 -10.634 1.00 96.62 525 ILE A N 1
ATOM 4067 C CA . ILE A 1 525 ? 16.804 2.736 -9.507 1.00 96.62 525 ILE A CA 1
ATOM 4068 C C . ILE A 1 525 ? 17.491 1.398 -9.771 1.00 96.62 525 ILE A C 1
ATOM 4070 O O . ILE A 1 525 ? 16.838 0.396 -10.053 1.00 96.62 525 ILE A O 1
ATOM 4074 N N . LEU A 1 526 ? 18.814 1.383 -9.660 1.00 94.25 526 LEU A N 1
ATOM 4075 C CA . LEU A 1 526 ? 19.676 0.216 -9.780 1.00 94.25 526 LEU A CA 1
ATOM 4076 C C . LEU A 1 526 ? 20.305 -0.079 -8.417 1.00 94.25 526 LEU A C 1
ATOM 4078 O O . LEU A 1 526 ? 20.948 0.784 -7.809 1.00 94.25 526 LEU A O 1
ATOM 4082 N N . ILE A 1 527 ? 20.169 -1.320 -7.967 1.00 92.25 527 ILE A N 1
ATOM 4083 C CA . ILE A 1 527 ? 20.765 -1.816 -6.729 1.00 92.25 527 ILE A CA 1
ATOM 4084 C C . ILE A 1 527 ? 21.745 -2.931 -7.095 1.00 92.25 527 ILE A C 1
ATOM 4086 O O . ILE A 1 527 ? 21.308 -4.032 -7.441 1.00 92.25 527 ILE A O 1
ATOM 4090 N N . PRO A 1 528 ? 23.063 -2.671 -7.051 1.00 89.56 528 PRO A N 1
ATOM 4091 C CA . PRO A 1 528 ? 24.057 -3.703 -7.282 1.00 89.56 528 PRO A CA 1
ATOM 4092 C C . PRO A 1 528 ? 24.056 -4.692 -6.116 1.00 89.56 528 PRO A C 1
ATOM 4094 O O . PRO A 1 528 ? 24.170 -4.306 -4.953 1.00 89.56 528 PRO A O 1
ATOM 4097 N N . TRP A 1 529 ? 23.997 -5.978 -6.433 1.00 87.31 529 TRP A N 1
ATOM 4098 C CA . TRP A 1 529 ? 24.197 -7.056 -5.482 1.00 87.31 529 TRP A CA 1
ATOM 4099 C C . TRP A 1 529 ? 25.612 -7.611 -5.619 1.00 87.31 529 TRP A C 1
ATOM 4101 O O . TRP A 1 529 ? 26.080 -7.939 -6.711 1.00 87.31 529 TRP A O 1
ATOM 4111 N N . LYS A 1 530 ? 26.315 -7.709 -4.489 1.00 78.44 530 LYS A N 1
ATOM 4112 C CA . LYS A 1 530 ? 27.582 -8.434 -4.394 1.00 78.44 530 LYS A CA 1
ATOM 4113 C C . LYS A 1 530 ? 27.422 -9.500 -3.320 1.00 78.44 530 LYS A C 1
ATOM 4115 O O . LYS A 1 530 ? 27.171 -9.133 -2.170 1.00 78.44 530 LYS A O 1
ATOM 4120 N N . PRO A 1 531 ? 27.571 -10.794 -3.652 1.00 69.19 531 PRO A N 1
ATOM 4121 C CA . PRO A 1 531 ? 27.473 -11.835 -2.646 1.00 69.19 531 PRO A CA 1
ATOM 4122 C C . PRO A 1 531 ? 28.546 -11.607 -1.569 1.00 69.19 531 PRO A C 1
ATOM 4124 O O . PRO A 1 531 ? 29.673 -11.218 -1.903 1.00 69.19 531 PRO A O 1
ATOM 4127 N N . PRO A 1 532 ? 28.231 -11.839 -0.282 1.00 61.94 532 PRO A N 1
ATOM 4128 C CA . PRO A 1 532 ? 29.220 -11.734 0.778 1.00 61.94 532 PRO A CA 1
ATOM 4129 C C . PRO A 1 532 ? 30.386 -12.675 0.464 1.00 61.94 532 PRO A C 1
ATOM 4131 O O . PRO A 1 532 ? 30.189 -13.863 0.198 1.00 61.94 532 PRO A O 1
ATOM 4134 N N . ILE A 1 533 ? 31.606 -12.130 0.466 1.00 54.47 533 ILE A N 1
ATOM 4135 C CA . ILE A 1 533 ? 32.827 -12.906 0.244 1.00 54.47 533 ILE A CA 1
ATOM 4136 C C . ILE A 1 533 ? 32.844 -13.996 1.314 1.00 54.47 533 ILE A C 1
ATOM 4138 O O . ILE A 1 533 ? 32.949 -13.690 2.503 1.00 54.47 533 ILE A O 1
ATOM 4142 N N . LYS A 1 534 ? 32.734 -15.270 0.912 1.00 46.16 534 LYS A N 1
ATOM 4143 C CA . LYS A 1 534 ? 33.024 -16.385 1.817 1.00 46.16 534 LYS A CA 1
ATOM 4144 C C . LYS A 1 534 ? 34.455 -16.172 2.295 1.00 46.16 534 LYS A C 1
ATOM 4146 O O . LYS A 1 534 ? 35.387 -16.371 1.520 1.00 46.16 534 LYS A O 1
ATOM 4151 N N . GLN A 1 535 ? 34.638 -15.748 3.547 1.00 37.66 535 GLN A N 1
ATOM 4152 C CA . GLN A 1 535 ? 35.933 -15.878 4.196 1.00 37.66 535 GLN A CA 1
ATOM 4153 C C . GLN A 1 535 ? 36.277 -17.360 4.105 1.00 37.66 535 GLN A C 1
ATOM 4155 O O . GLN A 1 535 ? 35.615 -18.195 4.722 1.00 37.66 535 GLN A O 1
ATOM 4160 N N . MET A 1 536 ? 37.251 -17.701 3.262 1.00 37.66 536 MET A N 1
ATOM 4161 C CA . MET A 1 536 ? 37.841 -19.026 3.283 1.00 37.66 536 MET A CA 1
ATOM 4162 C C . MET A 1 536 ? 38.391 -19.197 4.695 1.00 37.66 536 MET A C 1
ATOM 4164 O O . MET A 1 536 ? 39.389 -18.581 5.061 1.00 37.66 536 MET A O 1
ATOM 4168 N N . THR A 1 537 ? 37.702 -19.986 5.517 1.00 39.31 537 THR A N 1
ATOM 4169 C CA . THR A 1 537 ? 38.247 -20.468 6.782 1.00 39.31 537 THR A CA 1
ATOM 4170 C C . THR A 1 537 ? 39.613 -21.071 6.471 1.00 39.31 537 THR A C 1
ATOM 4172 O O . THR A 1 537 ? 39.720 -21.896 5.560 1.00 39.31 537 THR A O 1
ATOM 4175 N N . GLY A 1 538 ? 40.645 -20.608 7.178 1.00 40.34 538 GLY A N 1
ATOM 4176 C CA . GLY A 1 538 ? 42.072 -20.759 6.864 1.00 40.34 538 GLY A CA 1
ATOM 4177 C C . GLY A 1 538 ? 42.659 -22.177 6.854 1.00 40.34 538 GLY A C 1
ATOM 4178 O O . GLY A 1 538 ? 43.833 -22.334 7.155 1.00 40.34 538 GLY A O 1
ATOM 4179 N N . ALA A 1 539 ? 41.892 -23.204 6.493 1.00 39.62 539 ALA A N 1
ATOM 4180 C CA . ALA A 1 539 ? 42.387 -24.560 6.272 1.00 39.62 539 ALA A CA 1
ATOM 4181 C C . ALA A 1 539 ? 42.737 -24.850 4.796 1.00 39.62 539 ALA A C 1
ATOM 4183 O O . ALA A 1 539 ? 43.498 -25.772 4.532 1.00 39.62 539 ALA A O 1
ATOM 4184 N N . ALA A 1 540 ? 42.240 -24.061 3.831 1.00 35.97 540 ALA A N 1
ATOM 4185 C CA . ALA A 1 540 ? 42.493 -24.284 2.397 1.00 35.97 540 ALA A CA 1
ATOM 4186 C C . ALA A 1 540 ? 43.608 -23.402 1.791 1.00 35.97 540 ALA A C 1
ATOM 4188 O O . ALA A 1 540 ? 44.025 -23.635 0.661 1.00 35.97 540 ALA A O 1
ATOM 4189 N N . ALA A 1 541 ? 44.132 -22.416 2.530 1.00 34.34 541 ALA A N 1
ATOM 4190 C CA . ALA A 1 541 ? 45.207 -21.535 2.050 1.00 34.34 541 ALA A CA 1
ATOM 4191 C C . ALA A 1 541 ? 46.622 -22.152 2.158 1.00 34.34 541 ALA A C 1
ATOM 4193 O O . ALA A 1 541 ? 47.582 -21.566 1.668 1.00 34.34 541 ALA A O 1
ATOM 4194 N N . ALA A 1 542 ? 46.768 -23.334 2.770 1.00 35.62 542 ALA A N 1
ATOM 4195 C CA . ALA A 1 542 ? 48.064 -23.988 2.989 1.00 35.62 542 ALA A CA 1
ATOM 4196 C C . ALA A 1 542 ? 48.428 -25.067 1.945 1.00 35.62 542 ALA A C 1
ATOM 4198 O O . ALA A 1 542 ? 49.407 -25.781 2.136 1.00 35.62 542 ALA A O 1
ATOM 4199 N N . GLN A 1 543 ? 47.674 -25.201 0.846 1.00 39.06 543 GLN A N 1
ATOM 4200 C CA . GLN A 1 543 ? 47.938 -26.216 -0.191 1.00 39.06 543 GLN A CA 1
ATOM 4201 C C . GLN A 1 543 ? 48.218 -25.654 -1.595 1.00 39.06 543 GLN A C 1
ATOM 4203 O O . GLN A 1 543 ? 48.151 -26.386 -2.575 1.00 39.06 543 GLN A O 1
ATOM 4208 N N . GLN A 1 544 ? 48.583 -24.372 -1.703 1.00 36.00 544 GLN A N 1
ATOM 4209 C CA . GLN A 1 544 ? 49.060 -23.770 -2.962 1.00 36.00 544 GLN A CA 1
ATOM 4210 C C . GLN A 1 544 ? 50.418 -23.058 -2.844 1.00 36.00 544 GLN A C 1
ATOM 4212 O O . GLN A 1 544 ? 50.750 -22.189 -3.643 1.00 36.00 544 GLN A O 1
ATOM 4217 N N . LEU A 1 545 ? 51.238 -23.470 -1.875 1.00 39.06 545 LEU A N 1
ATOM 4218 C CA . LEU A 1 545 ? 52.676 -23.195 -1.854 1.00 39.06 545 LEU A CA 1
ATOM 4219 C C . LEU A 1 545 ? 53.427 -24.503 -1.583 1.00 39.06 545 LEU A C 1
ATOM 4221 O O . LEU A 1 545 ? 53.966 -24.686 -0.495 1.00 39.06 545 LEU A O 1
ATOM 4225 N N . GLN A 1 546 ? 53.415 -25.410 -2.563 1.00 32.09 546 GLN A N 1
ATOM 4226 C CA . GLN A 1 546 ? 54.455 -26.418 -2.806 1.00 32.09 546 GLN A CA 1
ATOM 4227 C C . GLN A 1 546 ? 54.542 -26.703 -4.301 1.00 32.09 546 GLN A C 1
ATOM 4229 O O . GLN A 1 546 ? 53.467 -26.890 -4.916 1.00 32.09 546 GLN A O 1
#

Organism: NCBI:txid205694

InterPro domains:
  IPR001932 PPM-type phosphatase-like domain [PF00481] (228-521)
  IPR001932 PPM-type phosphatase-like domain [PS51746] (226-529)
  IPR001932 PPM-type phosphatase-like domain [SM00332] (218-527)
  IPR001932 PPM-type phosphatase-like domain [cd00143] (233-527)
  IPR012340 Nucleic acid-binding, OB-fold [G3DSA:2.40.50.140] (1-157)
  IPR012340 Nucleic acid-binding, OB-fold [SSF50249] (19-147)
  IPR015655 Protein phosphatase 2C [PTHR47992] (220-527)
  IPR036457 PPM-type phosphatase-like domain superfamily [G3DSA:3.60.40.10] (216-534)
  IPR036457 PPM-type phosphatase-like domain superfamily [SSF81606] (215-530)